Protein AF-A0A928CBT1-F1 (afdb_monomer)

Solvent-accessible surface area (backbone atoms only — not comparable to full-atom values): 33357 Å² total; per-residue (Å²): 136,84,90,78,94,87,89,87,85,86,81,84,70,89,75,78,72,80,84,78,66,97,86,66,66,93,41,79,48,73,68,87,79,42,91,35,40,26,43,36,28,26,32,49,23,49,74,84,40,72,55,84,53,58,49,40,28,40,30,36,20,47,83,90,45,72,28,17,48,33,31,53,26,39,79,40,76,96,73,73,45,31,38,30,75,42,54,37,51,36,85,67,76,49,60,33,39,54,51,42,32,33,66,85,78,72,40,74,50,84,46,47,56,78,38,74,45,76,48,43,80,72,35,77,40,51,37,95,95,56,45,33,78,42,38,29,36,75,53,50,32,36,61,38,74,42,58,62,86,43,31,82,33,23,78,79,54,52,70,78,40,59,85,30,41,33,35,34,64,20,43,38,33,35,63,48,80,47,44,26,20,24,43,36,56,42,92,97,24,32,41,35,24,31,58,67,5,31,43,36,36,80,47,59,62,48,36,81,44,39,83,28,33,34,30,36,54,63,19,26,50,48,63,80,53,77,75,32,27,22,24,41,36,40,79,38,44,39,23,96,39,82,92,62,67,29,25,13,41,36,43,29,23,32,22,24,40,72,14,47,48,67,54,67,56,59,97,81,67,49,51,48,46,31,38,66,40,34,85,45,96,65,33,66,47,43,51,90,53,53,92,82,46,68,71,42,48,54,62,30,41,18,32,39,38,32,23,69,54,68,46,74,35,52,43,45,24,31,46,45,62,68,48,77,57,96,93,43,34,28,50,79,46,84,40,49,56,48,98,89,38,76,58,19,11,39,39,44,29,19,31,31,30,41,36,68,42,43,46,69,50,32,45,51,42,94,32,37,41,76,54,40,39,32,40,57,41,28,84,44,20,26,56,39,65,36,77,67,54,74,47,44,44,34,25,21,39,34,38,45,37,78,35,56,51,35,51,35,41,45,53,92,86,61,62,66,75,61,72,93,71,69,29,31,40,40,40,36,38,30,46,100,78,42,60,21,36,23,37,44,32,41,47,100,67,91,61,87,43,35,69,51,77,83,41,73,18,78,71,53,36,47,35,31,38,72,59,99,90,44,52,23,23,20,38,60,38,60,74,83,61,42,73,42,68,35,32,46,42,40,61,43,75,47,64,37,34,42,36,54,50,76,47,69,95,73,84,37,47,33,42,35,35,70,85,81,69,47,75,45,50,53,87,83,42,49,64,51,76,48,77,47,32,62,84,54,67,36,77,36,35,32,43,36,39,49,80,86,67,83,71,69,72,71,87,58,48,50,48,70,56,91,50,26,37,39,43,74,62,66,29,41,37,32,38,22,41,86,84,71,48,76,79,44,74,49,83,40,81,79,59,71,42,84,44,73,86,61,72,72,41,60,34,39,41,33,39,41,43,101,87,52,76,48,76,41,79,43,68,47,123

Nearest PDB structures (foldseek):
  2j71-assembly1_A  TM=4.761E-01  e=4.193E-01  Thermotoga maritima
  9fyz-assembly2_B  TM=4.439E-01  e=3.830E+00  Bacteroides thetaiotaomicron
  1wos-assembly1_A  TM=4.281E-01  e=6.152E+00  Thermotoga maritima
  9fyz-assembly1_A  TM=4.437E-01  e=4.485E+00  Bacteroides thetaiotaomicron

Mean predicted aligned error: 13.33 Å

Foldseek 3Di:
DDDDDDDDPPDPDDPPPPPDDDDDFPFDDDQVVFDFKEKAKAFEAEPNHTDDDQQKWKFKDQVPHTFWTTFGFCQDPVQRHTIGITIGGDDDKGKIFMWMAGNVVRGTQPWAWPDIDIDDTHYYHADPNGGHYGYTYHAWEQQEAEELPQLVRTPVSDRAAQDHAYEYNAEYEFQEEGHYAEYEYDPPYAYEFDAHGEYEHNHYYDDQDQRRYEYEFNGFYHDADWNHWYKYKDWQAAQPDPVQNQFRKFKFAAQFPPFFPCLQDDPVRQKWKWFAALVDPPRTDTVVVVPPDDGHTDQFAIIMMGGNHTDMRIRTHIGDFFDADPNWGKDKDFAQDDPVGQSSQKGKTHNNGRFKDWCQQFFDLVFFQLQFKWGARRQGQAIETDNTDIQGHRHIIMTGGPHRITMGTGDPDDGPPPPVDFWKKWKWKDDPRDIYIAIETEDDDPGAAAFDDCGSNNQHKDKFFDDPRTTHSYGYDYNPDFKGQIFIANSAWDKMKIFIDTGDDAPFKWKAFQVVRDIDTCVVDRMDIDTDGRPDGRRGIMIGGDDDDPPVVVVDQWEDDAQKIAGNDFAWKFKAAPVRHTPDIDHDDHTIDGNNVDDFHKIWIWGDDPPDIDIDIYTDD

pLDDT: mean 86.16, std 15.92, range [29.3, 98.81]

Radius of gyration: 37.36 Å; Cα contacts (8 Å, |Δi|>4): 1586; chains: 1; bounding box: 78×80×137 Å

Sequence (621 aa):
MKRNLLILFLLMTLCHSNYGQENGNHWDVNDNQWSMTMSIIAVVNVDGVELRTSDIEIACFNGDELRSDGVRLKYEGDFNRYIAYLYPRGDEPYTLTFKLYDHSAEEELDYECMTTIQYTINGTFGEVHAPYAINFKVPVTFTGDGSWNDASNWNNSTLPTEIDAVVIDGNVLVSDEVTVNSLSINEGKSLTIQDGGVLIVTGKIVNTDYDALIIEDGGQIIQRNENVAATFKKNIVNPSSWSNPVSGWQFISSPVTNAATSDFVSSEGDYDLYKFDGSQELQWVNYKNHDDFEETFTPGIGYIASYQSQDIAAFKGILNIPEIEDDEEFFEFELNYDDENDWVNFNLLGNPFSFDIVWEENIDCNKIAEDGFITLNSATGGYVYNVEGVIKSGEGFMVYAETKRVSLEYYKTSAKSRSDNSDYINIIASNKNASDNVILRFGDRESAGLLKLDNINPNIADVYVRNEGKRYGIFSYNPDVTEIPLYFDAKEMGTYTLTFDVKGDYENLYLLDKMTGEKVNLLLENEYSFIANSNDDTERFIIKMDNGQQTTDNSHFAYVSGEELIINAEGIIQIIDMMGRVVMTEEYHNGSINIGKLNNAAFIVRCVNEKEVRTQKIVVL

Structure (mmCIF, N/CA/C/O backbone):
data_AF-A0A928CBT1-F1
#
_entry.id   AF-A0A928CBT1-F1
#
loop_
_atom_site.group_PDB
_atom_site.id
_atom_site.type_symbol
_atom_site.label_atom_id
_atom_site.label_alt_id
_atom_site.label_comp_id
_atom_site.label_asym_id
_atom_site.label_entity_id
_atom_site.label_seq_id
_atom_site.pdbx_PDB_ins_code
_atom_site.Cartn_x
_atom_site.Cartn_y
_atom_site.Cartn_z
_atom_site.occupancy
_atom_site.B_iso_or_equiv
_atom_site.auth_seq_id
_atom_site.auth_comp_id
_atom_site.auth_asym_id
_atom_site.auth_atom_id
_atom_site.pdbx_PDB_model_num
ATOM 1 N N . MET A 1 1 ? -1.932 37.316 -66.492 1.00 33.94 1 MET A N 1
ATOM 2 C CA . MET A 1 1 ? -0.671 37.963 -66.906 1.00 33.94 1 MET A CA 1
ATOM 3 C C . MET A 1 1 ? 0.147 38.220 -65.644 1.00 33.94 1 MET A C 1
ATOM 5 O O . MET A 1 1 ? -0.253 39.060 -64.865 1.00 33.94 1 MET A O 1
ATOM 9 N N . LYS A 1 2 ? 1.226 37.444 -65.465 1.00 32.88 2 LYS A N 1
ATOM 10 C CA . LYS A 1 2 ? 2.478 37.744 -64.736 1.00 32.88 2 LYS A CA 1
ATOM 11 C C . LYS A 1 2 ? 2.463 38.218 -63.257 1.00 32.88 2 LYS A C 1
ATOM 13 O O . LYS A 1 2 ? 2.113 39.359 -63.003 1.00 32.88 2 LYS A O 1
ATOM 18 N N . ARG A 1 3 ? 3.176 37.406 -62.439 1.00 31.06 3 ARG A N 1
ATOM 19 C CA . ARG A 1 3 ? 4.199 37.764 -61.406 1.00 31.06 3 ARG A CA 1
ATOM 20 C C . ARG A 1 3 ? 3.673 38.336 -60.079 1.00 31.06 3 ARG A C 1
ATOM 22 O O . ARG A 1 3 ? 2.774 39.153 -60.111 1.00 31.06 3 ARG A O 1
ATOM 29 N N . ASN A 1 4 ? 4.196 38.046 -58.882 1.00 32.81 4 ASN A N 1
ATOM 30 C CA . ASN A 1 4 ? 5.308 37.259 -58.298 1.00 32.81 4 ASN A CA 1
ATOM 31 C C . ASN A 1 4 ? 4.876 37.032 -56.819 1.00 32.81 4 ASN A C 1
ATOM 33 O O . ASN A 1 4 ? 4.284 37.942 -56.250 1.00 32.81 4 ASN A O 1
ATOM 37 N N . LEU A 1 5 ? 4.981 35.864 -56.179 1.00 34.62 5 LEU A N 1
ATOM 38 C CA . LEU A 1 5 ? 6.189 35.190 -55.672 1.00 34.62 5 LEU A CA 1
ATOM 39 C C . LEU A 1 5 ? 7.072 36.077 -54.765 1.00 34.62 5 LEU A C 1
ATOM 41 O O . LEU A 1 5 ? 8.051 36.636 -55.247 1.00 34.62 5 LEU A O 1
ATOM 45 N N . LEU A 1 6 ? 6.723 36.188 -53.476 1.00 30.47 6 LEU A N 1
ATOM 46 C CA . LEU A 1 6 ? 7.653 36.388 -52.350 1.00 30.47 6 LEU A CA 1
ATOM 47 C C . LEU A 1 6 ? 6.865 36.295 -51.026 1.00 30.47 6 LEU A C 1
ATOM 49 O O . LEU A 1 6 ? 6.083 37.190 -50.741 1.00 30.47 6 LEU A O 1
ATOM 53 N N . ILE A 1 7 ? 7.025 35.192 -50.291 1.00 35.38 7 ILE A N 1
ATOM 54 C CA . ILE A 1 7 ? 6.983 35.005 -48.819 1.00 35.38 7 ILE A CA 1
ATOM 55 C C . ILE A 1 7 ? 7.136 33.485 -48.646 1.00 35.38 7 ILE A C 1
ATOM 57 O O . ILE A 1 7 ? 6.179 32.730 -48.532 1.00 35.38 7 ILE A O 1
ATOM 61 N N . LEU A 1 8 ? 8.375 33.026 -48.802 1.00 30.36 8 LEU A N 1
ATOM 62 C CA . LEU A 1 8 ? 8.831 31.688 -48.425 1.00 30.36 8 LEU A CA 1
ATOM 63 C C . LEU A 1 8 ? 10.350 31.788 -48.241 1.00 30.36 8 LEU A C 1
ATOM 65 O O . LEU A 1 8 ? 11.118 31.372 -49.098 1.00 30.36 8 LEU A O 1
ATOM 69 N N . PHE A 1 9 ? 10.774 32.504 -47.201 1.00 34.22 9 PHE A N 1
ATOM 70 C CA . PHE A 1 9 ? 12.183 32.637 -46.820 1.00 34.22 9 PHE A CA 1
ATOM 71 C C . PHE A 1 9 ? 12.278 33.057 -45.348 1.00 34.22 9 PHE A C 1
ATOM 73 O O . PHE A 1 9 ? 12.677 34.173 -45.039 1.00 34.22 9 PHE A O 1
ATOM 80 N N . LEU A 1 10 ? 11.842 32.179 -44.441 1.00 32.19 10 LEU A N 1
ATOM 81 C CA . LEU A 1 10 ? 12.295 32.167 -43.046 1.00 32.19 10 LEU A CA 1
ATOM 82 C C . LEU A 1 10 ? 11.854 30.855 -42.377 1.00 32.19 10 LEU A C 1
ATOM 84 O O . LEU A 1 10 ? 10.795 30.806 -41.773 1.00 32.19 10 LEU A O 1
ATOM 88 N N . LEU A 1 11 ? 12.614 29.784 -42.611 1.00 29.30 11 LEU A N 1
ATOM 89 C CA . LEU A 1 11 ? 12.809 28.585 -41.771 1.00 29.30 11 LEU A CA 1
ATOM 90 C C . LEU A 1 11 ? 13.541 27.542 -42.643 1.00 29.30 11 LEU A C 1
ATOM 92 O O . LEU A 1 11 ? 13.002 26.522 -43.050 1.00 29.30 11 LEU A O 1
ATOM 96 N N . MET A 1 12 ? 14.786 27.853 -43.012 1.00 30.05 12 MET A N 1
ATOM 97 C CA . MET A 1 12 ? 15.796 26.812 -43.213 1.00 30.05 12 MET A CA 1
ATOM 98 C C . MET A 1 12 ? 16.654 26.838 -41.955 1.00 30.05 12 MET A C 1
ATOM 100 O O . MET A 1 12 ? 17.738 27.417 -41.922 1.00 30.05 12 MET A O 1
ATOM 104 N N . THR A 1 13 ? 16.097 26.292 -40.879 1.00 36.44 13 THR A N 1
ATOM 105 C CA . THR A 1 13 ? 16.895 25.756 -39.784 1.00 36.44 13 THR A CA 1
ATOM 106 C C . THR A 1 13 ? 17.766 24.652 -40.370 1.00 36.44 13 THR A C 1
ATOM 108 O O . THR A 1 13 ? 17.316 23.864 -41.200 1.00 36.44 13 THR A O 1
ATOM 111 N N . LEU A 1 14 ? 19.035 24.677 -39.983 1.00 34.28 14 LEU A N 1
ATOM 112 C CA . LEU A 1 14 ? 20.086 23.755 -40.373 1.00 34.28 14 LEU A CA 1
ATOM 113 C C . LEU A 1 14 ? 19.641 22.284 -40.289 1.00 34.28 14 LEU A C 1
ATOM 115 O O . LEU A 1 14 ? 19.809 21.634 -39.269 1.00 34.28 14 LEU A O 1
ATOM 119 N N . CYS A 1 15 ? 19.163 21.740 -41.401 1.00 30.95 15 CYS A N 1
ATOM 120 C CA . CYS A 1 15 ? 19.426 20.358 -41.763 1.00 30.95 15 CYS A CA 1
ATOM 121 C C . CYS A 1 15 ? 20.659 20.404 -42.665 1.00 30.95 15 CYS A C 1
ATOM 123 O O . CYS A 1 15 ? 20.556 20.436 -43.890 1.00 30.95 15 CYS A O 1
ATOM 125 N N . HIS A 1 16 ? 21.847 20.446 -42.057 1.00 33.16 16 HIS A N 1
ATOM 126 C CA . HIS A 1 16 ? 22.951 19.740 -42.691 1.00 33.16 16 HIS A CA 1
ATOM 127 C C . HIS A 1 16 ? 22.604 18.262 -42.548 1.00 33.16 16 HIS A C 1
ATOM 129 O O . HIS A 1 16 ? 22.973 17.612 -41.579 1.00 33.16 16 HIS A O 1
ATOM 135 N N . SER A 1 17 ? 21.850 17.741 -43.514 1.00 36.03 17 SER A N 1
ATOM 136 C CA . SER A 1 17 ? 22.009 16.347 -43.876 1.00 36.03 17 SER A CA 1
ATOM 137 C C . SER A 1 17 ? 23.477 16.202 -44.270 1.00 36.03 17 SER A C 1
ATOM 139 O O . SER A 1 17 ? 23.875 16.669 -45.343 1.00 36.03 17 SER A O 1
ATOM 141 N N . ASN A 1 18 ? 24.287 15.619 -43.387 1.00 34.53 18 ASN A N 1
ATOM 142 C CA . ASN A 1 18 ? 25.554 15.009 -43.765 1.00 34.53 18 ASN A CA 1
ATOM 143 C C . ASN A 1 18 ? 25.227 13.854 -44.717 1.00 34.53 18 ASN A C 1
ATOM 145 O O . ASN A 1 18 ? 25.198 12.688 -44.350 1.00 34.53 18 ASN A O 1
ATOM 149 N N . TYR A 1 19 ? 24.931 14.196 -45.966 1.00 44.12 19 TYR A N 1
ATOM 150 C CA . TYR A 1 19 ? 25.011 13.269 -47.076 1.00 44.12 19 TYR A CA 1
ATOM 151 C C . TYR A 1 19 ? 26.502 13.125 -47.385 1.00 44.12 19 TYR A C 1
ATOM 153 O O . TYR A 1 19 ? 27.072 13.914 -48.141 1.00 44.12 19 TYR A O 1
ATOM 161 N N . GLY A 1 20 ? 27.152 12.173 -46.713 1.00 33.72 20 GLY A N 1
ATOM 162 C CA . GLY A 1 20 ? 28.572 11.903 -46.908 1.00 33.72 20 GLY A CA 1
ATOM 163 C C . GLY A 1 20 ? 29.215 11.014 -45.847 1.00 33.72 20 GLY A C 1
ATOM 164 O O . GLY A 1 20 ? 30.038 11.515 -45.097 1.00 33.72 20 GLY A O 1
ATOM 165 N N . GLN A 1 21 ? 28.869 9.724 -45.818 1.00 34.38 21 GLN A N 1
ATOM 166 C CA . GLN A 1 21 ? 29.785 8.566 -45.824 1.00 34.38 21 GLN A CA 1
ATOM 167 C C . GLN A 1 21 ? 28.975 7.291 -45.539 1.00 34.38 21 GLN A C 1
ATOM 169 O O . GLN A 1 21 ? 28.601 7.017 -44.406 1.00 34.38 21 GLN A O 1
ATOM 174 N N . GLU A 1 22 ? 28.712 6.496 -46.576 1.00 41.69 22 GLU A N 1
ATOM 175 C CA . GLU A 1 22 ? 28.342 5.092 -46.390 1.00 41.69 22 GLU A CA 1
ATOM 176 C C . GLU A 1 22 ? 29.569 4.377 -45.779 1.00 41.69 22 GLU A C 1
ATOM 178 O O . GLU A 1 22 ? 30.617 4.323 -46.431 1.00 41.69 22 GLU A O 1
ATOM 183 N N . ASN A 1 23 ? 29.433 3.867 -44.542 1.00 54.19 23 ASN A N 1
ATOM 184 C CA . ASN A 1 23 ? 30.435 3.204 -43.670 1.00 54.19 23 ASN A CA 1
ATOM 185 C C . ASN A 1 23 ? 31.120 4.051 -42.567 1.00 54.19 23 ASN A C 1
ATOM 187 O O . ASN A 1 23 ? 32.304 3.845 -42.300 1.00 54.19 23 ASN A O 1
ATOM 191 N N . GLY A 1 24 ? 30.408 4.972 -41.909 1.00 76.81 24 GLY A N 1
ATOM 192 C CA . GLY A 1 24 ? 30.828 5.510 -40.602 1.00 76.81 24 GLY A CA 1
ATOM 193 C C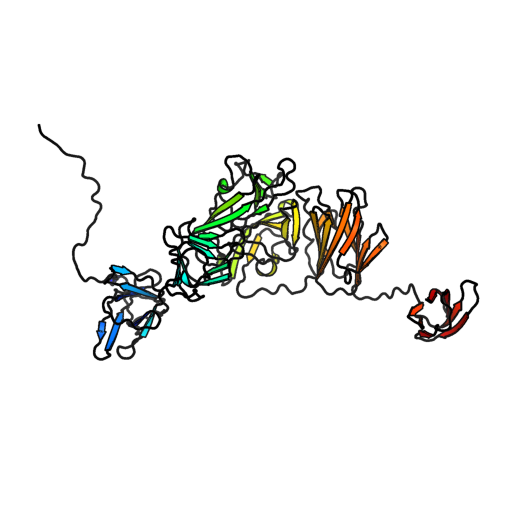 . GLY A 1 24 ? 30.408 4.601 -39.435 1.00 76.81 24 GLY A C 1
ATOM 194 O O . GLY A 1 24 ? 29.481 3.805 -39.588 1.00 76.81 24 GLY A O 1
ATOM 195 N N . ASN A 1 25 ? 31.086 4.711 -38.289 1.00 86.81 25 ASN A N 1
ATOM 196 C CA . ASN A 1 25 ? 30.608 4.121 -37.032 1.00 86.81 25 ASN A CA 1
ATOM 197 C C . ASN A 1 25 ? 29.325 4.837 -36.581 1.00 86.81 25 ASN A C 1
ATOM 199 O O . ASN A 1 25 ? 29.166 6.030 -36.853 1.00 86.81 25 ASN A O 1
ATOM 203 N N . HIS A 1 26 ? 28.433 4.122 -35.896 1.00 94.44 26 HIS A N 1
ATOM 204 C CA . HIS A 1 26 ? 27.237 4.712 -35.284 1.00 94.44 26 HIS A CA 1
ATOM 205 C C . HIS A 1 26 ? 27.613 5.616 -34.103 1.00 94.44 26 HIS A C 1
ATOM 207 O O . HIS A 1 26 ? 27.110 6.735 -33.990 1.00 94.44 26 HIS A O 1
ATOM 213 N N . TRP A 1 27 ? 28.567 5.181 -33.276 1.00 96.56 27 TRP A N 1
ATOM 214 C CA .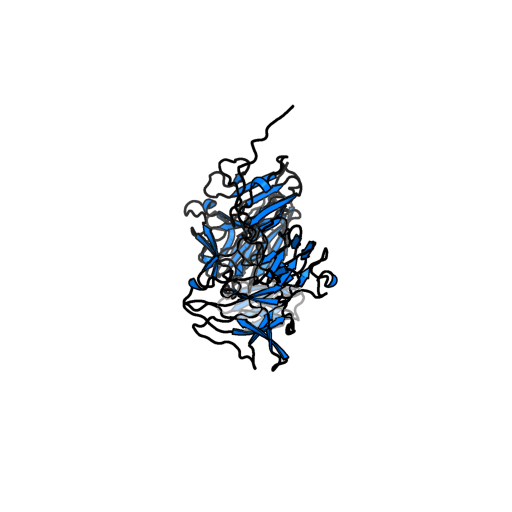 TRP A 1 27 ? 29.103 5.979 -32.172 1.00 96.56 27 TRP A CA 1
ATOM 215 C C . TRP A 1 27 ? 30.515 6.513 -32.466 1.00 96.56 27 TRP A C 1
ATOM 217 O O . TRP A 1 27 ? 31.409 5.761 -32.857 1.00 96.56 27 TRP A O 1
ATOM 227 N N . ASP A 1 28 ? 30.724 7.811 -32.227 1.00 94.75 28 ASP A N 1
ATOM 228 C CA . ASP A 1 28 ? 31.990 8.539 -32.435 1.00 94.75 28 ASP A CA 1
ATOM 229 C C . ASP A 1 28 ? 32.296 9.393 -31.194 1.00 94.75 28 ASP A C 1
ATOM 231 O O . ASP A 1 28 ? 31.498 10.262 -30.817 1.00 94.75 28 ASP A O 1
ATOM 235 N N . VAL A 1 29 ? 33.410 9.111 -30.510 1.00 93.25 29 VAL A N 1
ATOM 236 C CA . VAL A 1 29 ? 33.761 9.776 -29.248 1.00 93.25 29 VAL A CA 1
ATOM 237 C C . VAL A 1 29 ? 34.683 10.970 -29.497 1.00 93.25 29 VAL A C 1
ATOM 239 O O . VAL A 1 29 ? 35.641 10.915 -30.263 1.00 93.25 29 VAL A O 1
ATOM 242 N N . ASN A 1 30 ? 34.453 12.086 -28.799 1.00 90.56 30 ASN A N 1
ATOM 243 C CA . ASN A 1 30 ? 35.367 13.225 -28.883 1.00 90.56 30 ASN A CA 1
ATOM 244 C C . ASN A 1 30 ? 36.637 12.976 -28.055 1.00 90.56 30 ASN A C 1
ATOM 246 O O . ASN A 1 30 ? 36.723 13.349 -26.884 1.00 90.56 30 ASN A O 1
ATOM 250 N N . ASP A 1 31 ? 37.656 12.422 -28.708 1.00 85.69 31 ASP A N 1
ATOM 251 C CA . ASP A 1 31 ? 38.953 12.078 -28.112 1.00 85.69 31 ASP A CA 1
ATOM 252 C C . ASP A 1 31 ? 39.664 13.231 -27.377 1.00 85.69 31 ASP A C 1
ATOM 254 O O . ASP A 1 31 ? 40.511 12.986 -26.524 1.00 85.69 31 ASP A O 1
ATOM 258 N N . ASN A 1 32 ? 39.335 14.495 -27.659 1.00 89.94 32 ASN A N 1
ATOM 259 C CA . ASN A 1 32 ? 40.005 15.639 -27.029 1.00 89.94 32 ASN A CA 1
ATOM 260 C C . ASN A 1 32 ? 39.547 15.919 -25.589 1.00 89.94 32 ASN A C 1
ATOM 262 O O . ASN A 1 32 ? 40.096 16.818 -24.948 1.00 89.94 32 ASN A O 1
ATOM 266 N N . GLN A 1 33 ? 38.521 15.222 -25.098 1.00 92.81 33 GLN A N 1
ATOM 267 C CA . GLN A 1 33 ? 37.974 15.451 -23.760 1.00 92.81 33 GLN A CA 1
ATOM 268 C C . GLN A 1 33 ? 38.762 14.743 -22.651 1.00 92.81 33 GLN A C 1
ATOM 270 O O . GLN A 1 33 ? 38.625 15.137 -21.495 1.00 92.81 33 GLN A O 1
ATOM 275 N N . TRP A 1 34 ? 39.605 13.762 -22.989 1.00 94.56 34 TRP A N 1
ATOM 276 C CA . TRP A 1 34 ? 40.340 12.954 -22.012 1.00 94.56 34 TRP A CA 1
ATOM 277 C C . TRP A 1 34 ? 41.783 12.722 -22.438 1.00 94.56 34 TRP A C 1
ATOM 279 O O . TRP A 1 34 ? 42.115 12.734 -23.622 1.00 94.56 34 TRP A O 1
ATOM 289 N N . SER A 1 35 ? 42.657 12.500 -21.460 1.00 92.69 35 SER A N 1
ATOM 290 C CA . SER A 1 35 ? 44.092 12.311 -21.703 1.00 92.69 35 SER A CA 1
ATOM 291 C C . SER A 1 35 ? 44.543 10.853 -21.641 1.00 92.69 35 SER A C 1
ATOM 293 O O . SER A 1 35 ? 45.612 10.519 -22.159 1.00 92.69 35 SER A O 1
ATOM 295 N N . MET A 1 36 ? 43.736 9.988 -21.024 1.00 97.00 36 MET A N 1
ATOM 296 C CA . MET A 1 36 ? 44.070 8.588 -20.780 1.00 97.00 36 MET A CA 1
ATOM 297 C C . MET A 1 36 ? 43.063 7.630 -21.418 1.00 97.00 36 MET A C 1
ATOM 299 O O . MET A 1 36 ? 41.913 7.977 -21.699 1.00 97.00 36 MET A O 1
ATOM 303 N N . THR A 1 37 ? 43.522 6.399 -21.644 1.00 96.31 37 THR A N 1
ATOM 304 C CA . THR A 1 37 ? 42.735 5.333 -22.274 1.00 96.31 37 THR A CA 1
ATOM 305 C C . THR A 1 37 ? 42.930 4.009 -21.542 1.00 96.31 37 THR A C 1
ATOM 307 O O . THR A 1 37 ? 43.913 3.824 -20.825 1.00 96.31 37 THR A O 1
ATOM 310 N N . MET A 1 38 ? 42.021 3.070 -21.766 1.00 96.88 38 MET A N 1
ATOM 311 C CA . MET A 1 38 ? 42.158 1.655 -21.423 1.00 96.88 38 MET A CA 1
ATOM 312 C C . MET A 1 38 ? 41.957 0.832 -22.698 1.00 96.88 38 MET A C 1
ATOM 314 O O . MET A 1 38 ? 41.338 1.315 -23.640 1.00 96.88 38 MET A O 1
ATOM 318 N N . SER A 1 39 ? 42.469 -0.399 -22.752 1.00 98.00 39 SER A N 1
ATOM 319 C CA . SER A 1 39 ? 42.199 -1.323 -23.862 1.00 98.00 39 SER A CA 1
ATOM 320 C C . SER A 1 39 ? 41.345 -2.506 -23.414 1.00 98.00 39 SER A C 1
ATOM 322 O O . SER A 1 39 ? 41.579 -3.087 -22.354 1.00 98.00 39 SER A O 1
ATOM 324 N N . ILE A 1 40 ? 40.349 -2.867 -24.219 1.00 98.38 40 ILE A N 1
ATOM 325 C CA . ILE A 1 40 ? 39.513 -4.051 -24.018 1.00 98.38 40 ILE A CA 1
ATOM 326 C C . ILE A 1 40 ? 39.518 -4.856 -25.319 1.00 98.38 40 ILE A C 1
ATOM 328 O O . ILE A 1 40 ? 39.173 -4.342 -26.383 1.00 98.38 40 ILE A O 1
ATOM 332 N N . ILE A 1 41 ? 39.899 -6.128 -25.228 1.00 98.44 41 ILE A N 1
ATOM 333 C CA . ILE A 1 41 ? 39.844 -7.101 -26.319 1.00 98.44 41 ILE A CA 1
ATOM 334 C C . ILE A 1 41 ? 38.786 -8.131 -25.944 1.00 98.44 41 ILE A C 1
ATOM 336 O O . ILE A 1 41 ? 38.994 -8.937 -25.032 1.00 98.44 41 ILE A O 1
ATOM 340 N N . ALA A 1 42 ? 37.648 -8.097 -26.631 1.00 98.25 42 ALA A N 1
ATOM 341 C CA . ALA A 1 42 ? 36.466 -8.835 -26.210 1.00 98.25 42 ALA A CA 1
ATOM 342 C C . ALA A 1 42 ? 35.775 -9.600 -27.339 1.00 98.25 42 ALA A C 1
ATOM 344 O O . ALA A 1 42 ? 35.873 -9.243 -28.510 1.00 98.25 42 ALA A O 1
ATOM 345 N N . VAL A 1 43 ? 35.041 -10.643 -26.962 1.00 98.19 43 VAL A N 1
ATOM 346 C CA . VAL A 1 43 ? 33.947 -11.192 -27.766 1.00 98.19 43 VAL A CA 1
ATOM 347 C C . VAL A 1 43 ? 32.615 -10.719 -27.207 1.00 98.19 43 VAL A C 1
ATOM 349 O O . VAL A 1 43 ? 32.504 -10.429 -26.014 1.00 98.19 43 VAL A O 1
ATOM 352 N N . VAL A 1 44 ? 31.604 -10.683 -28.068 1.00 98.31 44 VAL A N 1
ATOM 353 C CA . VAL A 1 44 ? 30.234 -10.351 -27.683 1.00 98.31 44 VAL A CA 1
ATOM 354 C C . VAL A 1 44 ? 29.403 -11.625 -27.680 1.00 98.31 44 VAL A C 1
ATOM 356 O O . VAL A 1 44 ? 29.371 -12.343 -28.679 1.00 98.31 44 VAL A O 1
ATOM 359 N N . ASN A 1 45 ? 28.733 -11.893 -26.564 1.00 97.94 45 ASN A N 1
ATOM 360 C CA . ASN A 1 45 ? 27.787 -12.991 -26.421 1.00 97.94 45 ASN A CA 1
ATOM 361 C C . ASN A 1 45 ? 26.380 -12.428 -26.231 1.00 97.94 45 ASN A C 1
ATOM 363 O O . ASN A 1 45 ? 26.208 -11.501 -25.447 1.00 97.94 45 ASN A O 1
ATOM 367 N N . VAL A 1 46 ? 25.385 -13.030 -26.875 1.00 95.75 46 VAL A N 1
ATOM 368 C CA . VAL A 1 46 ? 23.958 -12.764 -26.642 1.00 95.75 46 VAL A CA 1
ATOM 369 C C . VAL A 1 46 ? 23.306 -14.081 -26.232 1.00 95.75 46 VAL A C 1
ATOM 371 O O . VAL A 1 46 ? 23.494 -15.086 -26.917 1.00 95.75 46 VAL A O 1
ATOM 374 N N . ASP A 1 47 ? 22.627 -14.111 -25.084 1.00 92.12 47 ASP A N 1
ATOM 375 C CA . ASP A 1 47 ? 22.009 -15.319 -24.503 1.00 92.12 47 ASP A CA 1
ATOM 376 C C . ASP A 1 47 ? 22.979 -16.517 -24.415 1.00 92.12 47 ASP A C 1
ATOM 378 O O . ASP A 1 47 ? 22.643 -17.674 -24.672 1.00 92.12 47 ASP A O 1
ATOM 382 N N . GLY A 1 48 ? 24.243 -16.231 -24.082 1.00 93.19 48 GLY A N 1
ATOM 383 C CA . GLY A 1 48 ? 25.312 -17.231 -23.982 1.00 93.19 48 GLY A CA 1
ATOM 384 C C . GLY A 1 48 ? 25.888 -17.707 -25.322 1.00 93.19 48 GLY A C 1
ATOM 385 O O . GLY A 1 48 ? 26.765 -18.574 -25.330 1.00 93.19 48 GLY A O 1
ATOM 386 N N . VAL A 1 49 ? 25.449 -17.141 -26.450 1.00 96.12 49 VAL A N 1
ATOM 387 C CA . VAL A 1 49 ? 25.948 -17.460 -27.793 1.00 96.12 49 VAL A CA 1
ATOM 388 C C . VAL A 1 49 ? 26.866 -16.349 -28.298 1.00 96.12 49 VAL A C 1
ATOM 390 O O . VAL A 1 49 ? 26.457 -15.200 -28.427 1.00 96.12 49 VAL A O 1
ATOM 393 N N . GLU A 1 50 ? 28.112 -16.698 -28.625 1.00 97.44 50 GLU A N 1
ATOM 394 C CA . GLU A 1 50 ? 29.069 -15.767 -29.240 1.00 97.44 50 GLU A CA 1
ATOM 395 C C . GLU A 1 50 ? 28.589 -15.319 -30.626 1.00 97.44 50 GLU A C 1
ATOM 397 O O . GLU A 1 50 ? 28.348 -16.151 -31.511 1.00 97.44 50 GLU A O 1
ATOM 402 N N . LEU A 1 51 ? 28.506 -14.004 -30.831 1.00 97.06 51 LEU A N 1
ATOM 403 C CA . LEU A 1 51 ? 28.144 -13.406 -32.109 1.00 97.06 51 LEU A CA 1
ATOM 404 C C . LEU A 1 51 ? 29.245 -13.634 -33.150 1.00 97.06 51 LEU A C 1
ATOM 406 O O . LEU A 1 51 ? 30.438 -13.476 -32.891 1.00 97.06 51 LEU A O 1
ATOM 410 N N . ARG A 1 52 ? 28.833 -13.999 -34.367 1.00 96.62 52 ARG A N 1
ATOM 411 C CA . ARG A 1 52 ? 29.730 -14.325 -35.490 1.00 96.62 52 ARG A CA 1
ATOM 412 C C . ARG A 1 52 ? 29.410 -13.497 -36.732 1.00 96.62 52 ARG A C 1
ATOM 414 O O . ARG A 1 52 ? 29.250 -14.045 -37.819 1.00 96.62 52 ARG A O 1
ATOM 421 N N . THR A 1 53 ? 29.284 -12.187 -36.554 1.00 96.31 53 THR A N 1
ATOM 422 C CA . THR A 1 53 ? 28.977 -11.229 -37.625 1.00 96.31 53 THR A CA 1
ATOM 423 C C . THR A 1 53 ? 29.775 -9.937 -37.447 1.00 96.31 53 THR A C 1
ATOM 425 O O . THR A 1 53 ? 30.155 -9.602 -36.330 1.00 96.31 53 THR A O 1
ATOM 428 N N . SER A 1 54 ? 30.031 -9.227 -38.548 1.00 95.50 54 SER A N 1
ATOM 429 C CA . SER A 1 54 ? 30.607 -7.874 -38.569 1.00 95.50 54 SER A CA 1
ATOM 430 C C . SER A 1 54 ? 29.556 -6.763 -38.627 1.00 95.50 54 SER A C 1
ATOM 432 O O . SER A 1 54 ? 29.925 -5.591 -38.651 1.00 95.50 54 SER A O 1
ATOM 434 N N . ASP A 1 55 ? 28.273 -7.122 -38.701 1.00 96.19 55 ASP A N 1
ATOM 435 C CA . ASP A 1 55 ? 27.167 -6.159 -38.785 1.00 96.19 55 ASP A CA 1
ATOM 436 C C . ASP A 1 55 ? 26.888 -5.497 -37.429 1.00 96.19 55 ASP A C 1
ATOM 438 O O . ASP A 1 55 ? 26.294 -4.427 -37.373 1.00 96.19 55 ASP A O 1
ATOM 442 N N . ILE A 1 56 ? 27.389 -6.095 -36.345 1.00 97.44 56 ILE A N 1
ATOM 443 C CA . ILE A 1 56 ? 27.263 -5.563 -34.993 1.00 97.44 56 ILE A CA 1
ATOM 444 C C . ILE A 1 56 ? 28.436 -4.645 -34.662 1.00 97.44 56 ILE A C 1
ATOM 446 O O . ILE A 1 56 ? 29.607 -5.024 -34.777 1.00 97.44 56 ILE A O 1
ATOM 450 N N . GLU A 1 57 ? 28.096 -3.446 -34.207 1.00 97.81 57 GLU A N 1
ATOM 451 C CA . GLU A 1 57 ? 28.981 -2.475 -33.578 1.00 97.81 57 GLU A CA 1
ATOM 452 C C . GLU A 1 57 ? 28.751 -2.467 -32.065 1.00 97.81 57 GLU A C 1
ATOM 454 O O . GLU A 1 57 ? 27.618 -2.572 -31.605 1.00 97.81 57 GLU A O 1
ATOM 459 N N . ILE A 1 58 ? 29.827 -2.359 -31.286 1.00 98.44 58 ILE A N 1
ATOM 460 C CA . ILE A 1 58 ? 29.784 -2.234 -29.825 1.00 98.44 58 ILE A CA 1
ATOM 461 C C . ILE A 1 58 ? 30.524 -0.971 -29.389 1.00 98.44 58 ILE A C 1
ATOM 463 O O . ILE A 1 58 ? 31.589 -0.672 -29.928 1.00 98.44 58 ILE A O 1
ATOM 467 N N . ALA A 1 59 ? 29.994 -0.257 -28.396 1.00 98.12 59 ALA A N 1
ATOM 468 C CA . ALA A 1 59 ? 30.655 0.891 -27.773 1.00 98.12 59 ALA A CA 1
ATOM 469 C C . ALA A 1 59 ? 30.594 0.835 -26.239 1.00 98.12 59 ALA A C 1
ATOM 471 O O . ALA A 1 59 ? 29.740 0.165 -25.656 1.00 98.12 59 ALA A O 1
ATOM 472 N N . CYS A 1 60 ? 31.522 1.544 -25.597 1.00 97.81 60 CYS A N 1
ATOM 473 C CA . CYS A 1 60 ? 31.652 1.669 -24.147 1.00 97.81 60 CYS A CA 1
ATOM 474 C C . CYS A 1 60 ? 30.920 2.911 -23.622 1.00 97.81 60 CYS A C 1
ATOM 476 O O . CYS A 1 60 ? 31.086 3.993 -24.184 1.00 97.81 60 CYS A O 1
ATOM 478 N N . PHE A 1 61 ? 30.227 2.792 -22.488 1.00 97.50 61 PHE A N 1
ATOM 479 C CA . PHE A 1 61 ? 29.495 3.889 -21.844 1.00 97.50 61 PHE A CA 1
ATOM 480 C C . PHE A 1 61 ? 29.752 3.959 -20.337 1.00 97.50 61 PHE A C 1
ATOM 482 O O . PHE A 1 61 ? 29.972 2.938 -19.686 1.00 97.50 61 PHE A O 1
ATOM 489 N N . ASN A 1 62 ? 29.685 5.166 -19.777 1.00 95.44 62 ASN A N 1
ATOM 490 C CA . ASN A 1 62 ? 29.605 5.422 -18.338 1.00 95.44 62 ASN A CA 1
ATOM 491 C C . ASN A 1 62 ? 28.271 6.118 -18.042 1.00 95.44 62 ASN A C 1
ATOM 493 O O . ASN A 1 62 ? 28.132 7.313 -18.307 1.00 95.44 62 ASN A O 1
ATOM 497 N N . GLY A 1 63 ? 27.284 5.369 -17.546 1.00 90.12 63 GLY A N 1
ATOM 498 C CA . GLY A 1 63 ? 25.889 5.813 -17.612 1.00 90.12 63 GLY A CA 1
ATOM 499 C C . GLY A 1 63 ? 25.480 6.001 -19.076 1.00 90.12 63 GLY A C 1
ATOM 500 O O . GLY A 1 63 ? 25.670 5.095 -19.883 1.00 90.12 63 GLY A O 1
ATOM 501 N N . ASP A 1 64 ? 25.004 7.193 -19.432 1.00 89.81 64 ASP A N 1
ATOM 502 C CA . ASP A 1 64 ? 24.659 7.545 -20.818 1.00 89.81 64 ASP A CA 1
ATOM 503 C C . ASP A 1 64 ? 25.806 8.217 -21.595 1.00 89.81 64 ASP A C 1
ATOM 505 O O . ASP A 1 64 ? 25.678 8.504 -22.785 1.00 89.81 64 ASP A O 1
ATOM 509 N N . GLU A 1 65 ? 26.949 8.468 -20.951 1.00 95.19 65 GLU A N 1
ATOM 510 C CA . GLU A 1 65 ? 28.084 9.136 -21.584 1.00 95.19 65 GLU A CA 1
ATOM 511 C C . GLU A 1 65 ? 28.919 8.144 -22.405 1.00 95.19 65 GLU A C 1
ATOM 513 O O . GLU A 1 65 ? 29.468 7.181 -21.863 1.00 95.19 65 GLU A O 1
ATOM 518 N N . LEU A 1 66 ? 29.048 8.397 -23.711 1.00 96.81 66 LEU A N 1
ATOM 519 C CA . LEU A 1 66 ? 29.892 7.611 -24.611 1.00 96.81 66 LEU A CA 1
ATOM 520 C C . LEU A 1 66 ? 31.372 7.739 -24.215 1.00 96.81 66 LEU A C 1
ATOM 522 O O . LEU A 1 66 ? 31.906 8.842 -24.096 1.00 96.81 66 LEU A O 1
ATOM 526 N N . ARG A 1 67 ? 32.047 6.602 -24.032 1.00 97.00 67 ARG A N 1
ATOM 527 C CA . ARG A 1 67 ? 33.453 6.522 -23.602 1.00 97.00 67 ARG A CA 1
ATOM 528 C C . ARG A 1 67 ? 34.392 5.950 -24.653 1.00 97.00 67 ARG A C 1
ATOM 530 O O . ARG A 1 67 ? 35.598 6.044 -24.458 1.00 97.00 67 ARG A O 1
ATOM 537 N N . SER A 1 68 ? 33.902 5.359 -25.736 1.00 96.69 68 SER A N 1
ATOM 538 C CA . SER A 1 68 ? 34.733 4.900 -26.856 1.00 96.69 68 SER A CA 1
ATOM 539 C C . SER A 1 68 ? 34.038 5.164 -28.179 1.00 96.69 68 SER A C 1
ATOM 541 O O . SER A 1 68 ? 32.815 5.237 -28.215 1.00 96.69 68 SER A O 1
ATOM 543 N N . ASP A 1 69 ? 34.799 5.189 -29.269 1.00 96.12 69 ASP A N 1
ATOM 544 C CA . ASP A 1 69 ? 34.211 4.955 -30.586 1.00 96.12 69 ASP A CA 1
ATOM 545 C C . ASP A 1 69 ? 33.480 3.614 -30.587 1.00 96.12 69 ASP A C 1
ATOM 547 O O . ASP A 1 69 ? 33.867 2.672 -29.875 1.00 96.12 69 ASP A O 1
ATOM 551 N N . GLY A 1 70 ? 32.438 3.519 -31.400 1.00 95.94 70 GLY A N 1
ATOM 552 C CA . GLY A 1 70 ? 31.847 2.237 -31.709 1.00 95.94 70 GLY A CA 1
ATOM 553 C C . GLY A 1 70 ? 32.761 1.425 -32.616 1.00 95.94 70 GLY A C 1
ATOM 554 O O . GLY A 1 70 ? 33.434 1.938 -33.509 1.00 95.94 70 GLY A O 1
ATOM 555 N N . VAL A 1 71 ? 32.847 0.128 -32.343 1.00 96.88 71 VAL A N 1
ATOM 556 C CA . VAL A 1 71 ? 33.741 -0.790 -33.047 1.00 96.88 71 VAL A CA 1
ATOM 557 C C . VAL A 1 71 ? 32.938 -1.964 -33.575 1.00 96.88 71 VAL A C 1
ATOM 559 O O . VAL A 1 71 ? 32.342 -2.719 -32.807 1.00 96.88 71 VAL A O 1
ATOM 562 N N . ARG A 1 72 ? 32.957 -2.153 -34.897 1.00 96.62 72 ARG A N 1
ATOM 563 C CA . ARG A 1 72 ? 32.409 -3.359 -35.525 1.00 96.62 72 ARG A CA 1
ATOM 564 C C . ARG A 1 72 ? 33.244 -4.583 -35.177 1.00 96.62 72 ARG A C 1
ATOM 566 O O . ARG A 1 72 ? 34.478 -4.524 -35.170 1.00 96.62 72 ARG A O 1
ATOM 573 N N . LEU A 1 73 ? 32.581 -5.711 -34.936 1.00 97.12 73 LEU A N 1
ATOM 574 C CA . LEU A 1 73 ? 33.285 -6.951 -34.621 1.00 97.12 73 LEU A CA 1
ATOM 575 C C . LEU A 1 73 ? 34.121 -7.414 -35.823 1.00 97.12 73 LEU A C 1
ATOM 577 O O . LEU A 1 73 ? 33.631 -7.544 -36.948 1.00 97.12 73 LEU A O 1
ATOM 581 N N . LYS A 1 74 ? 35.402 -7.701 -35.585 1.00 97.00 74 LYS A N 1
ATOM 582 C CA . LYS A 1 74 ? 36.354 -8.084 -36.630 1.00 97.00 74 LYS A CA 1
ATOM 583 C C . LYS A 1 74 ? 36.660 -9.574 -36.572 1.00 97.00 74 LYS A C 1
ATOM 585 O O . LYS A 1 74 ? 37.052 -10.089 -35.530 1.00 97.00 74 LYS A O 1
ATOM 590 N N . TYR A 1 75 ? 36.533 -10.265 -37.703 1.00 97.31 75 TYR A N 1
ATOM 591 C CA . TYR A 1 75 ? 36.909 -11.674 -37.793 1.00 97.31 75 TYR A CA 1
ATOM 592 C C . TYR A 1 75 ? 38.433 -11.855 -37.723 1.00 97.31 75 TYR A C 1
ATOM 594 O O . TYR A 1 75 ? 39.164 -11.389 -38.599 1.00 97.31 75 TYR A O 1
ATOM 602 N N . GLU A 1 76 ? 38.900 -12.581 -36.711 1.00 96.81 76 GLU A N 1
ATOM 603 C CA . GLU A 1 76 ? 40.297 -12.960 -36.515 1.00 96.81 76 GLU A CA 1
ATOM 604 C C . GLU A 1 76 ? 40.488 -14.439 -36.879 1.00 96.81 76 GLU A C 1
ATOM 606 O O . GLU A 1 76 ? 40.163 -15.356 -36.117 1.00 96.81 76 GLU A O 1
ATOM 611 N N . GLY A 1 77 ? 41.006 -14.676 -38.089 1.00 93.62 77 GLY A N 1
ATOM 612 C CA . GLY A 1 77 ? 41.069 -16.005 -38.704 1.00 93.62 77 GLY A CA 1
ATOM 613 C C . GLY A 1 77 ? 41.928 -17.021 -37.949 1.00 93.62 77 GLY A C 1
ATOM 614 O O . GLY A 1 77 ? 41.583 -18.201 -37.933 1.00 93.62 77 GLY A O 1
ATOM 615 N N . ASP A 1 78 ? 42.987 -16.570 -37.274 1.00 94.31 78 ASP A N 1
ATOM 616 C CA . ASP A 1 78 ? 43.873 -17.438 -36.485 1.00 94.31 78 ASP A CA 1
ATOM 617 C C . ASP A 1 78 ? 43.159 -18.063 -35.275 1.00 94.31 78 ASP A C 1
ATOM 619 O O . ASP A 1 78 ? 43.541 -19.137 -34.808 1.00 94.31 78 ASP A O 1
ATOM 623 N N . PHE A 1 79 ? 42.093 -17.416 -34.798 1.00 92.56 79 PHE A N 1
ATOM 624 C CA . PHE A 1 79 ? 41.305 -17.857 -33.647 1.00 92.56 79 PHE A CA 1
ATOM 625 C C . PHE A 1 79 ? 39.899 -18.320 -34.039 1.00 92.56 79 PHE A C 1
ATOM 627 O O . PHE A 1 79 ? 39.220 -18.935 -33.221 1.00 92.56 79 PHE A O 1
ATOM 634 N N . ASN A 1 80 ? 39.477 -18.074 -35.287 1.00 94.56 80 ASN A N 1
ATOM 635 C CA . ASN A 1 80 ? 38.136 -18.357 -35.802 1.00 94.56 80 ASN A CA 1
ATOM 636 C C . ASN A 1 80 ? 37.029 -17.710 -34.940 1.00 94.56 80 ASN A C 1
ATOM 638 O O . ASN A 1 80 ? 36.058 -18.364 -34.538 1.00 94.56 80 ASN A O 1
ATOM 642 N N . ARG A 1 81 ? 37.198 -16.423 -34.612 1.00 96.56 81 ARG A N 1
ATOM 643 C CA . ARG A 1 81 ? 36.292 -15.639 -33.749 1.00 96.56 81 ARG A CA 1
ATOM 644 C C . ARG A 1 81 ? 36.129 -14.216 -34.265 1.00 96.56 81 ARG A C 1
ATOM 646 O O . ARG A 1 81 ? 36.990 -13.727 -34.990 1.00 96.56 81 ARG A O 1
ATOM 653 N N . TYR A 1 82 ? 35.037 -13.567 -33.881 1.00 98.00 82 TYR A N 1
ATOM 654 C CA . TYR A 1 82 ? 34.820 -12.140 -34.106 1.00 98.00 82 TYR A CA 1
ATOM 655 C C . TYR A 1 82 ? 35.170 -11.382 -32.821 1.00 98.00 82 TYR A C 1
ATOM 657 O O . TYR A 1 82 ? 34.669 -11.724 -31.753 1.00 98.00 82 TYR A O 1
ATOM 665 N N . ILE A 1 83 ? 36.070 -10.403 -32.912 1.00 98.12 83 ILE A N 1
ATOM 666 C CA . ILE A 1 83 ? 36.662 -9.708 -31.764 1.00 98.12 83 ILE A CA 1
ATOM 667 C C . ILE A 1 83 ? 36.415 -8.201 -31.877 1.00 98.12 83 ILE A C 1
ATOM 669 O O . ILE A 1 83 ? 36.590 -7.607 -32.943 1.00 98.12 83 ILE A O 1
ATOM 673 N N . ALA A 1 84 ? 36.026 -7.589 -30.761 1.00 98.06 84 ALA A N 1
ATOM 674 C CA . ALA A 1 84 ? 35.972 -6.150 -30.558 1.00 98.06 84 ALA A CA 1
ATOM 675 C C . ALA A 1 84 ? 37.278 -5.654 -29.918 1.00 98.06 84 ALA A C 1
ATOM 677 O O . ALA A 1 84 ? 37.770 -6.244 -28.953 1.00 98.06 84 ALA A O 1
ATOM 678 N N . TYR A 1 85 ? 37.810 -4.549 -30.440 1.00 97.88 85 TYR A N 1
ATOM 679 C CA . TYR A 1 85 ? 38.987 -3.855 -29.911 1.00 97.88 85 TYR A CA 1
ATOM 680 C C . TYR A 1 85 ? 38.565 -2.468 -29.436 1.00 97.88 85 TYR A C 1
ATOM 682 O O . TYR A 1 85 ? 38.591 -1.508 -30.202 1.00 97.88 85 TYR A O 1
ATOM 690 N N . LEU A 1 86 ? 38.127 -2.382 -28.186 1.00 98.00 86 LEU A N 1
ATOM 691 C CA . LEU A 1 86 ? 37.573 -1.165 -27.606 1.00 98.00 86 LEU A CA 1
ATOM 692 C C . LEU A 1 86 ? 38.655 -0.393 -26.857 1.00 98.00 86 LEU A C 1
ATOM 694 O O . LEU A 1 86 ? 39.507 -0.979 -26.183 1.00 98.00 86 LEU A O 1
ATOM 698 N N . TYR A 1 87 ? 38.575 0.933 -26.931 1.00 97.25 87 TYR A N 1
ATOM 699 C CA . TYR A 1 87 ? 39.504 1.818 -26.239 1.00 97.25 87 TYR A CA 1
ATOM 700 C C . TYR A 1 87 ? 38.768 2.903 -25.442 1.00 97.25 87 TYR A C 1
ATOM 702 O O . TYR A 1 87 ? 38.784 4.068 -25.843 1.00 97.25 87 TYR A O 1
ATOM 710 N N . PRO A 1 88 ? 38.091 2.558 -24.334 1.00 97.19 88 PRO A N 1
ATOM 711 C CA . PRO A 1 88 ? 37.412 3.557 -23.519 1.00 97.19 88 PRO A CA 1
ATOM 712 C C . PRO A 1 88 ? 38.378 4.637 -23.004 1.00 97.19 88 PRO A C 1
ATOM 714 O O . PRO A 1 88 ? 39.562 4.372 -22.766 1.00 97.19 88 PRO A O 1
ATOM 717 N N . ARG A 1 89 ? 37.866 5.860 -22.862 1.00 95.50 89 ARG A N 1
ATOM 718 C CA . ARG A 1 89 ? 38.596 7.092 -22.533 1.00 95.50 89 ARG A CA 1
ATOM 719 C C . ARG A 1 89 ? 38.211 7.619 -21.160 1.00 95.50 89 ARG A C 1
ATOM 721 O O . ARG A 1 89 ? 37.036 7.617 -20.814 1.00 95.50 89 ARG A O 1
ATOM 728 N N . GLY A 1 90 ? 39.160 8.137 -20.393 1.00 95.31 90 GLY A N 1
ATOM 729 C CA . GLY A 1 90 ? 38.835 8.846 -19.154 1.00 95.31 90 GLY A CA 1
ATOM 730 C C . GLY A 1 90 ? 40.020 9.061 -18.229 1.00 95.31 90 GLY A C 1
ATOM 731 O O . GLY A 1 90 ? 41.009 8.343 -18.320 1.00 95.31 90 GLY A O 1
ATOM 732 N N . ASP A 1 91 ? 39.917 10.034 -17.329 1.00 95.56 91 ASP A N 1
ATOM 733 C CA . ASP A 1 91 ? 41.034 10.468 -16.474 1.00 95.56 91 ASP A CA 1
ATOM 734 C C . ASP A 1 91 ? 40.896 10.040 -15.001 1.00 95.56 91 ASP A C 1
ATOM 736 O O . ASP A 1 91 ? 41.810 10.254 -14.211 1.00 95.56 91 ASP A O 1
ATOM 740 N N . GLU A 1 92 ? 39.786 9.392 -14.643 1.00 94.25 92 GLU A N 1
ATOM 741 C CA . GLU A 1 92 ? 39.460 8.902 -13.297 1.00 94.25 92 GLU A CA 1
ATOM 742 C C . GLU A 1 92 ? 38.811 7.504 -13.407 1.00 94.25 92 GLU A C 1
ATOM 744 O O . GLU A 1 92 ? 38.311 7.160 -14.483 1.00 94.25 92 GLU A O 1
ATOM 749 N N . PRO A 1 93 ? 38.797 6.674 -12.348 1.00 93.88 93 PRO A N 1
ATOM 750 C CA . PRO A 1 93 ? 38.066 5.403 -12.337 1.00 93.88 93 PRO A CA 1
ATOM 751 C C . PRO A 1 93 ? 36.542 5.586 -12.435 1.00 93.88 93 PRO A C 1
ATOM 753 O O . PRO A 1 93 ? 35.977 6.470 -11.796 1.00 93.88 93 PRO A O 1
ATOM 756 N N . TYR A 1 94 ? 35.870 4.717 -13.191 1.00 94.94 94 TYR A N 1
ATOM 757 C CA . TYR A 1 94 ? 34.405 4.643 -13.292 1.00 94.94 94 TYR A CA 1
ATOM 758 C C . TYR A 1 94 ? 33.969 3.268 -13.822 1.00 94.94 94 TYR A C 1
ATOM 760 O O . TYR A 1 94 ? 34.794 2.475 -14.280 1.00 94.94 94 TYR A O 1
ATOM 768 N N . THR A 1 95 ? 32.667 2.983 -13.791 1.00 96.81 95 THR A N 1
ATOM 769 C CA . THR A 1 95 ? 32.119 1.709 -14.277 1.00 96.81 95 THR A CA 1
ATOM 770 C C . THR A 1 95 ? 31.723 1.816 -15.745 1.00 96.81 95 THR A C 1
ATOM 772 O O . THR A 1 95 ? 30.978 2.711 -16.133 1.00 96.81 95 THR A O 1
ATOM 775 N N . LEU A 1 96 ? 32.200 0.881 -16.561 1.00 97.50 96 LEU A N 1
ATOM 776 C CA . LEU A 1 96 ? 31.818 0.735 -17.958 1.00 97.50 96 LEU A CA 1
ATOM 777 C C . LEU A 1 96 ? 30.649 -0.226 -18.129 1.00 97.50 96 LEU A C 1
ATOM 779 O O . LEU A 1 96 ? 30.643 -1.315 -17.555 1.00 97.50 96 LEU A O 1
ATOM 783 N N . THR A 1 97 ? 29.736 0.173 -19.004 1.00 96.62 97 THR A N 1
ATOM 784 C CA . THR A 1 97 ? 28.687 -0.645 -19.621 1.00 96.62 97 THR A CA 1
ATOM 785 C C . THR A 1 97 ? 28.852 -0.605 -21.142 1.00 96.62 97 THR A C 1
ATOM 787 O O . THR A 1 97 ? 29.703 0.128 -21.660 1.00 96.62 97 THR A O 1
ATOM 790 N N . PHE A 1 98 ? 28.075 -1.407 -21.868 1.00 97.69 98 PHE A N 1
ATOM 791 C CA . PHE A 1 98 ? 28.200 -1.545 -23.315 1.00 97.69 98 PHE A CA 1
ATOM 792 C C . PHE A 1 98 ? 26.828 -1.480 -23.989 1.00 97.69 98 PHE A C 1
ATOM 794 O O . PHE A 1 98 ? 25.845 -1.944 -23.417 1.00 97.69 98 PHE A O 1
ATOM 801 N N . LYS A 1 99 ? 26.774 -0.941 -25.211 1.00 97.25 99 LYS A N 1
ATOM 802 C CA . LYS A 1 99 ? 25.588 -0.986 -26.087 1.00 97.25 99 LYS A CA 1
ATOM 803 C C . LYS A 1 99 ? 25.960 -1.587 -27.438 1.00 97.25 99 LYS A C 1
ATOM 805 O O . LYS A 1 99 ? 27.131 -1.535 -27.826 1.00 97.25 99 LYS A O 1
ATOM 810 N N . LEU A 1 100 ? 24.974 -2.159 -28.128 1.00 97.75 100 LEU A N 1
ATOM 811 C CA . LEU A 1 100 ? 25.132 -2.771 -29.448 1.00 97.75 100 LEU A CA 1
ATOM 812 C C . LEU A 1 100 ? 24.304 -2.029 -30.500 1.00 97.75 100 LEU A C 1
ATOM 814 O O . LEU A 1 100 ? 23.207 -1.565 -30.209 1.00 97.75 100 LEU A O 1
ATOM 818 N N . TYR A 1 101 ? 24.823 -1.938 -31.719 1.00 97.62 101 TYR A N 1
ATOM 819 C CA . TYR A 1 101 ? 24.123 -1.389 -32.879 1.00 97.62 101 TYR A CA 1
ATOM 820 C C . TYR A 1 101 ? 24.212 -2.379 -34.038 1.00 97.62 101 TYR A C 1
ATOM 822 O O . TYR A 1 101 ? 25.300 -2.882 -34.335 1.00 97.62 101 TYR A O 1
ATOM 830 N N . ASP A 1 102 ? 23.083 -2.669 -34.678 1.00 96.88 102 ASP A N 1
ATOM 831 C CA . ASP A 1 102 ? 23.004 -3.548 -35.840 1.00 96.88 102 ASP A CA 1
ATOM 832 C C . ASP A 1 102 ? 22.948 -2.719 -37.126 1.00 96.88 102 ASP A C 1
ATOM 834 O O . ASP A 1 102 ? 21.923 -2.145 -37.488 1.00 96.88 102 ASP A O 1
ATOM 838 N N . HIS A 1 103 ? 24.060 -2.691 -37.862 1.00 94.56 103 HIS A N 1
ATOM 839 C CA . HIS A 1 103 ? 24.163 -1.984 -39.142 1.00 94.56 103 HIS A CA 1
ATOM 840 C C . HIS A 1 103 ? 23.309 -2.595 -40.253 1.00 94.56 103 HIS A C 1
ATOM 842 O O . HIS A 1 103 ? 23.081 -1.935 -41.263 1.00 94.56 103 HIS A O 1
ATOM 848 N N . SER A 1 104 ? 22.871 -3.849 -40.119 1.00 94.38 104 SER A N 1
ATOM 849 C CA . SER A 1 104 ? 21.995 -4.481 -41.109 1.00 94.38 104 SER A CA 1
ATOM 850 C C . SER A 1 104 ? 20.537 -4.044 -40.956 1.00 94.38 104 SER A C 1
ATOM 852 O O . SER A 1 104 ? 19.821 -3.958 -41.956 1.00 94.38 104 SER A O 1
ATOM 854 N N . ALA A 1 105 ? 20.124 -3.742 -39.722 1.00 92.94 105 ALA A N 1
ATOM 855 C CA . ALA A 1 105 ? 18.799 -3.237 -39.373 1.00 92.94 105 ALA A CA 1
ATOM 856 C C . ALA A 1 105 ? 18.756 -1.703 -39.207 1.00 92.94 105 ALA A C 1
ATOM 858 O O . ALA A 1 105 ? 17.675 -1.123 -39.200 1.00 92.94 105 ALA A O 1
ATOM 859 N N . GLU A 1 106 ? 19.923 -1.055 -39.142 1.00 94.06 106 GLU A N 1
ATOM 860 C CA . GLU A 1 106 ? 20.106 0.378 -38.884 1.00 94.06 106 GLU A CA 1
ATOM 861 C C . GLU A 1 106 ? 19.545 0.839 -37.520 1.00 94.06 106 GLU A C 1
ATOM 863 O O . GLU A 1 106 ? 19.078 1.972 -37.383 1.00 94.06 106 GLU A O 1
ATOM 868 N N . GLU A 1 107 ? 19.633 -0.009 -36.488 1.00 94.38 107 GLU A N 1
ATOM 869 C CA . GLU A 1 107 ? 19.062 0.257 -35.159 1.00 94.38 107 GLU A CA 1
ATOM 870 C C . GLU A 1 107 ? 20.009 -0.078 -33.992 1.00 94.38 107 GLU A C 1
ATOM 872 O O . GLU A 1 107 ? 20.851 -0.977 -34.075 1.00 94.38 107 GLU A O 1
ATOM 877 N N . GLU A 1 108 ? 19.866 0.653 -32.880 1.00 94.69 108 GLU A N 1
ATOM 878 C CA . GLU A 1 108 ? 20.456 0.249 -31.598 1.00 94.69 108 GLU A CA 1
ATOM 879 C C . GLU A 1 108 ? 19.689 -0.963 -31.063 1.00 94.69 108 GLU A C 1
ATOM 881 O O . GLU A 1 108 ? 18.460 -0.954 -31.006 1.00 94.69 108 GLU A O 1
ATOM 886 N N . LEU A 1 109 ? 20.413 -2.005 -30.657 1.00 93.00 109 LEU A N 1
ATOM 887 C CA . LEU A 1 109 ? 19.811 -3.177 -30.039 1.00 93.00 109 LEU A CA 1
ATOM 888 C C . LEU A 1 109 ? 19.598 -2.890 -28.555 1.00 93.00 109 LEU A C 1
ATOM 890 O O . LEU A 1 109 ? 20.564 -2.674 -27.819 1.00 93.00 109 LEU A O 1
ATOM 894 N N . ASP A 1 110 ? 18.348 -2.964 -28.107 1.00 87.19 110 ASP A N 1
ATOM 895 C CA . ASP A 1 110 ? 17.968 -2.782 -26.701 1.00 87.19 110 ASP A CA 1
ATOM 896 C C . ASP A 1 110 ? 18.267 -4.039 -25.861 1.00 87.19 110 ASP A C 1
ATOM 898 O O . ASP A 1 110 ? 17.427 -4.554 -25.133 1.00 87.19 110 ASP A O 1
ATOM 902 N N . TYR A 1 111 ? 19.454 -4.623 -26.034 1.00 91.69 111 TYR A N 1
ATOM 903 C CA . TYR A 1 111 ? 19.870 -5.808 -25.288 1.00 91.69 111 TYR A CA 1
ATOM 904 C C . TYR A 1 111 ? 20.449 -5.411 -23.934 1.00 91.69 111 TYR A C 1
ATOM 906 O O . TYR A 1 111 ? 21.288 -4.512 -23.835 1.00 91.69 111 TYR A O 1
ATOM 914 N N . GLU A 1 112 ? 20.064 -6.138 -22.887 1.00 89.06 112 GLU A N 1
ATOM 915 C CA . GLU A 1 112 ? 20.544 -5.881 -21.535 1.00 89.06 112 GLU A CA 1
ATOM 916 C C . GLU A 1 112 ? 22.013 -6.296 -21.415 1.00 89.06 112 GLU A C 1
ATOM 918 O O . GLU A 1 112 ? 22.372 -7.459 -21.611 1.00 89.06 112 GLU A O 1
ATOM 923 N N . CYS A 1 113 ? 22.884 -5.342 -21.087 1.00 92.56 113 CYS A N 1
ATOM 924 C CA . CYS A 1 113 ? 24.296 -5.612 -20.864 1.00 92.56 113 CYS A CA 1
ATOM 925 C C . CYS A 1 113 ? 24.521 -6.206 -19.466 1.00 92.56 113 CYS A C 1
ATOM 927 O O . CYS A 1 113 ? 24.523 -5.495 -18.465 1.00 92.56 113 CYS A O 1
ATOM 929 N N . MET A 1 114 ? 24.832 -7.501 -19.400 1.00 91.50 114 MET A N 1
ATOM 930 C CA . MET A 1 114 ? 25.091 -8.229 -18.147 1.00 91.50 114 MET A CA 1
ATOM 931 C C . MET A 1 114 ? 26.527 -8.062 -17.634 1.00 91.50 114 MET A C 1
ATOM 933 O O . MET A 1 114 ? 26.924 -8.672 -16.642 1.00 91.50 114 MET A O 1
ATOM 937 N N . THR A 1 115 ? 27.359 -7.317 -18.362 1.00 94.62 115 THR A N 1
ATOM 938 C CA . THR A 1 115 ? 28.795 -7.199 -18.099 1.00 94.62 115 THR A CA 1
ATOM 939 C C . THR A 1 115 ? 29.163 -5.766 -17.760 1.00 94.62 115 THR A C 1
ATOM 941 O O . THR A 1 115 ? 28.917 -4.857 -18.546 1.00 94.62 115 THR A O 1
ATOM 944 N N . THR A 1 116 ? 29.826 -5.579 -16.621 1.00 95.75 116 THR A N 1
ATOM 945 C CA . THR A 1 116 ? 30.435 -4.303 -16.243 1.00 95.75 116 THR A CA 1
ATOM 946 C C . THR A 1 116 ? 31.942 -4.457 -16.082 1.00 95.75 116 THR A C 1
ATOM 948 O O . THR A 1 116 ? 32.441 -5.513 -15.687 1.00 95.75 116 THR A O 1
ATOM 951 N N . ILE A 1 117 ? 32.692 -3.407 -16.419 1.00 96.69 117 ILE A N 1
ATOM 952 C CA . ILE A 1 117 ? 34.153 -3.372 -16.261 1.00 96.69 117 ILE A CA 1
ATOM 953 C C . ILE A 1 117 ? 34.541 -2.092 -15.524 1.00 96.69 117 ILE A C 1
ATOM 955 O O . ILE A 1 117 ? 34.116 -1.008 -15.903 1.00 96.69 117 ILE A O 1
ATOM 959 N N . GLN A 1 118 ? 35.381 -2.187 -14.493 1.00 97.00 118 GLN A N 1
ATOM 960 C CA . GLN A 1 118 ? 35.962 -0.994 -13.872 1.00 97.00 118 GLN A CA 1
ATOM 961 C C . GLN A 1 118 ? 37.043 -0.407 -14.784 1.00 97.00 118 GLN A C 1
ATOM 963 O O . GLN A 1 118 ? 38.043 -1.069 -15.080 1.00 97.00 118 GLN A O 1
ATOM 968 N N . TYR A 1 119 ? 36.848 0.834 -15.227 1.00 97.12 119 TYR A N 1
ATOM 969 C CA . TYR A 1 119 ? 37.846 1.568 -15.988 1.00 97.12 119 TYR A CA 1
ATOM 970 C C . TYR A 1 119 ? 39.089 1.801 -15.130 1.00 97.12 119 TYR A C 1
ATOM 972 O O . TYR A 1 119 ? 39.019 2.312 -14.011 1.00 97.12 119 TYR A O 1
ATOM 980 N N . THR A 1 120 ? 40.249 1.447 -15.679 1.00 96.31 120 THR A N 1
ATOM 981 C CA . THR A 1 120 ? 41.548 1.707 -15.059 1.00 96.31 120 THR A CA 1
ATOM 982 C C . THR A 1 120 ? 42.455 2.397 -16.063 1.00 96.31 120 THR A C 1
ATOM 984 O O . THR A 1 120 ? 42.576 1.968 -17.210 1.00 96.31 120 THR A O 1
ATOM 987 N N . ILE A 1 121 ? 43.098 3.482 -15.630 1.00 96.19 121 ILE A N 1
ATOM 988 C CA . ILE A 1 121 ? 44.006 4.268 -16.469 1.00 96.19 121 ILE A CA 1
ATOM 989 C C . ILE A 1 121 ? 45.107 3.360 -17.026 1.00 96.19 121 ILE A C 1
ATOM 991 O O . ILE A 1 121 ? 45.844 2.730 -16.266 1.00 96.19 121 ILE A O 1
ATOM 995 N N . ASN A 1 122 ? 45.232 3.319 -18.355 1.00 94.88 122 ASN A N 1
ATOM 996 C CA . ASN A 1 122 ? 46.160 2.456 -19.093 1.00 94.88 122 ASN A CA 1
ATOM 997 C C . ASN A 1 122 ? 45.973 0.951 -18.822 1.00 94.88 122 ASN A C 1
ATOM 999 O O . ASN A 1 122 ? 46.894 0.159 -19.031 1.00 94.88 122 ASN A O 1
ATOM 1003 N N . GLY A 1 123 ? 44.790 0.549 -18.353 1.00 95.62 123 GLY A N 1
ATOM 1004 C CA . GLY A 1 123 ? 44.434 -0.842 -18.112 1.00 95.62 123 GLY A CA 1
ATOM 1005 C C . GLY A 1 123 ? 44.322 -1.664 -19.397 1.00 95.62 123 GLY A C 1
ATOM 1006 O O . GLY A 1 123 ? 44.236 -1.141 -20.513 1.00 95.62 123 GLY A O 1
ATOM 1007 N N . THR A 1 124 ? 44.308 -2.985 -19.244 1.00 96.56 124 THR A N 1
ATOM 1008 C CA . THR A 1 124 ? 44.064 -3.935 -20.338 1.00 96.56 124 THR A CA 1
ATOM 1009 C C . THR A 1 124 ? 43.135 -5.043 -19.850 1.00 96.56 124 THR A C 1
ATOM 1011 O O . THR A 1 124 ? 43.421 -5.670 -18.832 1.00 96.56 124 THR A O 1
ATOM 1014 N N . PHE A 1 125 ? 42.043 -5.289 -20.577 1.00 94.62 125 PHE A N 1
ATOM 1015 C CA . PHE A 1 125 ? 41.093 -6.373 -20.321 1.00 94.62 125 PHE A CA 1
ATOM 1016 C C . PHE A 1 125 ? 41.006 -7.317 -21.519 1.00 94.62 125 PHE A C 1
ATOM 1018 O O . PHE A 1 125 ? 40.670 -6.900 -22.625 1.00 94.62 125 PHE A O 1
ATOM 1025 N N . GLY A 1 126 ? 41.255 -8.605 -21.275 1.00 96.50 126 GLY A N 1
ATOM 1026 C CA . GLY A 1 126 ? 41.252 -9.638 -22.309 1.00 96.50 126 GLY A CA 1
ATOM 1027 C C . GLY A 1 126 ? 42.489 -9.610 -23.210 1.00 96.50 126 GLY A C 1
ATOM 1028 O O . GLY A 1 126 ? 43.253 -8.649 -23.252 1.00 96.50 126 GLY A O 1
ATOM 1029 N N . GLU A 1 127 ? 42.687 -10.700 -23.942 1.00 96.06 127 GLU A N 1
ATOM 1030 C CA . GLU A 1 127 ? 43.766 -10.854 -24.920 1.00 96.06 127 GLU A CA 1
ATOM 1031 C C . GLU A 1 127 ? 43.225 -11.529 -26.181 1.00 96.06 127 GLU A C 1
ATOM 1033 O O . GLU A 1 127 ? 42.235 -12.242 -26.120 1.00 96.06 127 GLU A O 1
ATOM 1038 N N . VAL A 1 128 ? 43.872 -11.391 -27.340 1.00 93.56 128 VAL A N 1
ATOM 1039 C CA . VAL A 1 128 ? 43.326 -11.956 -28.597 1.00 93.56 128 VAL A CA 1
ATOM 1040 C C . VAL A 1 128 ? 43.095 -13.480 -28.517 1.00 93.56 128 VAL A C 1
ATOM 1042 O O . VAL A 1 128 ? 42.127 -13.993 -29.072 1.00 93.56 128 VAL A O 1
ATOM 1045 N N . HIS A 1 129 ? 43.940 -14.210 -27.780 1.00 92.62 129 HIS A N 1
ATOM 1046 C CA . HIS A 1 129 ? 43.812 -15.661 -27.594 1.00 92.62 129 HIS A CA 1
ATOM 1047 C C . HIS A 1 129 ? 42.944 -16.067 -26.388 1.00 92.62 129 HIS A C 1
ATOM 1049 O O . HIS A 1 129 ? 42.611 -17.242 -26.235 1.00 92.62 129 HIS A O 1
ATOM 1055 N N . ALA A 1 130 ? 42.581 -15.103 -25.542 1.00 95.56 130 ALA A N 1
ATOM 1056 C CA . ALA A 1 130 ? 41.710 -15.257 -24.383 1.00 95.56 130 ALA A CA 1
ATOM 1057 C C . ALA A 1 130 ? 40.874 -13.972 -24.206 1.00 95.56 130 ALA A C 1
ATOM 1059 O O . ALA A 1 130 ? 41.070 -13.229 -23.239 1.00 95.56 130 ALA A O 1
ATOM 1060 N N . PRO A 1 131 ? 40.005 -13.644 -25.183 1.00 97.00 131 PRO A N 1
ATOM 1061 C CA . PRO A 1 131 ? 39.280 -12.382 -25.173 1.00 97.00 131 PRO A CA 1
ATOM 1062 C C . PRO A 1 131 ? 38.274 -12.381 -24.030 1.00 97.00 131 PRO A C 1
ATOM 1064 O O . PRO A 1 131 ? 37.723 -13.425 -23.667 1.00 97.00 131 PRO A O 1
ATOM 1067 N N . TYR A 1 132 ? 38.036 -11.200 -23.471 1.00 97.62 132 TYR A N 1
ATOM 1068 C CA . TYR A 1 132 ? 37.041 -11.023 -22.425 1.00 97.62 132 TYR A CA 1
ATOM 1069 C C . TYR A 1 132 ? 35.630 -11.218 -23.001 1.00 97.62 132 TYR A C 1
ATOM 1071 O O . TYR A 1 132 ? 35.373 -10.854 -24.145 1.00 97.62 132 TYR A O 1
ATOM 1079 N N . ALA A 1 133 ? 34.714 -11.816 -22.245 1.00 97.38 133 ALA A N 1
ATOM 1080 C CA . ALA A 1 133 ? 33.344 -12.024 -22.707 1.00 97.38 133 ALA A CA 1
ATOM 1081 C C . ALA A 1 133 ? 32.457 -10.868 -22.239 1.00 97.38 133 ALA A C 1
ATOM 1083 O O . ALA A 1 133 ? 32.239 -10.720 -21.039 1.00 97.38 133 ALA A O 1
ATOM 1084 N N . ILE A 1 134 ? 31.938 -10.083 -23.182 1.00 98.19 134 ILE A N 1
ATOM 1085 C CA . ILE A 1 134 ? 30.879 -9.108 -22.918 1.00 98.19 134 ILE A CA 1
ATOM 1086 C C . ILE A 1 134 ? 29.555 -9.792 -23.238 1.00 98.19 134 ILE A C 1
ATOM 1088 O O . ILE A 1 134 ? 29.285 -10.147 -24.384 1.00 98.19 134 ILE A O 1
ATOM 1092 N N . ASN A 1 135 ? 28.768 -10.039 -22.200 1.00 96.69 135 ASN A N 1
ATOM 1093 C CA . ASN A 1 135 ? 27.520 -10.781 -22.277 1.00 96.69 135 ASN A CA 1
ATOM 1094 C C . ASN A 1 135 ? 26.336 -9.823 -22.279 1.00 96.69 135 ASN A C 1
ATOM 1096 O O . ASN A 1 135 ? 26.242 -8.946 -21.421 1.00 96.69 135 ASN A O 1
ATOM 1100 N N . PHE A 1 136 ? 25.433 -10.069 -23.213 1.00 94.69 136 PHE A N 1
ATOM 1101 C CA . PHE A 1 136 ? 24.147 -9.423 -23.356 1.00 94.69 136 PHE A CA 1
ATOM 1102 C C . PHE A 1 136 ? 23.030 -10.456 -23.246 1.00 94.69 136 PHE A C 1
ATOM 1104 O O . PHE A 1 136 ? 23.236 -11.644 -23.528 1.00 94.69 136 PHE A O 1
ATOM 1111 N N . LYS A 1 137 ? 21.846 -9.987 -22.870 1.00 91.75 137 LYS A N 1
ATOM 1112 C CA . LYS A 1 137 ? 20.617 -10.770 -22.845 1.00 91.75 137 LYS A CA 1
ATOM 1113 C C . LYS A 1 137 ? 19.558 -10.085 -23.699 1.00 91.75 137 LYS A C 1
ATOM 1115 O O . LYS A 1 137 ? 19.432 -8.861 -23.650 1.00 91.75 137 LYS A O 1
ATOM 1120 N N . VAL A 1 138 ? 18.824 -10.854 -24.498 1.00 92.38 138 VAL A N 1
ATOM 1121 C CA . VAL A 1 138 ? 17.674 -10.303 -25.230 1.00 92.38 138 VAL A CA 1
ATOM 1122 C C . VAL A 1 138 ? 16.538 -10.049 -24.231 1.00 92.38 138 VAL A C 1
ATOM 1124 O O . VAL A 1 138 ? 16.271 -10.933 -23.412 1.00 92.38 138 VAL A O 1
ATOM 1127 N N . PRO A 1 139 ? 15.850 -8.892 -24.279 1.00 92.94 139 PRO A N 1
ATOM 1128 C CA . PRO A 1 139 ? 14.716 -8.649 -23.403 1.00 92.94 139 PRO A CA 1
ATOM 1129 C C . PRO A 1 139 ? 13.586 -9.656 -23.613 1.00 92.94 139 PRO A C 1
ATOM 1131 O O . PRO A 1 139 ? 13.316 -10.132 -24.725 1.00 92.94 139 PRO A O 1
ATOM 1134 N N . VAL A 1 140 ? 12.876 -9.939 -22.529 1.00 95.56 140 VAL A N 1
ATOM 1135 C CA . VAL A 1 140 ? 11.673 -10.765 -22.549 1.00 95.56 140 VAL A CA 1
ATOM 1136 C C . VAL A 1 140 ? 10.491 -9.845 -22.849 1.00 95.56 140 VAL A C 1
ATOM 1138 O O . VAL A 1 140 ? 10.085 -9.027 -22.025 1.00 95.56 140 VAL A O 1
ATOM 1141 N N . THR A 1 141 ? 9.964 -9.928 -24.070 1.00 97.06 141 THR A N 1
ATOM 1142 C CA . THR A 1 141 ? 8.940 -8.994 -24.562 1.00 97.06 141 THR A CA 1
ATOM 1143 C C . THR A 1 141 ? 7.549 -9.600 -24.452 1.00 97.06 141 THR A C 1
ATOM 1145 O O . THR A 1 141 ? 7.291 -10.669 -25.017 1.00 97.06 141 THR A O 1
ATOM 1148 N N . PHE A 1 142 ? 6.637 -8.900 -23.779 1.00 97.94 142 PHE A N 1
ATOM 1149 C CA . PHE A 1 142 ? 5.214 -9.219 -23.782 1.00 97.94 142 PHE A CA 1
ATOM 1150 C C . PHE A 1 142 ? 4.577 -8.672 -25.060 1.00 97.94 142 PHE A C 1
ATOM 1152 O O . PHE A 1 142 ? 4.575 -7.466 -25.280 1.00 97.94 142 PHE A O 1
ATOM 1159 N N . THR A 1 143 ? 4.033 -9.543 -25.905 1.00 95.69 143 THR A N 1
ATOM 1160 C CA . THR A 1 143 ? 3.461 -9.169 -27.219 1.00 95.69 143 THR A CA 1
ATOM 1161 C C . THR A 1 143 ? 1.964 -9.464 -27.337 1.00 95.69 143 THR A C 1
ATOM 1163 O O . THR A 1 143 ? 1.336 -9.090 -28.327 1.00 95.69 143 THR A O 1
ATOM 1166 N N . GLY A 1 144 ? 1.400 -10.167 -26.351 1.00 93.06 144 GLY A N 1
ATOM 1167 C CA . GLY A 1 144 ? -0.007 -10.557 -26.319 1.00 93.06 144 GLY A CA 1
ATOM 1168 C C . GLY A 1 144 ? -0.923 -9.531 -25.652 1.00 93.06 144 GLY A C 1
ATOM 1169 O O . GLY A 1 144 ? -0.572 -8.369 -25.466 1.00 93.06 144 GLY A O 1
ATOM 1170 N N . ASP A 1 145 ? -2.101 -10.004 -25.252 1.00 95.12 145 ASP A N 1
ATOM 1171 C CA . ASP A 1 145 ? -3.061 -9.275 -24.423 1.00 95.12 145 ASP A CA 1
ATOM 1172 C C . ASP A 1 145 ? -3.517 -10.188 -23.271 1.00 95.12 145 ASP A C 1
ATOM 1174 O O . ASP A 1 145 ? -3.749 -11.385 -23.467 1.00 95.12 145 ASP A O 1
ATOM 1178 N N . GLY A 1 146 ? -3.695 -9.631 -22.073 1.00 96.75 146 GLY A N 1
ATOM 1179 C CA . GLY A 1 146 ? -4.200 -10.352 -20.905 1.00 96.75 146 GLY A CA 1
ATOM 1180 C C . GLY A 1 146 ? -3.110 -10.728 -19.904 1.00 96.75 146 GLY A C 1
ATOM 1181 O O . GLY A 1 146 ? -2.244 -9.921 -19.594 1.00 96.75 146 GLY A O 1
ATOM 1182 N N . SER A 1 147 ? -3.192 -11.927 -19.327 1.00 97.44 147 SER A N 1
ATOM 1183 C CA . SER A 1 147 ? -2.395 -12.291 -18.148 1.00 97.44 147 SER A CA 1
ATOM 1184 C C . SER A 1 147 ? -0.888 -12.322 -18.423 1.00 97.44 147 SER A C 1
ATOM 1186 O O . SER A 1 147 ? -0.435 -12.961 -19.377 1.00 97.44 147 SER A O 1
ATOM 1188 N N . TRP A 1 148 ? -0.122 -11.712 -17.513 1.00 97.88 148 TRP A N 1
ATOM 1189 C CA . TRP A 1 148 ? 1.334 -11.838 -17.406 1.00 97.88 148 TRP A CA 1
ATOM 1190 C C . TRP A 1 148 ? 1.783 -13.304 -17.327 1.00 97.88 148 TRP A C 1
ATOM 1192 O O . TRP A 1 148 ? 2.789 -13.687 -17.918 1.00 97.88 148 TRP A O 1
ATOM 1202 N N . ASN A 1 149 ? 1.010 -14.148 -16.638 1.00 96.88 149 ASN A N 1
ATOM 1203 C CA . ASN A 1 149 ? 1.362 -15.539 -16.346 1.00 96.88 149 ASN A CA 1
ATOM 1204 C C . ASN A 1 149 ? 1.056 -16.522 -17.488 1.00 96.88 149 ASN A C 1
ATOM 1206 O O . ASN A 1 149 ? 1.332 -17.719 -17.367 1.00 96.88 149 ASN A O 1
ATOM 1210 N N . ASP A 1 150 ? 0.533 -16.045 -18.620 1.00 97.38 150 ASP A N 1
ATOM 1211 C CA . ASP A 1 150 ? 0.437 -16.853 -19.832 1.00 97.38 150 ASP A CA 1
ATOM 1212 C C . ASP A 1 150 ? 1.754 -16.785 -20.615 1.00 97.38 150 ASP A C 1
ATOM 1214 O O . ASP A 1 150 ? 2.031 -15.829 -21.340 1.00 97.38 150 ASP A O 1
ATOM 1218 N N . ALA A 1 151 ? 2.559 -17.845 -20.494 1.00 96.94 151 ALA A N 1
ATOM 1219 C CA . ALA A 1 151 ? 3.839 -17.974 -21.185 1.00 96.94 151 ALA A CA 1
ATOM 1220 C C . ALA A 1 151 ? 3.729 -17.752 -22.707 1.00 96.94 151 ALA A C 1
ATOM 1222 O O . ALA A 1 151 ? 4.688 -17.296 -23.318 1.00 96.94 151 ALA A O 1
ATOM 1223 N N . SER A 1 152 ? 2.577 -18.034 -23.330 1.00 96.62 152 SER A N 1
ATOM 1224 C CA . SER A 1 152 ? 2.392 -17.871 -24.778 1.00 96.62 152 SER A CA 1
ATOM 1225 C C . SER A 1 152 ? 2.322 -16.412 -25.247 1.00 96.62 152 SER A C 1
ATOM 1227 O O . SER A 1 152 ? 2.506 -16.158 -26.437 1.00 96.62 152 SER A O 1
ATOM 1229 N N . ASN A 1 153 ? 2.123 -15.461 -24.329 1.00 97.19 153 ASN A N 1
ATOM 1230 C CA . ASN A 1 153 ? 2.134 -14.027 -24.628 1.00 97.19 153 ASN A CA 1
ATOM 1231 C C . ASN A 1 153 ? 3.552 -13.433 -24.730 1.00 97.19 153 ASN A C 1
ATOM 1233 O O . ASN A 1 153 ? 3.710 -12.285 -25.158 1.00 97.19 153 ASN A O 1
ATOM 1237 N N . TRP A 1 154 ? 4.581 -14.198 -24.361 1.00 97.12 154 TRP A N 1
ATOM 1238 C CA . TRP A 1 154 ? 5.976 -13.762 -24.351 1.00 97.12 154 TRP A CA 1
ATOM 1239 C C . TRP A 1 154 ? 6.722 -14.217 -25.608 1.00 97.12 154 TRP A C 1
ATOM 1241 O O . TRP A 1 154 ? 6.542 -15.342 -26.083 1.00 97.12 154 TRP A O 1
ATOM 1251 N N . ASN A 1 155 ? 7.607 -13.362 -26.129 1.00 94.31 155 ASN A N 1
ATOM 1252 C CA . ASN A 1 155 ? 8.371 -13.590 -27.365 1.00 94.31 155 ASN A CA 1
ATOM 1253 C C . ASN A 1 155 ? 9.160 -14.915 -27.391 1.00 94.31 155 ASN A C 1
ATOM 1255 O O . ASN A 1 155 ? 9.346 -15.508 -28.454 1.00 94.31 155 ASN A O 1
ATOM 1259 N N . ASN A 1 156 ? 9.599 -15.398 -26.231 1.00 91.00 156 ASN A N 1
ATOM 1260 C CA . ASN A 1 156 ? 10.369 -16.629 -26.069 1.00 91.00 156 ASN A CA 1
ATOM 1261 C C . ASN A 1 156 ? 9.552 -17.795 -25.475 1.00 91.00 156 ASN A C 1
ATOM 1263 O O . ASN A 1 156 ? 10.110 -18.857 -25.202 1.00 91.00 156 ASN A O 1
ATOM 1267 N N . SER A 1 157 ? 8.237 -17.621 -25.295 1.00 94.31 157 SER A N 1
ATOM 1268 C CA . SER A 1 157 ? 7.344 -18.600 -24.660 1.00 94.31 157 SER A CA 1
ATOM 1269 C C . SER A 1 157 ? 7.748 -19.001 -23.230 1.00 94.31 157 SER A C 1
ATOM 1271 O O . SER A 1 157 ? 7.469 -20.122 -22.795 1.00 94.31 157 SER A O 1
ATOM 1273 N N . THR A 1 158 ? 8.419 -18.108 -22.498 1.00 93.38 158 THR A N 1
ATOM 1274 C CA . THR A 1 158 ? 8.804 -18.295 -21.093 1.00 93.38 158 THR A CA 1
ATOM 1275 C C . THR A 1 158 ? 8.425 -17.074 -20.265 1.00 93.38 158 THR A C 1
ATOM 1277 O O . THR A 1 158 ? 8.406 -15.960 -20.779 1.00 93.38 158 THR A O 1
ATOM 1280 N N . LEU A 1 159 ? 8.108 -17.288 -18.987 1.00 96.62 159 LEU A N 1
ATOM 1281 C CA . LEU A 1 159 ? 7.827 -16.192 -18.064 1.00 96.62 159 LEU A CA 1
ATOM 1282 C C . LEU A 1 159 ? 9.137 -15.494 -17.666 1.00 96.62 159 LEU A C 1
ATOM 1284 O O . LEU A 1 159 ? 10.125 -16.197 -17.424 1.00 96.62 159 LEU A O 1
ATOM 1288 N N . PRO A 1 160 ? 9.152 -14.155 -17.572 1.00 96.44 160 PRO A N 1
ATOM 1289 C CA . PRO A 1 160 ? 10.308 -13.424 -17.072 1.00 96.44 160 PRO A CA 1
ATOM 1290 C C . PRO A 1 160 ? 10.554 -13.715 -15.585 1.00 96.44 160 PRO A C 1
ATOM 1292 O O . PRO A 1 160 ? 9.660 -14.116 -14.838 1.00 96.44 160 PRO A O 1
ATOM 1295 N N . THR A 1 161 ? 11.791 -13.493 -15.166 1.00 94.44 161 THR A N 1
ATOM 1296 C CA . THR A 1 161 ? 12.324 -13.698 -13.818 1.00 94.44 161 THR A CA 1
ATOM 1297 C C . THR A 1 161 ? 13.008 -12.427 -13.313 1.00 94.44 161 THR A C 1
ATOM 1299 O O . THR A 1 161 ? 13.173 -11.456 -14.050 1.00 94.44 161 THR A O 1
ATOM 1302 N N . GLU A 1 162 ? 13.488 -12.445 -12.068 1.00 93.81 162 GLU A N 1
ATOM 1303 C CA . GLU A 1 162 ? 14.145 -11.300 -11.418 1.00 93.81 162 GLU A CA 1
ATOM 1304 C C . GLU A 1 162 ? 15.406 -10.782 -12.134 1.00 93.81 162 GLU A C 1
ATOM 1306 O O . GLU A 1 162 ? 15.859 -9.677 -11.858 1.00 93.81 162 GLU A O 1
ATOM 1311 N N . ILE A 1 163 ? 15.978 -11.562 -13.057 1.00 89.88 163 ILE A N 1
ATOM 1312 C CA . ILE A 1 163 ? 17.154 -11.176 -13.850 1.00 89.88 163 ILE A CA 1
ATOM 1313 C C . ILE A 1 163 ? 16.807 -10.720 -15.273 1.00 89.88 163 ILE A C 1
ATOM 1315 O O . ILE A 1 163 ? 17.719 -10.527 -16.070 1.00 89.88 163 ILE A O 1
ATOM 1319 N N . ASP A 1 164 ? 15.526 -10.666 -15.637 1.00 93.62 164 ASP A N 1
ATOM 1320 C CA . ASP A 1 164 ? 15.088 -10.312 -16.986 1.00 93.62 164 ASP A CA 1
ATOM 1321 C C . ASP A 1 164 ? 14.762 -8.823 -17.100 1.00 93.62 164 ASP A C 1
ATOM 1323 O O . ASP A 1 164 ? 13.987 -8.281 -16.307 1.00 93.62 164 ASP A O 1
ATOM 1327 N N . ALA A 1 165 ? 15.301 -8.180 -18.134 1.00 93.38 165 ALA A N 1
ATOM 1328 C CA . ALA A 1 165 ? 14.713 -6.981 -18.706 1.00 93.38 165 ALA A CA 1
ATOM 1329 C C . ALA A 1 165 ? 13.409 -7.315 -19.439 1.00 93.38 165 ALA A C 1
ATOM 1331 O O . ALA A 1 165 ? 13.386 -8.164 -20.336 1.00 93.38 165 ALA A O 1
ATOM 1332 N N . VAL A 1 166 ? 12.328 -6.631 -19.068 1.00 96.94 166 VAL A N 1
ATOM 1333 C CA . VAL A 1 166 ? 11.001 -6.804 -19.657 1.00 96.94 166 VAL A CA 1
ATOM 1334 C C . VAL A 1 166 ? 10.608 -5.595 -20.494 1.00 96.94 166 VAL A C 1
ATOM 1336 O O . VAL A 1 166 ? 10.701 -4.454 -20.048 1.00 96.94 166 VAL A O 1
ATOM 1339 N N . VAL A 1 167 ? 10.092 -5.874 -21.691 1.00 97.19 167 VAL A N 1
ATOM 1340 C CA . VAL A 1 167 ? 9.492 -4.878 -22.589 1.00 97.19 167 VAL A CA 1
ATOM 1341 C C . VAL A 1 167 ? 8.013 -5.204 -22.765 1.00 97.19 167 VAL A C 1
ATOM 1343 O O . VAL A 1 167 ? 7.661 -6.319 -23.155 1.00 97.19 167 VAL A O 1
ATOM 1346 N N . ILE A 1 168 ? 7.134 -4.240 -22.511 1.00 98.31 168 ILE A N 1
ATOM 1347 C CA . ILE A 1 168 ? 5.695 -4.375 -22.737 1.00 98.31 168 ILE A CA 1
ATOM 1348 C C . ILE A 1 168 ? 5.348 -3.804 -24.109 1.00 98.31 168 ILE A C 1
ATOM 1350 O O . ILE A 1 168 ? 5.322 -2.589 -24.304 1.00 98.31 168 ILE A O 1
ATOM 1354 N N . ASP A 1 169 ? 5.047 -4.701 -25.048 1.00 97.06 169 ASP A N 1
ATOM 1355 C CA . ASP A 1 169 ? 4.588 -4.398 -26.407 1.00 97.06 169 ASP A CA 1
ATOM 1356 C C . ASP A 1 169 ? 3.139 -4.879 -26.662 1.00 97.06 169 ASP A C 1
ATOM 1358 O O . ASP A 1 169 ? 2.708 -5.108 -27.795 1.00 97.06 169 ASP A O 1
ATOM 1362 N N . GLY A 1 170 ? 2.349 -5.004 -25.594 1.00 96.75 170 GLY A N 1
ATOM 1363 C CA . GLY A 1 170 ? 0.954 -5.459 -25.594 1.00 96.75 170 GLY A CA 1
ATOM 1364 C C . GLY A 1 170 ? 0.141 -4.834 -24.455 1.00 96.75 170 GLY A C 1
ATOM 1365 O O . GLY A 1 170 ? 0.569 -3.836 -23.878 1.00 96.75 170 GLY A O 1
ATOM 1366 N N . ASN A 1 171 ? -1.022 -5.399 -24.122 1.00 97.31 171 ASN A N 1
ATOM 1367 C CA . ASN A 1 171 ? -1.792 -4.983 -22.939 1.00 97.31 171 ASN A CA 1
ATOM 1368 C C . ASN A 1 171 ? -1.729 -6.069 -21.870 1.00 97.31 171 ASN A C 1
ATOM 1370 O O . ASN A 1 171 ? -2.441 -7.073 -21.958 1.00 97.31 171 ASN A O 1
ATOM 1374 N N . VAL A 1 172 ? -0.868 -5.885 -20.872 1.00 98.31 172 VAL A N 1
ATOM 1375 C CA . VAL A 1 172 ? -0.622 -6.903 -19.849 1.00 98.31 172 VAL A CA 1
ATOM 1376 C C . VAL A 1 172 ? -1.422 -6.642 -18.575 1.00 98.31 172 VAL A C 1
ATOM 1378 O O . VAL A 1 172 ? -1.608 -5.501 -18.151 1.00 98.31 172 VAL A O 1
ATOM 1381 N N . LEU A 1 173 ? -1.872 -7.727 -17.951 1.00 98.56 173 LEU A N 1
ATOM 1382 C CA . LEU A 1 173 ? -2.543 -7.760 -16.658 1.00 98.56 173 LEU A CA 1
ATOM 1383 C C . LEU A 1 173 ? -1.684 -8.553 -15.668 1.00 98.56 173 LEU A C 1
ATOM 1385 O O . LEU A 1 173 ? -1.411 -9.736 -15.892 1.00 98.56 173 LEU A O 1
ATOM 1389 N N . VAL A 1 174 ? -1.283 -7.914 -14.572 1.00 98.56 174 VAL A N 1
ATOM 1390 C CA . VAL A 1 174 ? -0.550 -8.534 -13.461 1.00 98.56 174 VAL A CA 1
ATOM 1391 C C . VAL A 1 174 ? -1.532 -8.798 -12.321 1.00 98.56 174 VAL A C 1
ATOM 1393 O O . VAL A 1 174 ? -2.082 -7.857 -11.758 1.00 98.56 174 VAL A O 1
ATOM 1396 N N . SER A 1 175 ? -1.766 -10.072 -12.001 1.00 97.44 175 SER A N 1
ATOM 1397 C CA . SER A 1 175 ? -2.714 -10.528 -10.965 1.00 97.44 175 SER A CA 1
ATOM 1398 C C . SER A 1 175 ? -2.056 -11.275 -9.803 1.00 97.44 175 SER A C 1
ATOM 1400 O O . SER A 1 175 ? -2.740 -11.676 -8.870 1.00 97.44 175 SER A O 1
ATOM 1402 N N . ASP A 1 176 ? -0.748 -11.502 -9.887 1.00 96.25 176 ASP A N 1
ATOM 1403 C CA . ASP A 1 176 ? 0.046 -12.270 -8.931 1.00 96.25 176 ASP A CA 1
ATOM 1404 C C . ASP A 1 176 ? 1.332 -11.493 -8.616 1.00 96.25 176 ASP A C 1
ATOM 1406 O O . ASP A 1 176 ? 1.636 -10.493 -9.274 1.00 96.25 176 ASP A O 1
ATOM 1410 N N . GLU A 1 177 ? 2.099 -11.957 -7.630 1.00 97.31 177 GLU A N 1
ATOM 1411 C CA . GLU A 1 177 ? 3.427 -11.412 -7.348 1.00 97.31 177 GLU A CA 1
ATOM 1412 C C . GLU A 1 177 ? 4.432 -11.825 -8.432 1.00 97.31 177 GLU A C 1
ATOM 1414 O O . GLU A 1 177 ? 4.627 -13.014 -8.702 1.00 97.31 177 GLU A O 1
ATOM 1419 N N . VAL A 1 178 ? 5.081 -10.838 -9.052 1.00 96.88 178 VAL A N 1
ATOM 1420 C CA . VAL A 1 178 ? 6.114 -11.029 -10.074 1.00 96.88 178 VAL A CA 1
ATOM 1421 C C . VAL A 1 178 ? 7.286 -10.076 -9.842 1.00 96.88 178 VAL A C 1
ATOM 1423 O O . VAL A 1 178 ? 7.102 -8.911 -9.490 1.00 96.88 178 VAL A O 1
ATOM 1426 N N . THR A 1 179 ? 8.502 -10.564 -10.089 1.00 97.38 179 THR A N 1
ATOM 1427 C CA . THR A 1 179 ? 9.743 -9.795 -9.924 1.00 97.38 179 THR A CA 1
ATOM 1428 C C . THR A 1 179 ? 10.529 -9.792 -11.225 1.00 97.38 179 THR A C 1
ATOM 1430 O O . THR A 1 179 ? 10.746 -10.854 -11.810 1.00 97.38 179 THR A O 1
ATOM 1433 N N . VAL A 1 180 ? 10.981 -8.613 -11.654 1.00 96.69 180 VAL A N 1
ATOM 1434 C CA . VAL A 1 180 ? 11.793 -8.410 -12.864 1.00 96.69 180 VAL A CA 1
ATOM 1435 C C . VAL A 1 180 ? 12.955 -7.461 -12.596 1.00 96.69 180 VAL A C 1
ATOM 1437 O O . VAL A 1 180 ? 12.913 -6.658 -11.659 1.00 96.69 180 VAL A O 1
ATOM 1440 N N . ASN A 1 181 ? 13.986 -7.524 -13.440 1.00 93.94 181 ASN A N 1
ATOM 1441 C CA . ASN A 1 181 ? 15.109 -6.601 -13.335 1.00 93.94 181 ASN A CA 1
ATOM 1442 C C . ASN A 1 181 ? 14.686 -5.211 -13.807 1.00 93.94 181 ASN A C 1
ATOM 1444 O O . ASN A 1 181 ? 14.763 -4.253 -13.050 1.00 93.94 181 ASN A O 1
ATOM 1448 N N . SER A 1 182 ? 14.203 -5.088 -15.040 1.00 94.94 182 SER A N 1
ATOM 1449 C CA . SER A 1 182 ? 13.801 -3.798 -15.601 1.00 94.94 182 SER A CA 1
ATOM 1450 C C . SER A 1 182 ? 12.492 -3.900 -16.366 1.00 94.94 182 SER A C 1
ATOM 1452 O O . SER A 1 182 ? 12.065 -4.989 -16.748 1.00 94.94 182 SER A O 1
ATOM 1454 N N . LEU A 1 183 ? 11.843 -2.754 -16.550 1.00 97.56 183 LEU A N 1
ATOM 1455 C CA . LEU A 1 183 ? 10.555 -2.636 -17.219 1.00 97.56 183 LEU A CA 1
ATOM 1456 C C . LEU A 1 183 ? 10.558 -1.426 -18.153 1.00 97.56 183 LEU A C 1
ATOM 1458 O O . LEU A 1 183 ? 10.764 -0.297 -17.707 1.00 97.56 183 LEU A O 1
ATOM 1462 N N . SER A 1 184 ? 10.244 -1.636 -19.424 1.00 96.88 184 SER A N 1
ATOM 1463 C CA . SER A 1 184 ? 9.872 -0.571 -20.355 1.00 96.88 184 SER A CA 1
ATOM 1464 C C . SER A 1 184 ? 8.481 -0.826 -20.925 1.00 96.88 184 SER A C 1
ATOM 1466 O O . SER A 1 184 ? 8.090 -1.972 -21.154 1.00 96.88 184 SER A O 1
ATOM 1468 N N . ILE A 1 185 ? 7.710 0.241 -21.131 1.00 97.94 185 ILE A N 1
ATOM 1469 C CA . ILE A 1 185 ? 6.383 0.163 -21.752 1.00 97.94 185 ILE A CA 1
ATOM 1470 C C . ILE A 1 185 ? 6.419 0.968 -23.047 1.00 97.94 185 ILE A C 1
ATOM 1472 O O . ILE A 1 185 ? 6.704 2.165 -23.030 1.00 97.94 185 ILE A O 1
ATOM 1476 N N . ASN A 1 186 ? 6.167 0.301 -24.174 1.00 95.75 186 ASN A N 1
ATOM 1477 C CA . ASN A 1 186 ? 6.177 0.949 -25.481 1.00 95.75 186 ASN A CA 1
ATOM 1478 C C . ASN A 1 186 ? 4.980 1.896 -25.650 1.00 95.75 186 ASN A C 1
ATOM 1480 O O . ASN A 1 186 ? 3.926 1.726 -25.037 1.00 95.75 186 ASN A O 1
ATOM 1484 N N . GLU A 1 187 ? 5.124 2.881 -26.538 1.00 95.12 187 GLU A N 1
ATOM 1485 C CA . GLU A 1 187 ? 4.072 3.860 -26.823 1.00 95.12 187 GLU A CA 1
ATOM 1486 C C . GLU A 1 187 ? 2.751 3.182 -27.238 1.00 95.12 187 GLU A C 1
ATOM 1488 O O . GLU A 1 187 ? 2.715 2.306 -28.108 1.00 95.12 187 GLU A O 1
ATOM 1493 N N . GLY A 1 188 ? 1.646 3.603 -26.614 1.00 95.38 188 GLY A N 1
ATOM 1494 C CA . GLY A 1 188 ? 0.306 3.072 -26.881 1.00 95.38 188 GLY A CA 1
ATOM 1495 C C . GLY A 1 188 ? 0.040 1.674 -26.308 1.00 95.38 188 GLY A C 1
ATOM 1496 O O . GLY A 1 188 ? -0.963 1.057 -26.677 1.00 95.38 188 GLY A O 1
ATOM 1497 N N . LYS A 1 189 ? 0.926 1.164 -25.446 1.00 97.81 189 LYS A N 1
ATOM 1498 C CA . LYS A 1 189 ? 0.797 -0.118 -24.740 1.00 97.81 189 LYS A CA 1
ATOM 1499 C C . LYS A 1 189 ? 0.495 0.107 -23.269 1.00 97.81 189 LYS A C 1
ATOM 1501 O O . LYS A 1 189 ? 0.612 1.225 -22.776 1.00 97.81 189 LYS A O 1
ATOM 1506 N N . SER A 1 190 ? 0.083 -0.954 -22.580 1.00 97.94 190 SER A N 1
ATOM 1507 C CA . SER A 1 190 ? -0.310 -0.834 -21.180 1.00 97.94 190 SER A CA 1
ATOM 1508 C C . SER A 1 190 ? 0.103 -2.020 -20.317 1.00 97.94 190 SER A C 1
ATOM 1510 O O . SER A 1 190 ? 0.098 -3.175 -20.748 1.00 97.94 190 SER A O 1
ATOM 1512 N N . LEU A 1 191 ? 0.426 -1.715 -19.064 1.00 98.75 191 LEU A N 1
ATOM 1513 C CA . LEU A 1 191 ? 0.564 -2.652 -17.964 1.00 98.75 191 LEU A CA 1
ATOM 1514 C C . LEU A 1 191 ? -0.412 -2.244 -16.870 1.00 98.75 191 LEU A C 1
ATOM 1516 O O . LEU A 1 191 ? -0.329 -1.141 -16.337 1.00 98.75 191 LEU A O 1
ATOM 1520 N N . THR A 1 192 ? -1.341 -3.140 -16.542 1.00 98.81 192 THR A N 1
ATOM 1521 C CA . THR A 1 192 ? -2.283 -2.956 -15.435 1.00 98.81 192 THR A CA 1
ATOM 1522 C C . THR A 1 192 ? -1.978 -3.945 -14.321 1.00 98.81 192 THR A C 1
ATOM 1524 O O . THR A 1 192 ? -2.020 -5.157 -14.539 1.00 98.81 192 THR A O 1
ATOM 1527 N N . ILE A 1 193 ? -1.712 -3.438 -13.122 1.00 98.75 193 ILE A N 1
ATOM 1528 C CA . ILE A 1 193 ? -1.583 -4.236 -11.902 1.00 98.75 193 ILE A CA 1
ATOM 1529 C C . ILE A 1 193 ? -2.955 -4.286 -11.241 1.00 98.75 193 ILE A C 1
ATOM 1531 O O . ILE A 1 193 ? -3.509 -3.252 -10.876 1.00 98.75 193 ILE A O 1
ATOM 1535 N N . GLN A 1 194 ? -3.530 -5.481 -11.165 1.00 98.31 194 GLN A N 1
ATOM 1536 C CA . GLN A 1 194 ? -4.876 -5.713 -10.650 1.00 98.31 194 GLN A CA 1
ATOM 1537 C C . GLN A 1 194 ? -4.871 -5.822 -9.120 1.00 98.31 194 GLN A C 1
ATOM 1539 O O . GLN A 1 194 ? -3.813 -5.974 -8.515 1.00 98.31 194 GLN A O 1
ATOM 1544 N N . ASP A 1 195 ? -6.056 -5.795 -8.504 1.00 96.25 195 ASP A N 1
ATOM 1545 C CA . ASP A 1 195 ? -6.232 -6.100 -7.077 1.00 96.25 195 ASP A CA 1
ATOM 1546 C C . ASP A 1 195 ? -5.541 -7.427 -6.707 1.00 96.25 195 ASP A C 1
ATOM 1548 O O . ASP A 1 195 ? -5.761 -8.453 -7.360 1.00 96.25 195 ASP A O 1
ATOM 1552 N N . GLY A 1 196 ? -4.669 -7.387 -5.696 1.00 94.06 196 GLY A N 1
ATOM 1553 C CA . GLY A 1 196 ? -3.847 -8.514 -5.249 1.00 94.06 196 GLY A CA 1
ATOM 1554 C C . GLY A 1 196 ? -2.586 -8.787 -6.082 1.00 94.06 196 GLY A C 1
ATOM 1555 O O . GLY A 1 196 ? -1.759 -9.597 -5.666 1.00 94.06 196 GLY A O 1
ATOM 1556 N N . GLY A 1 197 ? -2.407 -8.120 -7.226 1.00 97.56 197 GLY A N 1
ATOM 1557 C CA . GLY A 1 197 ? -1.188 -8.199 -8.030 1.00 97.56 197 GLY A CA 1
ATOM 1558 C C . GLY A 1 197 ? -0.055 -7.360 -7.438 1.00 97.56 197 GLY A C 1
ATOM 1559 O O . GLY A 1 197 ? -0.281 -6.242 -6.973 1.00 97.56 197 GLY A O 1
ATOM 1560 N N . VAL A 1 198 ? 1.176 -7.875 -7.495 1.00 98.12 198 VAL A N 1
ATOM 1561 C CA . VAL A 1 198 ? 2.372 -7.183 -6.988 1.00 98.12 198 VAL A CA 1
ATOM 1562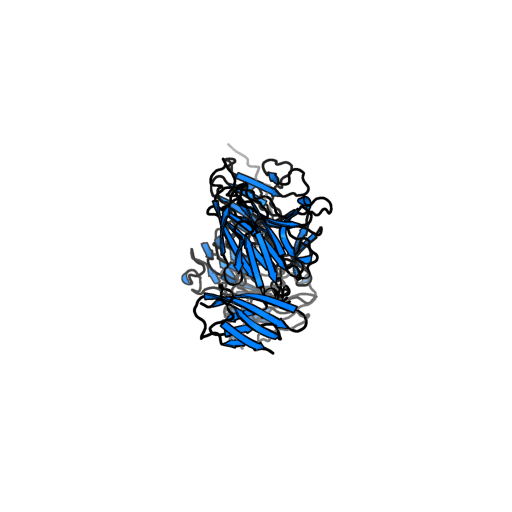 C C . VAL A 1 198 ? 3.474 -7.237 -8.042 1.00 98.12 198 VAL A C 1
ATOM 1564 O O . VAL A 1 198 ? 3.912 -8.315 -8.432 1.00 98.12 198 VAL A O 1
ATOM 1567 N N . LEU A 1 199 ? 3.947 -6.080 -8.504 1.00 98.19 199 LEU A N 1
ATOM 1568 C CA . LEU A 1 199 ? 5.079 -5.974 -9.426 1.00 98.19 199 LEU A CA 1
ATOM 1569 C C . LEU A 1 199 ? 6.305 -5.421 -8.700 1.00 98.19 199 LEU A C 1
ATOM 1571 O O . LEU A 1 199 ? 6.313 -4.279 -8.248 1.00 98.19 199 LEU A O 1
ATOM 1575 N N . ILE A 1 200 ? 7.373 -6.204 -8.634 1.00 97.69 200 ILE A N 1
ATOM 1576 C CA . ILE A 1 200 ? 8.647 -5.783 -8.054 1.00 97.69 200 ILE A CA 1
ATOM 1577 C C . ILE A 1 200 ? 9.634 -5.539 -9.194 1.00 97.69 200 ILE A C 1
ATOM 1579 O O . ILE A 1 200 ? 9.968 -6.460 -9.939 1.00 97.69 200 ILE A O 1
ATOM 1583 N N . VAL A 1 201 ? 10.130 -4.306 -9.320 1.00 96.62 201 VAL A N 1
ATOM 1584 C CA . VAL A 1 201 ? 11.179 -3.962 -10.293 1.00 96.62 201 VAL A CA 1
ATOM 1585 C C . VAL A 1 201 ? 12.435 -3.548 -9.539 1.00 96.62 201 VAL A C 1
ATOM 1587 O O . VAL A 1 201 ? 12.441 -2.548 -8.818 1.00 96.62 201 VAL A O 1
ATOM 1590 N N . THR A 1 202 ? 13.504 -4.334 -9.670 1.00 94.00 202 THR A N 1
ATOM 1591 C CA . THR A 1 202 ? 14.744 -4.118 -8.902 1.00 94.00 202 THR A CA 1
ATOM 1592 C C . THR A 1 202 ? 15.712 -3.138 -9.561 1.00 94.00 202 THR A C 1
ATOM 1594 O O . THR A 1 202 ? 16.584 -2.592 -8.893 1.00 94.00 202 THR A O 1
ATOM 1597 N N . GLY A 1 203 ? 15.578 -2.944 -10.867 1.00 91.50 203 GLY A N 1
ATOM 1598 C CA . GLY A 1 203 ? 16.388 -2.083 -11.716 1.00 91.50 203 GLY A CA 1
ATOM 1599 C C . GLY A 1 203 ? 15.540 -1.003 -12.386 1.00 91.50 203 GLY A C 1
ATOM 1600 O O . GLY A 1 203 ? 14.655 -0.413 -11.762 1.00 91.50 203 GLY A O 1
ATOM 1601 N N . LYS A 1 204 ? 15.844 -0.703 -13.653 1.00 91.75 204 LYS A N 1
ATOM 1602 C CA . LYS A 1 204 ? 15.329 0.488 -14.342 1.00 91.75 204 LYS A CA 1
ATOM 1603 C C . LYS A 1 204 ? 13.857 0.353 -14.750 1.00 91.75 204 LYS A C 1
ATOM 1605 O O . LYS A 1 204 ? 13.482 -0.647 -15.355 1.00 91.75 204 LYS A O 1
ATOM 1610 N N . ILE A 1 205 ? 13.057 1.396 -14.526 1.00 96.94 205 ILE A N 1
ATOM 1611 C CA . ILE A 1 205 ? 11.741 1.564 -15.164 1.00 96.94 205 ILE A CA 1
ATOM 1612 C C . ILE A 1 205 ? 11.809 2.703 -16.183 1.00 96.94 205 ILE A C 1
ATOM 1614 O O . ILE A 1 205 ? 12.302 3.789 -15.883 1.00 96.94 205 ILE A O 1
ATOM 1618 N N . VAL A 1 206 ? 11.287 2.467 -17.385 1.00 94.69 206 VAL A N 1
ATOM 1619 C CA . VAL A 1 206 ? 11.088 3.486 -18.421 1.00 94.69 206 VAL A CA 1
ATOM 1620 C C . VAL A 1 206 ? 9.602 3.568 -18.744 1.00 94.69 206 VAL A C 1
ATOM 1622 O O . VAL A 1 206 ? 9.082 2.785 -19.538 1.00 94.69 206 VAL A O 1
ATOM 1625 N N . ASN A 1 207 ? 8.923 4.529 -18.119 1.00 97.38 207 ASN A N 1
ATOM 1626 C CA . ASN A 1 207 ? 7.567 4.917 -18.483 1.00 97.38 207 ASN A CA 1
ATOM 1627 C C . ASN A 1 207 ? 7.336 6.409 -18.216 1.00 97.38 207 ASN A C 1
ATOM 1629 O O . ASN A 1 207 ? 7.495 6.876 -17.088 1.00 97.38 207 ASN A O 1
ATOM 1633 N N . THR A 1 208 ? 6.922 7.140 -19.248 1.00 94.62 208 THR A N 1
ATOM 1634 C CA . THR A 1 208 ? 6.589 8.572 -19.166 1.00 94.62 208 THR A CA 1
ATOM 1635 C C . THR A 1 208 ? 5.114 8.857 -19.443 1.00 94.62 208 THR A C 1
ATOM 1637 O O . THR A 1 208 ? 4.707 10.014 -19.398 1.00 94.62 208 THR A O 1
ATOM 1640 N N . ASP A 1 209 ? 4.318 7.830 -19.749 1.00 96.88 209 ASP A N 1
ATOM 1641 C CA . ASP A 1 209 ? 2.890 7.952 -20.035 1.00 96.88 209 ASP A CA 1
ATOM 1642 C C . ASP A 1 209 ? 2.061 7.497 -18.822 1.00 96.88 209 ASP A C 1
ATOM 1644 O O . ASP A 1 209 ? 2.161 6.353 -18.370 1.00 96.88 209 ASP A O 1
ATOM 1648 N N . TYR A 1 210 ? 1.231 8.397 -18.288 1.00 95.75 210 TYR A N 1
ATOM 1649 C CA . TYR A 1 210 ? 0.367 8.119 -17.138 1.00 95.75 210 TYR A CA 1
ATOM 1650 C C . TYR A 1 210 ? -0.664 7.022 -17.416 1.00 95.75 210 TYR A C 1
ATOM 1652 O O . TYR A 1 210 ? -1.091 6.353 -16.479 1.00 95.75 210 TYR A O 1
ATOM 1660 N N . ASP A 1 211 ? -1.071 6.834 -18.673 1.00 95.62 211 ASP A N 1
ATOM 1661 C CA . ASP A 1 211 ? -2.096 5.857 -19.049 1.00 95.62 211 ASP A CA 1
ATOM 1662 C C . ASP A 1 211 ? -1.487 4.496 -19.460 1.00 95.62 211 ASP A C 1
ATOM 1664 O O . ASP A 1 211 ? -2.222 3.533 -19.684 1.00 95.62 211 ASP A O 1
ATOM 1668 N N . ALA A 1 212 ? -0.152 4.389 -19.513 1.00 98.06 212 ALA A N 1
ATOM 1669 C CA . ALA A 1 212 ? 0.561 3.158 -19.855 1.00 98.06 212 ALA A CA 1
ATOM 1670 C C . ALA A 1 212 ? 0.845 2.260 -18.636 1.00 98.06 212 ALA A C 1
ATOM 1672 O O . ALA A 1 212 ? 0.835 1.038 -18.764 1.00 98.06 212 ALA A O 1
ATOM 1673 N N . LEU A 1 213 ? 1.058 2.835 -17.448 1.00 98.69 213 LEU A N 1
ATOM 1674 C CA . LEU A 1 213 ? 1.201 2.092 -16.190 1.00 98.69 213 LEU A CA 1
ATOM 1675 C C . LEU A 1 213 ? 0.009 2.387 -15.279 1.00 98.69 213 LEU A C 1
ATOM 1677 O O . LEU A 1 213 ? -0.120 3.492 -14.751 1.00 98.69 213 LEU A O 1
ATOM 1681 N N . ILE A 1 214 ? -0.853 1.391 -15.091 1.00 98.69 214 ILE A N 1
ATOM 1682 C CA . ILE A 1 214 ? -2.089 1.503 -14.315 1.00 98.69 214 ILE A CA 1
ATOM 1683 C C . ILE A 1 214 ? -2.000 0.584 -13.098 1.00 98.69 214 ILE A C 1
ATOM 1685 O O . ILE A 1 214 ? -1.720 -0.606 -13.226 1.00 98.69 214 ILE A O 1
ATOM 1689 N N . ILE A 1 215 ? -2.276 1.125 -11.919 1.00 98.69 215 ILE A N 1
ATOM 1690 C CA . ILE A 1 215 ? -2.347 0.375 -10.665 1.00 98.69 215 ILE A CA 1
ATOM 1691 C C . ILE A 1 215 ? -3.794 0.466 -10.185 1.00 98.69 215 ILE A C 1
ATOM 1693 O O . ILE A 1 215 ? -4.278 1.558 -9.889 1.00 98.69 215 ILE A O 1
ATOM 1697 N N . GLU A 1 216 ? -4.515 -0.652 -10.197 1.00 98.06 216 GLU A N 1
ATOM 1698 C CA . GLU A 1 216 ? -5.883 -0.725 -9.675 1.00 98.06 216 GLU A CA 1
ATOM 1699 C C . GLU A 1 216 ? -5.882 -0.685 -8.136 1.00 98.06 216 GLU A C 1
ATOM 1701 O O . GLU A 1 216 ? -4.866 -0.965 -7.502 1.00 98.06 216 GLU A O 1
ATOM 1706 N N . ASP A 1 217 ? -7.021 -0.358 -7.520 1.00 96.06 217 ASP A N 1
ATOM 1707 C CA . ASP A 1 217 ? -7.155 -0.352 -6.055 1.00 96.06 217 ASP A CA 1
ATOM 1708 C C . ASP A 1 217 ? -6.881 -1.761 -5.498 1.00 96.06 217 ASP A C 1
ATOM 1710 O O . ASP A 1 217 ? -7.590 -2.709 -5.841 1.00 96.06 217 ASP A O 1
ATOM 1714 N N . GLY A 1 218 ? -5.839 -1.893 -4.671 1.00 95.00 218 GLY A N 1
ATOM 1715 C CA . GLY A 1 218 ? -5.327 -3.172 -4.160 1.00 95.00 218 GLY A CA 1
ATOM 1716 C C . GLY A 1 218 ? -4.166 -3.782 -4.962 1.00 95.00 218 GLY A C 1
ATOM 1717 O O . GLY A 1 218 ? -3.576 -4.763 -4.511 1.00 95.00 218 GLY A O 1
ATOM 1718 N N . GLY A 1 219 ? -3.819 -3.218 -6.122 1.00 97.88 219 GLY A N 1
ATOM 1719 C CA . GLY A 1 219 ? -2.601 -3.549 -6.863 1.00 97.88 219 GLY A CA 1
ATOM 1720 C C . GLY A 1 219 ? -1.381 -2.803 -6.318 1.00 97.88 219 GLY A C 1
ATOM 1721 O O . GLY A 1 219 ? -1.512 -1.714 -5.757 1.00 97.88 219 GLY A O 1
ATOM 1722 N N . GLN A 1 220 ? -0.189 -3.385 -6.479 1.00 98.00 220 GLN A N 1
ATOM 1723 C CA . GLN A 1 220 ? 1.041 -2.843 -5.893 1.00 98.00 220 GLN A CA 1
ATOM 1724 C C . GLN A 1 220 ? 2.225 -2.849 -6.864 1.00 98.00 220 GLN A C 1
ATOM 1726 O O . GLN A 1 220 ? 2.438 -3.821 -7.590 1.00 98.00 220 GLN A O 1
ATOM 1731 N N . ILE A 1 221 ? 3.046 -1.797 -6.832 1.00 97.38 221 ILE A N 1
ATOM 1732 C CA . ILE A 1 221 ? 4.364 -1.774 -7.480 1.00 97.38 221 ILE A CA 1
ATOM 1733 C C . ILE A 1 221 ? 5.447 -1.335 -6.493 1.00 97.38 221 ILE A C 1
ATOM 1735 O O . ILE A 1 221 ? 5.326 -0.312 -5.830 1.00 97.38 221 ILE A O 1
ATOM 1739 N N . ILE A 1 222 ? 6.535 -2.102 -6.415 1.00 94.75 222 ILE A N 1
ATOM 1740 C CA . ILE A 1 222 ? 7.678 -1.833 -5.536 1.00 94.75 222 ILE A CA 1
ATOM 1741 C C . ILE A 1 222 ? 8.898 -1.523 -6.406 1.00 94.75 222 ILE A C 1
ATOM 1743 O O . ILE A 1 222 ? 9.375 -2.386 -7.146 1.00 94.75 222 ILE A O 1
ATOM 1747 N N . GLN A 1 223 ? 9.407 -0.289 -6.320 1.00 93.62 223 GLN A N 1
ATOM 1748 C CA . GLN A 1 223 ? 10.424 0.244 -7.237 1.00 93.62 223 GLN A CA 1
ATOM 1749 C C . GLN A 1 223 ? 11.209 1.430 -6.625 1.00 93.62 223 GLN A C 1
ATOM 1751 O O . GLN A 1 223 ? 10.801 1.961 -5.596 1.00 93.62 223 GLN A O 1
ATOM 1756 N N . ARG A 1 224 ? 12.343 1.830 -7.231 1.00 90.81 224 ARG A N 1
ATOM 1757 C CA . ARG A 1 224 ? 13.254 2.913 -6.753 1.00 90.81 224 ARG A CA 1
ATOM 1758 C C . ARG A 1 224 ? 13.650 3.936 -7.830 1.00 90.81 224 ARG A C 1
ATOM 1760 O O . ARG A 1 224 ? 14.620 4.668 -7.686 1.00 90.81 224 ARG A O 1
ATOM 1767 N N . ASN A 1 225 ? 12.938 3.952 -8.943 1.00 93.00 225 ASN A N 1
ATOM 1768 C CA . ASN A 1 225 ? 13.169 4.845 -10.067 1.00 93.00 225 ASN A CA 1
ATOM 1769 C C . ASN A 1 225 ? 12.399 6.150 -9.870 1.00 93.00 225 ASN A C 1
ATOM 1771 O O . ASN A 1 225 ? 11.193 6.157 -9.611 1.00 93.00 225 ASN A O 1
ATOM 1775 N N . GLU A 1 226 ? 13.101 7.258 -10.061 1.00 93.69 226 GLU A N 1
ATOM 1776 C CA . GLU A 1 226 ? 12.490 8.574 -10.188 1.00 93.69 226 GLU A CA 1
ATOM 1777 C C . GLU A 1 226 ? 11.724 8.699 -11.514 1.00 93.69 226 GLU A C 1
ATOM 1779 O O . GLU A 1 226 ? 12.025 8.017 -12.495 1.00 93.69 226 GLU A O 1
ATOM 1784 N N . ASN A 1 227 ? 10.784 9.646 -11.578 1.00 95.25 227 ASN A N 1
ATOM 1785 C CA . ASN A 1 227 ? 10.104 10.054 -12.817 1.00 95.25 227 ASN A CA 1
ATOM 1786 C C . ASN A 1 227 ? 9.290 8.950 -13.521 1.00 95.25 227 ASN A C 1
ATOM 1788 O O . ASN A 1 227 ? 8.998 9.071 -14.710 1.00 95.25 227 ASN A O 1
ATOM 1792 N N . VAL A 1 228 ? 8.875 7.905 -12.799 1.00 97.88 228 VAL A N 1
ATOM 1793 C CA . VAL A 1 228 ? 7.954 6.888 -13.324 1.00 97.88 228 VAL A CA 1
ATOM 1794 C C . VAL A 1 228 ? 6.529 7.432 -13.320 1.00 97.88 228 VAL A C 1
ATOM 1796 O O . VAL A 1 228 ? 5.907 7.552 -12.265 1.00 97.88 228 VAL A O 1
ATOM 1799 N N . ALA A 1 229 ? 6.011 7.756 -14.503 1.00 98.12 229 ALA A N 1
ATOM 1800 C CA . ALA A 1 229 ? 4.617 8.149 -14.676 1.00 98.12 229 ALA A CA 1
ATOM 1801 C C . ALA A 1 229 ? 3.682 6.953 -14.447 1.00 98.12 229 ALA A C 1
ATOM 1803 O O . ALA A 1 229 ? 3.973 5.846 -14.899 1.00 98.12 229 ALA A O 1
ATOM 1804 N N . ALA A 1 230 ? 2.565 7.165 -13.756 1.00 98.44 230 ALA A N 1
ATOM 1805 C CA . ALA A 1 230 ? 1.539 6.147 -13.555 1.00 98.44 230 ALA A CA 1
ATOM 1806 C C . ALA A 1 230 ? 0.165 6.763 -13.252 1.00 98.44 230 ALA A C 1
ATOM 1808 O O . ALA A 1 230 ? 0.052 7.925 -12.847 1.00 98.44 230 ALA A O 1
ATOM 1809 N N . THR A 1 231 ? -0.872 5.939 -13.391 1.00 98.38 231 THR A N 1
ATOM 1810 C CA . THR A 1 231 ? -2.208 6.188 -12.848 1.00 98.38 231 THR A CA 1
ATOM 1811 C C . THR A 1 231 ? -2.499 5.172 -11.750 1.00 98.38 231 THR A C 1
ATOM 1813 O O . THR A 1 231 ? -2.612 3.979 -12.027 1.00 98.38 231 THR A O 1
ATOM 1816 N N . PHE A 1 232 ? -2.676 5.639 -10.515 1.00 98.44 232 PHE A N 1
ATOM 1817 C CA . PHE A 1 232 ? -3.201 4.822 -9.422 1.00 98.44 232 PHE A CA 1
ATOM 1818 C C . PHE A 1 232 ? -4.702 5.061 -9.272 1.00 98.44 232 PHE A C 1
ATOM 1820 O O . PHE A 1 232 ? -5.144 6.205 -9.160 1.00 98.44 232 PHE A O 1
ATOM 1827 N N . LYS A 1 233 ? -5.498 3.998 -9.258 1.00 97.12 233 LYS A N 1
ATOM 1828 C CA . LYS A 1 233 ? -6.955 4.068 -9.140 1.00 97.12 233 LYS A CA 1
ATOM 1829 C C . LYS A 1 233 ? -7.403 3.727 -7.728 1.00 97.12 233 LYS A C 1
ATOM 1831 O O . LYS A 1 233 ? -6.897 2.797 -7.113 1.00 97.12 233 LYS A O 1
ATOM 1836 N N . LYS A 1 234 ? -8.407 4.452 -7.241 1.00 94.69 234 LYS A N 1
ATOM 1837 C CA . LYS A 1 234 ? -9.042 4.218 -5.944 1.00 94.69 234 LYS A CA 1
ATOM 1838 C C . LYS A 1 234 ? -10.544 4.059 -6.120 1.00 94.69 234 LYS A C 1
ATOM 1840 O O . LYS A 1 234 ? -11.192 4.937 -6.687 1.00 94.69 234 LYS A O 1
ATOM 1845 N N . ASN A 1 235 ? -11.107 2.964 -5.612 1.00 91.88 235 ASN A N 1
ATOM 1846 C CA . ASN A 1 235 ? -12.554 2.787 -5.596 1.00 91.88 235 ASN A CA 1
ATOM 1847 C C . ASN A 1 235 ? -13.149 3.618 -4.456 1.00 91.88 235 ASN A C 1
ATOM 1849 O O . ASN A 1 235 ? -12.961 3.297 -3.277 1.00 91.88 235 ASN A O 1
ATOM 1853 N N . ILE A 1 236 ? -13.901 4.662 -4.812 1.00 88.12 236 ILE A N 1
ATOM 1854 C CA . ILE A 1 236 ? -14.626 5.485 -3.849 1.00 88.12 236 ILE A CA 1
ATOM 1855 C C . ILE A 1 236 ? -16.056 4.963 -3.729 1.00 88.12 236 ILE A C 1
ATOM 1857 O O . ILE A 1 236 ? -16.811 4.889 -4.701 1.00 88.12 236 ILE A O 1
ATOM 1861 N N . VAL A 1 237 ? -16.417 4.530 -2.525 1.00 78.44 237 VAL A N 1
ATOM 1862 C CA . VAL A 1 237 ? -17.671 3.827 -2.246 1.00 78.44 237 VAL A CA 1
ATOM 1863 C C . VAL A 1 237 ? -18.789 4.816 -1.925 1.00 78.44 237 VAL A C 1
ATOM 1865 O O . VAL A 1 237 ? -18.591 5.853 -1.298 1.00 78.44 237 VAL A O 1
ATOM 1868 N N . ASN A 1 238 ? -20.000 4.450 -2.336 1.00 73.12 238 ASN A N 1
ATOM 1869 C CA . ASN A 1 238 ? -21.208 5.232 -2.123 1.00 73.12 238 ASN A CA 1
ATOM 1870 C C . ASN A 1 238 ? -21.713 5.184 -0.664 1.00 73.12 238 ASN A C 1
ATOM 1872 O O . ASN A 1 238 ? -21.931 4.078 -0.151 1.00 73.12 238 ASN A O 1
ATOM 1876 N N . PRO A 1 239 ? -22.013 6.327 -0.010 1.00 64.44 239 PRO A N 1
ATOM 1877 C CA . PRO A 1 239 ? -22.848 6.345 1.175 1.00 64.44 239 PRO A CA 1
ATOM 1878 C C . PRO A 1 239 ? -24.268 5.967 0.752 1.00 64.44 239 PRO A C 1
ATOM 1880 O O . PRO A 1 239 ? -24.934 6.711 0.042 1.00 64.44 239 PRO A O 1
ATOM 1883 N N . SER A 1 240 ? -24.775 4.830 1.230 1.00 59.69 240 SER A N 1
ATOM 1884 C CA . SER A 1 240 ? -26.108 4.290 0.887 1.00 59.69 240 SER A CA 1
ATOM 1885 C C . SER A 1 240 ? -27.273 5.310 0.822 1.00 59.69 240 SER A C 1
ATOM 1887 O O . SER A 1 240 ? -28.258 5.058 0.124 1.00 59.69 240 SER A O 1
ATOM 1889 N N . SER A 1 241 ? -27.176 6.467 1.498 1.00 60.38 241 SER A N 1
ATOM 1890 C CA . SER A 1 241 ? -27.910 7.690 1.149 1.00 60.38 241 SER A CA 1
ATOM 1891 C C . SER A 1 241 ? -27.206 8.971 1.637 1.00 60.38 241 SER A C 1
ATOM 1893 O O . SER A 1 241 ? -26.926 9.106 2.827 1.00 60.38 241 SER A O 1
ATOM 1895 N N . TRP A 1 242 ? -27.070 9.991 0.777 1.00 68.44 242 TRP A N 1
ATOM 1896 C CA . TRP A 1 242 ? -26.632 11.351 1.165 1.00 68.44 242 TRP A CA 1
ATOM 1897 C C . TRP A 1 242 ? -27.594 12.062 2.124 1.00 68.44 242 TRP A C 1
ATOM 1899 O O . TRP A 1 242 ? -27.234 13.047 2.762 1.00 68.44 242 TRP A O 1
ATOM 1909 N N . SER A 1 243 ? -28.831 11.570 2.263 1.00 60.75 243 SER A N 1
ATOM 1910 C CA . SER A 1 243 ? -29.781 12.110 3.242 1.00 60.75 243 SER A CA 1
ATOM 1911 C C . SER A 1 243 ? -29.422 11.754 4.690 1.00 60.75 243 SER A C 1
ATOM 1913 O O . SER A 1 243 ? -30.011 12.317 5.608 1.00 60.75 243 SER A O 1
ATOM 1915 N N . ASN A 1 244 ? -28.524 10.785 4.894 1.00 60.25 244 ASN A N 1
ATOM 1916 C CA . ASN A 1 244 ? -27.965 10.414 6.190 1.00 60.25 244 ASN A CA 1
ATOM 1917 C C . ASN A 1 244 ? -26.539 9.867 5.966 1.00 60.25 244 ASN A C 1
ATOM 1919 O O . ASN A 1 244 ? -26.372 8.646 5.904 1.00 60.25 244 ASN A O 1
ATOM 1923 N N . PRO A 1 245 ? -25.536 10.743 5.760 1.00 65.75 245 PRO A N 1
ATOM 1924 C CA . PRO A 1 245 ? -24.207 10.372 5.269 1.00 65.75 245 PRO A CA 1
ATOM 1925 C C . PRO A 1 245 ? -23.341 9.771 6.387 1.00 65.75 245 PRO A C 1
ATOM 1927 O O . PRO A 1 245 ? -22.317 10.321 6.777 1.00 65.75 245 PRO A O 1
ATOM 1930 N N . VAL A 1 246 ? -23.787 8.641 6.934 1.00 75.50 246 VAL A N 1
ATOM 1931 C CA . VAL A 1 246 ? -23.137 7.930 8.045 1.00 75.50 246 VAL A CA 1
ATOM 1932 C C . VAL A 1 246 ? -22.269 6.756 7.582 1.00 75.50 246 VAL A C 1
ATOM 1934 O O . VAL A 1 246 ? -21.688 6.069 8.398 1.00 75.50 246 VAL A O 1
ATOM 1937 N N . SER A 1 247 ? -22.194 6.491 6.280 1.00 80.00 247 SER A N 1
ATOM 1938 C CA . SER A 1 247 ? -21.368 5.437 5.659 1.00 80.00 247 SER A CA 1
ATOM 1939 C C . SER A 1 247 ? -20.708 6.018 4.409 1.00 80.00 247 SER A C 1
ATOM 1941 O O . SER A 1 247 ? -20.922 7.190 4.139 1.00 80.00 247 SER A O 1
ATOM 1943 N N . GLY A 1 248 ? -19.917 5.254 3.660 1.00 84.94 248 GLY A N 1
ATOM 1944 C CA . GLY A 1 248 ? -19.340 5.661 2.372 1.00 84.94 248 GLY A CA 1
ATOM 1945 C C . GLY A 1 248 ? -18.183 6.656 2.445 1.00 84.94 248 GLY A C 1
ATOM 1946 O O . GLY A 1 248 ? -17.706 7.093 1.404 1.00 84.94 248 GLY A O 1
ATOM 1947 N N . TRP A 1 249 ? -17.735 7.032 3.640 1.00 90.31 249 TRP A N 1
ATOM 1948 C CA . TRP A 1 249 ? -16.539 7.849 3.819 1.00 90.31 249 TRP A CA 1
ATOM 1949 C C . TRP A 1 249 ? -15.305 6.958 3.853 1.00 90.31 249 TRP A C 1
ATOM 1951 O O . TRP A 1 249 ? -15.300 5.933 4.534 1.00 90.31 249 TRP A O 1
ATOM 1961 N N . GLN A 1 250 ? -14.252 7.350 3.149 1.00 92.38 250 GLN A N 1
ATOM 1962 C CA . GLN A 1 250 ? -12.992 6.615 3.112 1.00 92.38 250 GLN A CA 1
ATOM 1963 C C . GLN A 1 250 ? -11.831 7.555 3.367 1.00 92.38 250 GLN A C 1
ATOM 1965 O O . GLN A 1 250 ? -11.795 8.655 2.816 1.00 92.38 250 GLN A O 1
ATOM 1970 N N . PHE A 1 251 ? -10.871 7.095 4.163 1.00 96.00 251 PHE A N 1
ATOM 1971 C CA . PHE A 1 251 ? -9.559 7.713 4.187 1.00 96.00 251 PHE A CA 1
ATOM 1972 C C . PHE A 1 251 ? -8.783 7.320 2.932 1.00 96.00 251 PHE A C 1
ATOM 1974 O O . PHE A 1 251 ? -8.695 6.142 2.585 1.00 96.00 251 PHE A O 1
ATOM 1981 N N . ILE A 1 252 ? -8.231 8.317 2.253 1.00 96.19 252 ILE A N 1
ATOM 1982 C CA . ILE A 1 252 ? -7.476 8.158 1.012 1.00 96.19 252 ILE A CA 1
ATOM 1983 C C . ILE A 1 252 ? -6.155 8.921 1.102 1.00 96.19 252 ILE A C 1
ATOM 1985 O O . ILE A 1 252 ? -6.030 9.879 1.865 1.00 96.19 252 ILE A O 1
ATOM 1989 N N . SER A 1 253 ? -5.187 8.528 0.288 1.00 96.00 253 SER A N 1
ATOM 1990 C CA . SER A 1 253 ? -3.911 9.224 0.130 1.00 96.00 253 SER A CA 1
ATOM 1991 C C . SER A 1 253 ? -3.415 9.115 -1.305 1.00 96.00 253 SER A C 1
ATOM 1993 O O . SER A 1 253 ? -3.835 8.225 -2.043 1.00 96.00 253 SER A O 1
ATOM 1995 N N . SER A 1 254 ? -2.515 10.016 -1.706 1.00 96.44 254 SER A N 1
ATOM 1996 C CA . SER A 1 254 ? -1.900 9.956 -3.032 1.00 96.44 254 SER A CA 1
ATOM 1997 C C . SER A 1 254 ? -0.589 9.162 -2.999 1.00 96.44 254 SER A C 1
ATOM 1999 O O . SER A 1 254 ? 0.364 9.616 -2.356 1.00 96.44 254 SER A O 1
ATOM 2001 N N . PRO A 1 255 ? -0.489 8.040 -3.740 1.00 96.44 255 PRO A N 1
ATOM 2002 C CA . PRO A 1 255 ? 0.755 7.288 -3.902 1.00 96.44 255 PRO A CA 1
ATOM 2003 C C . PRO A 1 255 ? 1.688 7.874 -4.982 1.00 96.44 255 PRO A C 1
ATOM 2005 O O . PRO A 1 255 ? 2.736 7.307 -5.306 1.00 96.44 255 PRO A O 1
ATOM 2008 N N . VAL A 1 256 ? 1.289 9.003 -5.574 1.00 96.94 256 VAL A N 1
ATOM 2009 C CA . VAL A 1 256 ? 2.027 9.728 -6.612 1.00 96.94 256 VAL A CA 1
ATOM 2010 C C . VAL A 1 256 ? 2.161 11.208 -6.252 1.00 96.94 256 VAL A C 1
ATOM 2012 O O . VAL A 1 256 ? 1.325 11.770 -5.538 1.00 96.94 256 VAL A O 1
ATOM 2015 N N . THR A 1 257 ? 3.183 11.869 -6.782 1.00 95.19 257 THR A N 1
ATOM 2016 C CA . THR A 1 257 ? 3.294 13.334 -6.776 1.00 95.19 257 THR A CA 1
ATOM 2017 C C . THR A 1 257 ? 2.455 13.953 -7.895 1.00 95.19 257 THR A C 1
ATOM 2019 O O . THR A 1 257 ? 2.230 13.332 -8.935 1.00 95.19 257 THR A O 1
ATOM 2022 N N . ASN A 1 258 ? 2.053 15.216 -7.714 1.00 92.94 258 ASN A N 1
ATOM 2023 C CA . ASN A 1 258 ? 1.361 16.049 -8.711 1.00 92.94 258 ASN A CA 1
ATOM 2024 C C . ASN A 1 258 ? -0.040 15.574 -9.143 1.00 92.94 258 ASN A C 1
ATOM 2026 O O . ASN A 1 258 ? -0.586 16.129 -10.096 1.00 92.94 258 ASN A O 1
ATOM 2030 N N . ALA A 1 259 ? -0.648 14.607 -8.447 1.00 96.19 259 ALA A N 1
ATOM 2031 C CA . ALA A 1 259 ? -2.048 14.259 -8.679 1.00 96.19 259 ALA A CA 1
ATOM 2032 C C . ALA A 1 259 ? -2.951 15.453 -8.361 1.00 96.19 259 ALA A C 1
ATOM 2034 O O . ALA A 1 259 ? -2.895 15.997 -7.255 1.00 96.19 259 ALA A O 1
ATOM 2035 N N . ALA A 1 260 ? -3.783 15.861 -9.317 1.00 94.94 260 ALA A N 1
ATOM 2036 C CA . ALA A 1 260 ? -4.651 17.015 -9.153 1.00 94.94 260 ALA A CA 1
ATOM 2037 C C . ALA A 1 260 ? -5.831 16.680 -8.231 1.00 94.94 260 ALA A C 1
ATOM 2039 O O . ALA A 1 260 ? -6.515 15.673 -8.412 1.00 94.94 260 ALA A O 1
ATOM 2040 N N . THR A 1 261 ? -6.138 17.556 -7.274 1.00 93.44 261 THR A N 1
ATOM 2041 C CA . THR A 1 261 ? -7.334 17.399 -6.422 1.00 93.44 261 THR A CA 1
ATOM 2042 C C . THR A 1 261 ? -8.623 17.542 -7.229 1.00 93.44 261 THR A C 1
ATOM 2044 O O . THR A 1 261 ? -9.646 16.957 -6.883 1.00 93.44 261 THR A O 1
ATOM 2047 N N . SER A 1 262 ? -8.561 18.239 -8.368 1.00 90.62 262 SER A N 1
ATOM 2048 C CA . SER A 1 262 ? -9.650 18.321 -9.341 1.00 90.62 262 SER A CA 1
ATOM 2049 C C . SER A 1 262 ? -9.959 17.005 -10.058 1.00 90.62 262 SER A C 1
ATOM 2051 O O . SER A 1 262 ? -11.035 16.892 -10.626 1.00 90.62 262 SER A O 1
ATOM 2053 N N . ASP A 1 263 ? -9.074 16.005 -10.048 1.00 89.06 263 ASP A N 1
ATOM 2054 C CA . ASP A 1 263 ? -9.401 14.690 -10.631 1.00 89.06 263 ASP A CA 1
ATOM 2055 C C . ASP A 1 263 ? -10.379 13.900 -9.747 1.00 89.06 263 ASP A C 1
ATOM 2057 O O . ASP A 1 263 ? -10.982 12.923 -10.185 1.00 89.06 263 ASP A O 1
ATOM 2061 N N . PHE A 1 264 ? -10.575 14.353 -8.505 1.00 88.06 264 PHE A N 1
ATOM 2062 C CA . PHE A 1 264 ? -11.487 13.759 -7.530 1.00 88.06 264 PHE A CA 1
ATOM 2063 C C . PHE A 1 264 ? -12.847 14.458 -7.493 1.00 88.06 264 PHE A C 1
ATOM 2065 O O . PHE A 1 264 ? -13.662 14.170 -6.611 1.00 88.06 264 PHE A O 1
ATOM 2072 N N . VAL A 1 265 ? -13.097 15.375 -8.431 1.00 80.88 265 VAL A N 1
ATOM 2073 C CA . VAL A 1 265 ? -14.323 16.166 -8.489 1.00 80.88 265 VAL A CA 1
ATOM 2074 C C . VAL A 1 265 ? -15.136 15.814 -9.723 1.00 80.88 265 VAL A C 1
ATOM 2076 O O . VAL A 1 265 ? -14.631 15.780 -10.843 1.00 80.88 265 VAL A O 1
ATOM 2079 N N . SER A 1 266 ? -16.430 15.578 -9.534 1.00 69.69 266 SER A N 1
ATOM 2080 C CA . SER A 1 266 ? -17.351 15.361 -10.645 1.00 69.69 266 SER A CA 1
ATOM 2081 C C . SER A 1 266 ? -18.028 16.667 -11.064 1.00 69.69 266 SER A C 1
ATOM 2083 O O . SER A 1 266 ? -18.207 17.602 -10.276 1.00 69.69 266 SER A O 1
ATOM 2085 N N . SER A 1 267 ? -18.497 16.721 -12.311 1.00 64.06 267 SER A N 1
ATOM 2086 C CA . SER A 1 267 ? -19.293 17.848 -12.806 1.00 64.06 267 SER A CA 1
ATOM 2087 C C . SER A 1 267 ? -20.698 17.939 -12.195 1.00 64.06 267 SER A C 1
ATOM 2089 O O . SER A 1 267 ? -21.353 18.969 -12.353 1.00 64.06 267 SER A O 1
ATOM 2091 N N . GLU A 1 268 ? -21.182 16.885 -11.529 1.00 67.25 268 GLU A N 1
ATOM 2092 C CA . GLU A 1 268 ? -22.542 16.826 -10.968 1.00 67.25 268 GLU A CA 1
ATOM 2093 C C . GLU A 1 268 ? -22.599 17.194 -9.474 1.00 67.25 268 GLU A C 1
ATOM 2095 O O . GLU A 1 268 ? -23.686 17.273 -8.904 1.00 67.25 268 GLU A O 1
ATOM 2100 N N . GLY A 1 269 ? -21.452 17.511 -8.853 1.00 67.00 269 GLY A N 1
ATOM 2101 C CA . GLY A 1 269 ? -21.383 17.908 -7.441 1.00 67.00 269 GLY A CA 1
ATOM 2102 C C . GLY A 1 269 ? -21.713 16.769 -6.476 1.00 67.00 269 GLY A C 1
ATOM 2103 O O . GLY A 1 269 ? -22.076 17.018 -5.327 1.00 67.00 269 GLY A O 1
ATOM 2104 N N . ASP A 1 270 ? -21.587 15.535 -6.951 1.00 79.81 270 ASP A N 1
ATOM 2105 C CA . ASP A 1 270 ? -21.978 14.299 -6.283 1.00 79.81 270 ASP A CA 1
ATOM 2106 C C . ASP A 1 270 ? -20.827 13.702 -5.450 1.00 79.81 270 ASP A C 1
ATOM 2108 O O . ASP A 1 270 ? -20.762 12.503 -5.209 1.00 79.81 270 ASP A O 1
ATOM 2112 N N . TYR A 1 271 ? -19.917 14.561 -4.991 1.00 87.12 271 TYR A N 1
ATOM 2113 C CA . TYR A 1 271 ? -18.723 14.205 -4.238 1.00 87.12 271 TYR A CA 1
ATOM 2114 C C . TYR A 1 271 ? -18.539 15.122 -3.033 1.00 87.12 271 TYR A C 1
ATOM 2116 O O .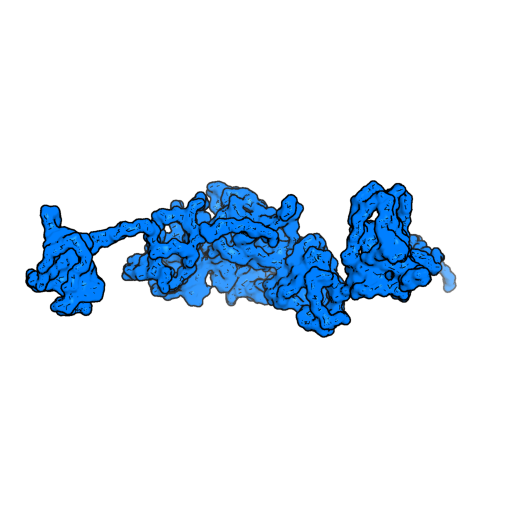 TYR A 1 271 ? -18.993 16.271 -3.023 1.00 87.12 271 TYR A O 1
ATOM 2124 N N . ASP A 1 272 ? -17.816 14.629 -2.040 1.00 89.00 272 ASP A N 1
ATOM 2125 C CA . ASP A 1 272 ? -17.218 15.419 -0.979 1.00 89.00 272 ASP A CA 1
ATOM 2126 C C . ASP A 1 272 ? -15.770 14.972 -0.781 1.00 89.00 272 ASP A C 1
ATOM 2128 O O . ASP A 1 272 ? -15.473 13.778 -0.754 1.00 89.00 272 ASP A O 1
ATOM 2132 N N . LEU A 1 273 ? -14.878 15.953 -0.656 1.00 92.50 273 LEU A N 1
ATOM 2133 C CA . LEU A 1 273 ? -13.452 15.773 -0.419 1.00 92.50 273 LEU A CA 1
ATOM 2134 C C . LEU A 1 273 ? -13.035 16.761 0.666 1.00 92.50 273 LEU A C 1
ATOM 2136 O O . LEU A 1 273 ? -13.295 17.963 0.550 1.00 92.50 273 LEU A O 1
ATOM 2140 N N . TYR A 1 274 ? -12.396 16.253 1.711 1.00 93.31 274 TYR A N 1
ATOM 2141 C CA . TYR A 1 274 ? -11.897 17.058 2.812 1.00 93.31 274 TYR A CA 1
ATOM 2142 C C . TYR A 1 274 ? -10.458 16.693 3.147 1.00 93.31 274 TYR A C 1
ATOM 2144 O O . TYR A 1 274 ? -10.043 15.540 3.015 1.00 93.31 274 TYR A O 1
ATOM 2152 N N . LYS A 1 275 ? -9.736 17.680 3.667 1.00 93.25 275 LYS A N 1
ATOM 2153 C CA . LYS A 1 275 ? -8.491 17.472 4.402 1.00 93.25 275 LYS A CA 1
ATOM 2154 C C . LYS A 1 275 ? -8.713 17.750 5.882 1.00 93.25 275 LYS A C 1
ATOM 2156 O O . LYS A 1 275 ? -9.591 18.542 6.241 1.00 93.25 275 LYS A O 1
ATOM 2161 N N . PHE A 1 276 ? -7.921 17.095 6.719 1.00 91.62 276 PHE A N 1
ATOM 2162 C CA . PHE A 1 276 ? -7.905 17.342 8.153 1.00 91.62 276 PHE A CA 1
ATOM 2163 C C . PHE A 1 276 ? -6.811 18.358 8.498 1.00 91.62 276 PHE A C 1
ATOM 2165 O O . PHE A 1 276 ? -5.657 18.176 8.124 1.00 91.62 276 PHE A O 1
ATOM 2172 N N . ASP A 1 277 ? -7.168 19.401 9.237 1.00 88.00 277 ASP A N 1
ATOM 2173 C CA . ASP A 1 277 ? -6.256 20.379 9.818 1.00 88.00 277 ASP A CA 1
ATOM 2174 C C . ASP A 1 277 ? -6.671 20.650 11.271 1.00 88.00 277 ASP A C 1
ATOM 2176 O O . ASP A 1 277 ? -7.540 21.475 11.561 1.00 88.00 277 ASP A O 1
ATOM 2180 N N . GLY A 1 278 ? -6.034 19.936 12.202 1.00 83.44 278 GLY A N 1
ATOM 2181 C CA . GLY A 1 278 ? -6.293 20.053 13.639 1.00 83.44 278 GLY A CA 1
ATOM 2182 C C . GLY A 1 278 ? -6.003 21.442 14.220 1.00 83.44 278 GLY A C 1
ATOM 2183 O O . GLY A 1 278 ? -6.467 21.745 15.319 1.00 83.44 278 GLY A O 1
ATOM 2184 N N . SER A 1 279 ? -5.274 22.301 13.495 1.00 81.12 279 SER A N 1
ATOM 2185 C CA . SER A 1 279 ? -4.967 23.672 13.918 1.00 81.12 279 SER A CA 1
ATOM 2186 C C . SER A 1 279 ? -6.126 24.658 13.713 1.00 81.12 279 SER A C 1
ATOM 2188 O O . SER A 1 279 ? -6.120 25.746 14.296 1.00 81.12 279 SER A O 1
ATOM 2190 N N . GLN A 1 280 ? -7.139 24.283 12.925 1.00 80.75 280 GLN A N 1
ATOM 2191 C CA . GLN A 1 280 ? -8.292 25.131 12.613 1.00 80.75 280 GLN A CA 1
ATOM 2192 C C . GLN A 1 280 ? -9.434 24.959 13.622 1.00 80.75 280 GLN A C 1
ATOM 2194 O O . GLN A 1 280 ? -9.604 23.914 14.253 1.00 80.75 280 GLN A O 1
ATOM 2199 N N . GLU A 1 281 ? -10.296 25.979 13.721 1.00 77.25 281 GLU A N 1
ATOM 2200 C CA . GLU A 1 281 ? -11.553 25.890 14.484 1.00 77.25 281 GLU A CA 1
ATOM 2201 C C . GLU A 1 281 ? -12.502 24.837 13.883 1.00 77.25 281 GLU A C 1
ATOM 2203 O O . GLU A 1 281 ? -13.142 24.085 14.618 1.00 77.25 281 GLU A O 1
ATOM 2208 N N . LEU A 1 282 ? -12.552 24.762 12.547 1.00 80.50 282 LEU A N 1
ATOM 2209 C CA . LEU A 1 282 ? -13.207 23.700 11.787 1.00 80.50 282 LEU A CA 1
ATOM 2210 C C . LEU A 1 282 ? -12.132 22.794 11.195 1.00 80.50 282 LEU A C 1
ATOM 2212 O O . LEU A 1 282 ? -11.532 23.129 10.177 1.00 80.50 282 LEU A O 1
ATOM 2216 N N . GLN A 1 283 ? -11.909 21.646 11.828 1.00 87.38 283 GLN A N 1
ATOM 2217 C CA . GLN A 1 283 ? -10.774 20.777 11.513 1.00 87.38 283 GLN A CA 1
ATOM 2218 C C . GLN A 1 283 ? -10.885 20.133 10.127 1.00 87.38 283 GLN A C 1
ATOM 2220 O O . GLN A 1 283 ? -9.891 19.713 9.554 1.00 87.38 283 GLN A O 1
ATOM 2225 N N . TRP A 1 284 ? -12.092 20.045 9.570 1.00 90.00 284 TRP A N 1
ATOM 2226 C CA . TRP A 1 284 ? -12.320 19.494 8.239 1.00 90.00 284 TRP A CA 1
ATOM 2227 C C . TRP A 1 284 ? -12.490 20.617 7.220 1.00 90.00 284 TRP A C 1
ATOM 2229 O O . TRP A 1 284 ? -13.538 21.266 7.154 1.00 90.00 284 TRP A O 1
ATOM 2239 N N . VAL A 1 285 ? -11.473 20.812 6.384 1.00 90.81 285 VAL A N 1
ATOM 2240 C CA . VAL A 1 285 ? -11.494 21.798 5.299 1.00 90.81 285 VAL A CA 1
ATOM 2241 C C . VAL A 1 285 ? -12.059 21.126 4.050 1.00 90.81 285 VAL A C 1
ATOM 2243 O O . VAL A 1 285 ? -11.462 20.191 3.522 1.00 90.81 285 VAL A O 1
ATOM 2246 N N . ASN A 1 286 ? -13.235 21.568 3.593 1.00 90.69 286 ASN A N 1
ATOM 2247 C CA . ASN A 1 286 ? -13.884 21.033 2.390 1.00 90.69 286 ASN A CA 1
ATOM 2248 C C . ASN A 1 286 ? -13.236 21.625 1.131 1.00 90.69 286 ASN A C 1
ATOM 2250 O O . ASN A 1 286 ? -13.092 22.843 1.043 1.00 90.69 286 ASN A O 1
ATOM 2254 N N . TYR A 1 287 ? -12.963 20.797 0.124 1.00 90.38 287 TYR A N 1
ATOM 2255 C CA . TYR A 1 287 ? -12.501 21.220 -1.203 1.00 90.38 287 TYR A CA 1
ATOM 2256 C C . TYR A 1 287 ? -13.362 22.327 -1.837 1.00 90.38 287 TYR A C 1
ATOM 2258 O O . TYR A 1 287 ? -12.857 23.247 -2.476 1.00 90.38 287 TYR A O 1
ATOM 2266 N N . LYS A 1 288 ? -14.683 22.284 -1.628 1.00 87.31 288 LYS A N 1
ATOM 2267 C CA . LYS A 1 288 ? -15.643 23.288 -2.119 1.00 87.31 288 LYS A CA 1
ATOM 2268 C C . LYS A 1 288 ? -15.398 24.681 -1.517 1.00 87.31 288 LYS A C 1
ATOM 2270 O O . LYS A 1 288 ? -15.828 25.672 -2.106 1.00 87.31 288 LYS A O 1
ATOM 2275 N N . ASN A 1 289 ? -14.690 24.772 -0.388 1.00 81.12 289 ASN A N 1
ATOM 2276 C CA . ASN A 1 289 ? -14.204 26.020 0.203 1.00 81.12 289 ASN A CA 1
ATOM 2277 C C . ASN A 1 289 ? -12.779 26.303 -0.310 1.00 81.12 289 ASN A C 1
ATOM 2279 O O . ASN A 1 289 ? -11.803 26.229 0.429 1.00 81.12 289 ASN A O 1
ATOM 2283 N N . HIS A 1 290 ? -12.696 26.598 -1.608 1.00 68.12 290 HIS A N 1
ATOM 2284 C CA . HIS A 1 290 ? -11.482 26.549 -2.433 1.00 68.12 290 HIS A CA 1
ATOM 2285 C C . HIS A 1 290 ? -10.298 27.416 -1.952 1.00 68.12 290 HIS A C 1
ATOM 2287 O O . HIS A 1 290 ? -9.167 27.156 -2.350 1.00 68.12 290 HIS A O 1
ATOM 2293 N N . ASP A 1 291 ? -10.517 28.442 -1.126 1.00 77.25 291 ASP A N 1
ATOM 2294 C CA . ASP A 1 291 ? -9.444 29.363 -0.715 1.00 77.25 291 ASP A CA 1
ATOM 2295 C C . ASP A 1 291 ? -8.372 28.684 0.162 1.00 77.25 291 ASP A C 1
ATOM 2297 O O . ASP A 1 291 ? -7.216 29.101 0.135 1.00 77.25 291 ASP A O 1
ATOM 2301 N N . ASP A 1 292 ? -8.734 27.611 0.876 1.00 77.19 292 ASP A N 1
ATOM 2302 C CA . ASP A 1 292 ? -7.851 26.915 1.820 1.00 77.19 292 ASP A CA 1
ATOM 2303 C C . ASP A 1 292 ? -7.476 25.492 1.368 1.00 77.19 292 ASP A C 1
ATOM 2305 O O . ASP A 1 292 ? -6.853 24.761 2.137 1.00 77.19 292 ASP A O 1
ATOM 2309 N N . PHE A 1 293 ? -7.842 25.067 0.151 1.00 88.94 293 PHE A N 1
ATOM 2310 C CA . PHE A 1 293 ? -7.581 23.713 -0.361 1.00 88.94 293 PHE A CA 1
ATOM 2311 C C . PHE A 1 293 ? -6.525 23.718 -1.476 1.00 88.94 293 PHE A C 1
ATOM 2313 O O . PHE A 1 293 ? -6.544 24.559 -2.370 1.00 88.94 293 PHE A O 1
ATOM 2320 N N . GLU A 1 294 ? -5.597 22.769 -1.431 1.00 90.00 294 GLU A N 1
ATOM 2321 C CA . GLU A 1 294 ? -4.493 22.640 -2.380 1.00 90.00 294 GLU A CA 1
ATOM 2322 C C . GLU A 1 294 ? -4.921 22.126 -3.768 1.00 90.00 294 GLU A C 1
ATOM 2324 O O . GLU A 1 294 ? -5.852 21.332 -3.915 1.00 90.00 294 GLU A O 1
ATOM 2329 N N . GLU A 1 295 ? -4.213 22.566 -4.814 1.00 92.75 295 GLU A N 1
ATOM 2330 C CA . GLU A 1 295 ? -4.481 22.170 -6.210 1.00 92.75 295 GLU A CA 1
ATOM 2331 C C . GLU A 1 295 ? -4.043 20.728 -6.518 1.00 92.75 295 GLU A C 1
ATOM 2333 O O . GLU A 1 295 ? -4.583 20.084 -7.420 1.00 92.75 295 GLU A O 1
ATOM 2338 N N . THR A 1 296 ? -3.076 20.206 -5.763 1.00 95.19 296 THR A N 1
ATOM 2339 C CA . THR A 1 296 ? -2.571 18.836 -5.891 1.00 95.19 296 THR A CA 1
ATOM 2340 C C . THR A 1 296 ? -2.555 18.150 -4.541 1.00 95.19 296 THR A C 1
ATOM 2342 O O . THR A 1 296 ? -2.260 18.784 -3.531 1.00 95.19 296 THR A O 1
ATOM 2345 N N . PHE A 1 297 ? -2.815 16.845 -4.524 1.00 95.31 297 PHE A N 1
ATOM 2346 C CA . PHE A 1 297 ? -2.639 16.045 -3.320 1.00 95.31 297 PHE A CA 1
ATOM 2347 C C . PHE A 1 297 ? -1.186 16.121 -2.854 1.00 95.31 297 PHE A C 1
ATOM 2349 O O . PHE A 1 297 ? -0.259 16.034 -3.664 1.00 95.31 297 PHE A O 1
ATOM 2356 N N . THR A 1 298 ? -0.995 16.267 -1.546 1.00 93.31 298 THR A N 1
ATOM 2357 C CA . THR A 1 298 ? 0.338 16.259 -0.943 1.00 93.31 298 THR A CA 1
ATOM 2358 C C . THR A 1 298 ? 0.695 14.821 -0.560 1.00 93.31 298 THR A C 1
ATOM 2360 O O . THR A 1 298 ? -0.035 14.218 0.229 1.00 93.31 298 THR A O 1
ATOM 2363 N N . PRO A 1 299 ? 1.780 14.241 -1.111 1.00 91.25 299 PRO A N 1
ATOM 2364 C CA . PRO A 1 299 ? 2.244 12.909 -0.745 1.00 91.25 299 PRO A CA 1
ATOM 2365 C C . PRO A 1 299 ? 2.302 12.684 0.766 1.00 91.25 299 PRO A C 1
ATOM 2367 O O . PRO A 1 299 ? 2.862 13.481 1.514 1.00 91.25 299 PRO A O 1
ATOM 2370 N N . GLY A 1 300 ? 1.668 11.589 1.181 1.00 89.81 300 GLY A N 1
ATOM 2371 C CA . GLY A 1 300 ? 1.570 11.116 2.557 1.00 89.81 300 GLY A CA 1
ATOM 2372 C C . GLY A 1 300 ? 0.782 12.003 3.537 1.00 89.81 300 GLY A C 1
ATOM 2373 O O . GLY A 1 300 ? 0.693 11.683 4.720 1.00 89.81 300 GLY A O 1
ATOM 2374 N N . ILE A 1 301 ? 0.124 13.057 3.054 1.00 91.88 301 ILE A N 1
ATOM 2375 C CA . ILE A 1 301 ? -1.042 13.613 3.742 1.00 91.88 301 ILE A CA 1
ATOM 2376 C C . ILE A 1 301 ? -2.255 12.750 3.391 1.00 91.88 301 ILE A C 1
ATOM 2378 O O . ILE A 1 301 ? -2.424 12.315 2.246 1.00 91.88 301 ILE A O 1
ATOM 2382 N N . GLY A 1 302 ? -3.087 12.468 4.390 1.00 94.94 302 GLY A N 1
ATOM 2383 C CA . GLY A 1 302 ? -4.340 11.759 4.195 1.00 94.94 302 GLY A CA 1
ATOM 2384 C C . GLY A 1 302 ? -5.518 12.719 4.037 1.00 94.94 302 GLY A C 1
ATOM 2385 O O . GLY A 1 302 ? -5.539 13.838 4.550 1.00 94.94 302 GLY A O 1
ATOM 2386 N N . TYR A 1 303 ? -6.532 12.243 3.332 1.00 95.88 303 TYR A N 1
ATOM 2387 C CA . TYR A 1 303 ? -7.758 12.961 3.011 1.00 95.88 303 TYR A CA 1
ATOM 2388 C C . TYR A 1 303 ? -8.948 12.061 3.303 1.00 95.88 303 TYR A C 1
ATOM 2390 O O . TYR A 1 303 ? -8.800 10.848 3.453 1.00 95.88 303 TYR A O 1
ATOM 2398 N N . ILE A 1 304 ? -10.144 12.635 3.354 1.00 93.81 304 ILE A N 1
ATOM 2399 C CA . ILE A 1 304 ? -11.382 11.864 3.424 1.00 93.81 304 ILE A CA 1
ATOM 2400 C C . ILE A 1 304 ? -12.266 12.207 2.229 1.00 93.81 304 ILE A C 1
ATOM 2402 O O . ILE A 1 304 ? -12.463 13.382 1.907 1.00 93.81 304 ILE A O 1
ATOM 2406 N N . ALA A 1 305 ? -12.783 11.180 1.560 1.00 92.50 305 ALA A N 1
ATOM 2407 C CA . ALA A 1 305 ? -13.625 11.329 0.380 1.00 92.50 305 ALA A CA 1
ATOM 2408 C C . ALA A 1 305 ? -14.880 10.452 0.454 1.00 92.50 305 ALA A C 1
ATOM 2410 O O . ALA A 1 305 ? -14.884 9.410 1.115 1.00 92.50 305 ALA A O 1
ATOM 2411 N N . SER A 1 306 ? -15.942 10.881 -0.229 1.00 89.62 306 SER A N 1
ATOM 2412 C CA . SER A 1 306 ? -17.167 10.104 -0.442 1.00 89.62 306 SER A CA 1
ATOM 2413 C C . SER A 1 306 ? -17.903 10.573 -1.695 1.00 89.62 306 SER A C 1
ATOM 2415 O O . SER A 1 306 ? -17.976 11.779 -1.936 1.00 89.62 306 SER A O 1
ATOM 2417 N N . TYR A 1 307 ? -18.475 9.646 -2.472 1.00 86.81 307 TYR A N 1
ATOM 2418 C CA . TYR A 1 307 ? -19.194 9.917 -3.730 1.00 86.81 307 TYR A CA 1
ATOM 2419 C C . TYR A 1 307 ? -20.630 9.393 -3.696 1.00 86.81 307 TYR A C 1
ATOM 2421 O O . TYR A 1 307 ? -20.885 8.343 -3.139 1.00 86.81 307 TYR A O 1
ATOM 2429 N N . GLN A 1 308 ? -21.591 10.061 -4.331 1.00 81.00 308 GLN A N 1
ATOM 2430 C CA . GLN A 1 308 ? -23.010 9.671 -4.390 1.00 81.00 308 GLN A CA 1
ATOM 2431 C C . GLN A 1 308 ? -23.309 8.436 -5.205 1.00 81.00 308 GLN A C 1
ATOM 2433 O O . GLN A 1 308 ? -24.345 7.800 -4.998 1.00 81.00 308 GLN A O 1
ATOM 2438 N N . SER A 1 309 ? -22.424 8.099 -6.121 1.00 79.50 309 SER A N 1
ATOM 2439 C CA . SER A 1 309 ? -22.408 6.820 -6.798 1.00 79.50 309 SER A CA 1
ATOM 2440 C C . SER A 1 309 ? -21.014 6.250 -6.634 1.00 79.50 309 SER A C 1
ATOM 2442 O O . SER A 1 309 ? -20.051 7.001 -6.535 1.00 79.50 309 SER A O 1
ATOM 2444 N N . GLN A 1 310 ? -20.906 4.924 -6.573 1.00 79.81 310 GLN A N 1
ATOM 2445 C CA . GLN A 1 310 ? -19.588 4.308 -6.571 1.00 79.81 310 GLN A CA 1
ATOM 2446 C C . GLN A 1 310 ? -18.885 4.703 -7.870 1.00 79.81 310 GLN A C 1
ATOM 2448 O O . GLN A 1 310 ? -19.452 4.498 -8.946 1.00 79.81 310 GLN A O 1
ATOM 2453 N N . ASP A 1 311 ? -17.677 5.239 -7.748 1.00 86.44 311 ASP A N 1
ATOM 2454 C CA . ASP A 1 311 ? -16.851 5.635 -8.884 1.00 86.44 311 ASP A CA 1
ATOM 2455 C C . ASP A 1 311 ? -15.376 5.339 -8.601 1.00 86.44 311 ASP A C 1
ATOM 2457 O O . ASP A 1 311 ? -14.980 5.036 -7.470 1.00 86.44 311 ASP A O 1
ATOM 2461 N N . ILE A 1 312 ? -14.569 5.404 -9.652 1.00 89.56 312 ILE A N 1
ATOM 2462 C CA . ILE A 1 312 ? -13.130 5.195 -9.596 1.00 89.56 312 ILE A CA 1
ATOM 2463 C C . ILE A 1 312 ? -12.457 6.554 -9.707 1.00 89.56 312 ILE A C 1
ATOM 2465 O O . ILE A 1 312 ? -12.440 7.164 -10.775 1.00 89.56 312 ILE A O 1
ATOM 2469 N N . ALA A 1 313 ? -11.861 7.002 -8.610 1.00 91.50 313 ALA A N 1
ATOM 2470 C CA . ALA A 1 313 ? -10.988 8.161 -8.638 1.00 91.50 313 ALA A CA 1
ATOM 2471 C C . ALA A 1 313 ? -9.586 7.751 -9.110 1.00 91.50 313 ALA A C 1
ATOM 2473 O O . ALA A 1 313 ? -9.156 6.613 -8.903 1.00 91.50 313 ALA A O 1
ATOM 2474 N N . ALA A 1 314 ? -8.867 8.669 -9.752 1.00 94.19 314 ALA A N 1
ATOM 2475 C CA . ALA A 1 314 ? -7.553 8.398 -10.321 1.00 94.19 314 ALA A CA 1
ATOM 2476 C C . ALA A 1 314 ? -6.532 9.432 -9.844 1.00 94.19 314 ALA A C 1
ATOM 2478 O O . ALA A 1 314 ? -6.666 10.621 -10.118 1.00 94.19 314 ALA A O 1
ATOM 2479 N N . PHE A 1 315 ? -5.479 8.968 -9.180 1.00 97.00 315 PHE A N 1
ATOM 2480 C CA . PHE A 1 315 ? -4.281 9.755 -8.934 1.00 97.00 315 PHE A CA 1
ATOM 2481 C C . PHE A 1 315 ? -3.339 9.584 -10.129 1.00 97.00 315 PHE A C 1
ATOM 2483 O O . PHE A 1 315 ? -2.706 8.537 -10.289 1.00 97.00 315 PHE A O 1
ATOM 2490 N N . LYS A 1 316 ? -3.260 10.601 -10.991 1.00 97.12 316 LYS A N 1
ATOM 2491 C CA . LYS A 1 316 ? -2.331 10.628 -12.129 1.00 97.12 316 LYS A CA 1
ATOM 2492 C C . LYS A 1 316 ? -1.092 11.428 -11.766 1.00 97.12 316 LYS A C 1
ATOM 2494 O O . LYS A 1 316 ? -1.201 12.597 -11.410 1.00 97.12 316 LYS A O 1
ATOM 2499 N N . GLY A 1 317 ? 0.083 10.817 -11.851 1.00 97.50 317 GLY A N 1
ATOM 2500 C CA . GLY A 1 317 ? 1.296 11.483 -11.395 1.00 97.50 317 GLY A CA 1
ATOM 2501 C C . GLY A 1 317 ? 2.557 10.648 -11.526 1.00 97.50 317 GLY A C 1
ATOM 2502 O O . GLY A 1 317 ? 2.593 9.648 -12.241 1.00 97.50 317 GLY A O 1
ATOM 2503 N N . ILE A 1 318 ? 3.614 11.093 -10.852 1.00 97.81 318 ILE A N 1
ATOM 2504 C CA . ILE A 1 318 ? 4.876 10.352 -10.763 1.00 97.81 318 ILE A CA 1
ATOM 2505 C C . ILE A 1 318 ? 4.873 9.541 -9.471 1.00 97.81 318 ILE A C 1
ATOM 2507 O O . ILE A 1 318 ? 4.635 10.121 -8.413 1.00 97.81 318 ILE A O 1
ATOM 2511 N N . LEU A 1 319 ? 5.142 8.235 -9.543 1.00 97.44 319 LEU A N 1
ATOM 2512 C CA . LEU A 1 319 ? 5.209 7.360 -8.367 1.00 97.44 319 LEU A CA 1
ATOM 2513 C C . LEU A 1 319 ? 6.169 7.924 -7.313 1.00 97.44 319 LEU A C 1
ATOM 2515 O O . LEU A 1 319 ? 7.306 8.278 -7.631 1.00 97.44 319 LEU A O 1
ATOM 2519 N N . ASN A 1 320 ? 5.721 7.971 -6.059 1.00 94.62 320 ASN A N 1
ATOM 2520 C CA . ASN A 1 320 ? 6.591 8.333 -4.946 1.00 94.62 320 ASN A CA 1
ATOM 2521 C C . ASN A 1 320 ? 7.591 7.199 -4.666 1.00 94.62 320 ASN A C 1
ATOM 2523 O O . ASN A 1 320 ? 7.261 6.016 -4.795 1.00 94.62 320 ASN A O 1
ATOM 2527 N N . ILE A 1 321 ? 8.797 7.572 -4.246 1.00 90.62 321 ILE A N 1
ATOM 2528 C CA . ILE A 1 321 ? 9.847 6.665 -3.768 1.00 90.62 321 ILE A CA 1
ATOM 2529 C C . ILE A 1 321 ? 10.345 7.156 -2.406 1.00 90.62 321 ILE A C 1
ATOM 2531 O O . ILE A 1 321 ? 10.211 8.350 -2.126 1.00 90.62 321 ILE A O 1
ATOM 2535 N N . PRO A 1 322 ? 10.882 6.272 -1.551 1.00 86.81 322 PRO A N 1
ATOM 2536 C CA . PRO A 1 322 ? 11.541 6.716 -0.332 1.00 86.81 322 PRO A CA 1
ATOM 2537 C C . PRO A 1 322 ? 12.795 7.536 -0.665 1.00 86.81 322 PRO A C 1
ATOM 2539 O O . PRO A 1 322 ? 13.476 7.283 -1.663 1.00 86.81 322 PRO A O 1
ATOM 2542 N N . GLU A 1 323 ? 13.103 8.503 0.192 1.00 85.75 323 GLU A N 1
ATOM 2543 C CA . GLU A 1 323 ? 14.410 9.151 0.238 1.00 85.75 323 GLU A CA 1
ATOM 2544 C C . GLU A 1 323 ? 15.453 8.152 0.754 1.00 85.75 323 GLU A C 1
ATOM 2546 O O . GLU A 1 323 ? 15.117 7.251 1.521 1.00 85.75 323 GLU A O 1
ATOM 2551 N N . ILE A 1 324 ? 16.706 8.286 0.309 1.00 83.62 324 ILE A N 1
ATOM 2552 C CA . ILE A 1 324 ? 17.803 7.388 0.694 1.00 83.62 324 ILE A CA 1
ATOM 2553 C C . ILE A 1 324 ? 18.932 8.217 1.309 1.00 83.62 324 ILE A C 1
ATOM 2555 O O . ILE A 1 324 ? 19.574 9.002 0.608 1.00 83.62 324 ILE A O 1
ATOM 2559 N N . GLU A 1 325 ? 19.209 8.008 2.596 1.00 83.12 325 GLU A N 1
ATOM 2560 C CA . GLU A 1 325 ? 20.341 8.602 3.322 1.00 83.12 325 GLU A CA 1
ATOM 2561 C C . GLU A 1 325 ? 21.014 7.516 4.170 1.00 83.12 325 GLU A C 1
ATOM 2563 O O . GLU A 1 325 ? 20.332 6.745 4.831 1.00 83.12 325 GLU A O 1
ATOM 2568 N N . ASP A 1 326 ? 22.348 7.419 4.127 1.00 82.06 326 ASP A N 1
ATOM 2569 C CA . ASP A 1 326 ? 23.134 6.465 4.933 1.00 82.06 326 ASP A CA 1
ATOM 2570 C C . ASP A 1 326 ? 22.642 4.993 4.896 1.00 82.06 326 ASP A C 1
ATOM 2572 O O . ASP A 1 326 ? 22.687 4.284 5.899 1.00 82.06 326 ASP A O 1
ATOM 2576 N N . ASP A 1 327 ? 22.220 4.515 3.717 1.00 75.19 327 ASP A N 1
ATOM 2577 C CA . ASP A 1 327 ? 21.631 3.180 3.479 1.00 75.19 327 ASP A CA 1
ATOM 2578 C C . ASP A 1 327 ? 20.261 2.937 4.160 1.00 75.19 327 ASP A C 1
ATOM 2580 O O . ASP A 1 327 ? 19.753 1.811 4.149 1.00 75.19 327 ASP A O 1
ATOM 2584 N N . GLU A 1 328 ? 19.632 3.982 4.700 1.00 75.62 328 GLU A N 1
ATOM 2585 C CA . GLU A 1 328 ? 18.264 3.970 5.219 1.00 75.62 328 GLU A CA 1
ATOM 2586 C C . GLU A 1 328 ? 17.303 4.588 4.194 1.00 75.62 328 GLU A C 1
ATOM 2588 O O . GLU A 1 328 ? 17.589 5.609 3.567 1.00 75.62 328 GLU A O 1
ATOM 2593 N N . GLU A 1 329 ? 16.155 3.939 4.000 1.00 79.88 329 GLU A N 1
ATOM 2594 C CA . GLU A 1 329 ? 15.074 4.431 3.149 1.00 79.88 329 GLU A CA 1
ATOM 2595 C C . GLU A 1 329 ? 14.010 5.068 4.058 1.00 79.88 329 GLU A C 1
ATOM 2597 O O . GLU A 1 329 ? 13.569 4.446 5.020 1.00 79.88 329 GLU A O 1
ATOM 2602 N N . PHE A 1 330 ? 13.583 6.303 3.804 1.00 79.56 330 PHE A N 1
ATOM 2603 C CA . PHE A 1 330 ? 12.600 6.978 4.661 1.00 79.56 330 PHE A CA 1
ATOM 2604 C C . PHE A 1 330 ? 11.715 7.963 3.894 1.00 79.56 330 PHE A C 1
ATOM 2606 O O . PHE A 1 330 ? 11.946 8.288 2.732 1.00 79.56 330 PHE A O 1
ATOM 2613 N N . PHE A 1 331 ? 10.659 8.423 4.554 1.00 83.12 331 PHE A N 1
ATOM 2614 C CA . PHE A 1 331 ? 9.771 9.480 4.096 1.00 83.12 331 PHE A CA 1
ATOM 2615 C C . PHE A 1 331 ? 9.355 10.326 5.302 1.00 83.12 331 PHE A C 1
ATOM 2617 O O . PHE A 1 331 ? 8.767 9.808 6.250 1.00 83.12 331 PHE A O 1
ATOM 2624 N N . GLU A 1 332 ? 9.652 11.625 5.304 1.00 78.88 332 GLU A N 1
ATOM 2625 C CA . GLU A 1 332 ? 9.372 12.483 6.462 1.00 78.88 332 GLU A CA 1
ATOM 2626 C C . GLU A 1 332 ? 8.024 13.206 6.401 1.00 78.88 332 GLU A C 1
ATOM 2628 O O . GLU A 1 332 ? 7.585 13.672 5.351 1.00 78.88 332 GLU A O 1
ATOM 2633 N N . PHE A 1 333 ? 7.415 13.373 7.579 1.00 77.31 333 PHE A N 1
ATOM 2634 C CA . PHE A 1 333 ? 6.205 14.155 7.811 1.00 77.31 333 PHE A CA 1
ATOM 2635 C C . PHE A 1 333 ? 6.443 15.238 8.859 1.00 77.31 333 PHE A C 1
ATOM 2637 O O . PHE A 1 333 ? 7.058 15.025 9.910 1.00 77.31 333 PHE A O 1
ATOM 2644 N N . GLU A 1 334 ? 5.869 16.409 8.612 1.00 79.06 334 GLU A N 1
ATOM 2645 C CA . GLU A 1 334 ? 5.682 17.407 9.656 1.00 79.06 334 GLU A CA 1
ATOM 2646 C C . GLU A 1 334 ? 4.314 17.183 10.303 1.00 79.06 334 GLU A C 1
ATOM 2648 O O . GLU A 1 334 ? 3.302 17.131 9.605 1.00 79.06 334 GLU A O 1
ATOM 2653 N N . LEU A 1 335 ? 4.291 17.007 11.628 1.00 81.88 335 LEU A N 1
ATOM 2654 C CA . LEU A 1 335 ? 3.052 16.804 12.373 1.00 81.88 335 LEU A CA 1
ATOM 2655 C C . LEU A 1 335 ? 2.649 18.077 13.100 1.00 81.88 335 LEU A C 1
ATOM 2657 O O . LEU A 1 335 ? 3.470 18.773 13.705 1.00 81.88 335 LEU A O 1
ATOM 2661 N N . ASN A 1 336 ? 1.347 18.327 13.115 1.00 84.69 336 ASN A N 1
ATOM 2662 C CA . ASN A 1 336 ? 0.757 19.305 14.005 1.00 84.69 336 ASN A CA 1
ATOM 2663 C C . ASN A 1 336 ? 0.843 18.791 15.447 1.00 84.69 336 ASN A C 1
ATOM 2665 O O . ASN A 1 336 ? 0.495 17.644 15.732 1.00 84.69 336 ASN A O 1
ATOM 2669 N N . TYR A 1 337 ? 1.336 19.650 16.341 1.00 85.75 337 TYR A N 1
ATOM 2670 C CA . TYR A 1 337 ? 1.466 19.358 17.765 1.00 85.75 337 TYR A CA 1
ATOM 2671 C C . TYR A 1 337 ? 1.321 20.623 18.619 1.00 85.75 337 TYR A C 1
ATOM 2673 O O . TYR A 1 337 ? 1.985 21.637 18.361 1.00 85.75 337 TYR A O 1
ATOM 2681 N N . ASP A 1 338 ? 0.508 20.522 19.668 1.00 84.25 338 ASP A N 1
ATOM 2682 C CA . ASP A 1 338 ? 0.238 21.527 20.690 1.00 84.25 338 ASP A CA 1
ATOM 2683 C C . ASP A 1 338 ? 0.008 20.861 22.067 1.00 84.25 338 ASP A C 1
ATOM 2685 O O . ASP A 1 338 ? -0.855 19.995 22.229 1.00 84.25 338 ASP A O 1
ATOM 2689 N N . ASP A 1 339 ? 0.764 21.300 23.079 1.00 81.31 339 ASP A N 1
ATOM 2690 C CA . ASP A 1 339 ? 0.649 20.829 24.469 1.00 81.31 339 ASP A CA 1
ATOM 2691 C C . ASP A 1 339 ? -0.685 21.232 25.137 1.00 81.31 339 ASP A C 1
ATOM 2693 O O . ASP A 1 339 ? -1.068 20.666 26.163 1.00 81.31 339 ASP A O 1
ATOM 2697 N N . GLU A 1 340 ? -1.382 22.241 24.604 1.00 81.69 340 GLU A N 1
ATOM 2698 C CA . GLU A 1 340 ? -2.585 22.828 25.202 1.00 81.69 340 GLU A CA 1
ATOM 2699 C C . GLU A 1 340 ? -3.885 22.416 24.488 1.00 81.69 340 GLU A C 1
ATOM 2701 O O . GLU A 1 340 ? -4.971 22.591 25.052 1.00 81.69 340 GLU A O 1
ATOM 2706 N N . ASN A 1 341 ? -3.802 21.865 23.270 1.00 82.44 341 ASN A N 1
ATOM 2707 C CA . ASN A 1 341 ? -4.969 21.521 22.457 1.00 82.44 341 ASN A CA 1
ATOM 2708 C C . ASN A 1 341 ? -4.856 20.132 21.811 1.00 82.44 341 ASN A C 1
ATOM 2710 O O . ASN A 1 341 ? -4.272 19.968 20.741 1.00 82.44 341 ASN A O 1
ATOM 2714 N N . ASP A 1 342 ? -5.543 19.161 22.417 1.00 81.06 342 ASP A N 1
ATOM 2715 C CA . ASP A 1 342 ? -5.592 17.768 21.957 1.00 81.06 342 ASP A CA 1
ATOM 2716 C C . ASP A 1 342 ? -6.010 17.619 20.478 1.00 81.06 342 ASP A C 1
ATOM 2718 O O . ASP A 1 342 ? -5.587 16.678 19.812 1.00 81.06 342 ASP A O 1
ATOM 2722 N N . TRP A 1 343 ? -6.832 18.527 19.934 1.00 80.12 343 TRP A N 1
ATOM 2723 C CA . TRP A 1 343 ? -7.279 18.438 18.536 1.00 80.12 343 TRP A CA 1
ATOM 2724 C C . TRP A 1 343 ? -6.173 18.729 17.526 1.00 80.12 343 TRP A C 1
ATOM 2726 O O . TRP A 1 343 ? -6.185 18.149 16.442 1.00 80.12 343 TRP A O 1
ATOM 2736 N N . VAL A 1 344 ? -5.209 19.580 17.888 1.00 85.75 344 VAL A N 1
ATOM 2737 C CA . VAL A 1 344 ? -4.053 19.901 17.036 1.00 85.75 344 VAL A CA 1
ATOM 2738 C C . VAL A 1 344 ? -3.149 18.684 16.877 1.00 85.75 344 VAL A C 1
ATOM 2740 O O . VAL A 1 344 ? -2.495 18.537 15.853 1.00 85.75 344 VAL A O 1
ATOM 2743 N N . ASN A 1 345 ? -3.148 17.795 17.869 1.00 87.06 345 ASN A N 1
ATOM 2744 C CA . ASN A 1 345 ? -2.284 16.622 17.898 1.00 87.06 345 ASN A CA 1
ATOM 2745 C C . ASN A 1 345 ? -2.791 15.496 16.994 1.00 87.06 345 ASN A C 1
ATOM 2747 O O . ASN A 1 345 ? -2.022 14.604 16.641 1.00 87.06 345 ASN A O 1
ATOM 2751 N N . PHE A 1 346 ? -4.058 15.514 16.579 1.00 89.56 346 PHE A N 1
ATOM 2752 C CA . PHE A 1 346 ? -4.512 14.591 15.546 1.00 89.56 346 PHE A CA 1
ATOM 2753 C C . PHE A 1 346 ? -3.926 14.981 14.189 1.00 89.56 346 PHE A C 1
ATOM 2755 O O . PHE A 1 346 ? -3.894 16.149 13.812 1.00 89.56 346 PHE A O 1
ATOM 2762 N N . ASN A 1 347 ? -3.456 13.987 13.444 1.00 89.94 347 ASN A N 1
ATOM 2763 C CA . ASN A 1 347 ? -2.896 14.171 12.113 1.00 89.94 347 ASN A CA 1
ATOM 2764 C C . ASN A 1 347 ? -3.417 13.061 11.202 1.00 89.94 347 ASN A C 1
ATOM 2766 O O . ASN A 1 347 ? -3.252 11.882 11.516 1.00 89.94 347 ASN A O 1
ATOM 2770 N N . LEU A 1 348 ? -4.040 13.432 10.082 1.00 93.75 348 LEU A N 1
ATOM 2771 C CA . LEU A 1 348 ? -4.453 12.480 9.055 1.00 93.75 348 LEU A CA 1
ATOM 2772 C C . LEU A 1 348 ? -3.309 12.318 8.054 1.00 93.75 348 LEU A C 1
ATOM 2774 O O . LEU A 1 348 ? -3.060 13.189 7.221 1.00 93.75 348 LEU A O 1
ATOM 2778 N N . LEU A 1 349 ? -2.608 11.201 8.169 1.00 92.31 349 LEU A N 1
ATOM 2779 C CA . LEU A 1 349 ? -1.513 10.814 7.296 1.00 92.31 349 LEU A CA 1
ATOM 2780 C C . LEU A 1 349 ? -2.014 9.878 6.200 1.00 92.31 349 LEU A C 1
ATOM 2782 O O . LEU A 1 349 ? -3.139 9.378 6.227 1.00 92.31 349 LEU A O 1
ATOM 2786 N N . GLY A 1 350 ? -1.173 9.669 5.203 1.00 93.00 350 GLY A N 1
ATOM 2787 C CA . GLY A 1 350 ? -1.446 8.834 4.052 1.00 93.00 350 GLY A CA 1
ATOM 2788 C C . GLY A 1 350 ? -0.301 7.884 3.789 1.00 93.00 350 GLY A C 1
ATOM 2789 O O . GLY A 1 350 ? 0.849 8.250 4.003 1.00 93.00 350 GLY A O 1
ATOM 2790 N N . ASN A 1 351 ? -0.591 6.691 3.277 1.00 93.38 351 ASN A N 1
ATOM 2791 C CA . ASN A 1 351 ? 0.445 5.883 2.651 1.00 93.38 351 ASN A CA 1
ATOM 2792 C C . ASN A 1 351 ? 0.900 6.609 1.368 1.00 93.38 351 ASN A C 1
ATOM 2794 O O . ASN A 1 351 ? 0.084 6.752 0.446 1.00 93.38 351 ASN A O 1
ATOM 2798 N N . PRO A 1 352 ? 2.146 7.122 1.298 1.00 93.38 352 PRO A N 1
ATOM 2799 C CA . PRO A 1 352 ? 2.623 7.835 0.125 1.00 93.38 352 PRO A CA 1
ATOM 2800 C C . PRO A 1 352 ? 3.043 6.880 -0.992 1.00 93.38 352 PRO A C 1
ATOM 2802 O O . PRO A 1 352 ? 3.381 7.357 -2.064 1.00 93.38 352 PRO A O 1
ATOM 2805 N N . PHE A 1 353 ? 3.067 5.566 -0.788 1.00 94.12 353 PHE A N 1
ATOM 2806 C CA . PHE A 1 353 ? 3.631 4.619 -1.738 1.00 94.12 353 PHE A CA 1
ATOM 2807 C C . PHE A 1 353 ? 2.567 3.840 -2.503 1.00 94.12 353 PHE A C 1
ATOM 2809 O O . PHE A 1 353 ? 1.434 3.650 -2.060 1.00 94.12 353 PHE A O 1
ATOM 2816 N N . SER A 1 354 ? 2.971 3.333 -3.666 1.00 95.19 354 SER A N 1
ATOM 2817 C CA . SER A 1 354 ? 2.173 2.454 -4.530 1.00 95.19 354 SER A CA 1
ATOM 2818 C C . SER A 1 354 ? 2.190 0.984 -4.076 1.00 95.19 354 SER A C 1
ATOM 2820 O O . SER A 1 354 ? 1.954 0.082 -4.873 1.00 95.19 354 SER A O 1
ATOM 2822 N N . PHE A 1 355 ? 2.492 0.741 -2.800 1.00 93.56 355 PHE A N 1
ATOM 2823 C CA . PHE A 1 355 ? 2.520 -0.566 -2.152 1.00 93.56 355 PHE A CA 1
ATOM 2824 C C . PHE A 1 355 ? 2.101 -0.427 -0.684 1.00 93.56 355 PHE A C 1
ATOM 2826 O O . PHE A 1 355 ? 2.034 0.681 -0.145 1.00 93.56 355 PHE A O 1
ATOM 2833 N N . ASP A 1 356 ? 1.788 -1.547 -0.050 1.00 92.56 356 ASP A N 1
ATOM 2834 C CA . ASP A 1 356 ? 1.289 -1.585 1.320 1.00 92.56 356 ASP A CA 1
ATOM 2835 C C . ASP A 1 356 ? 2.398 -1.334 2.355 1.00 92.56 356 ASP A C 1
ATOM 2837 O O . ASP A 1 356 ? 3.526 -1.801 2.210 1.00 92.56 356 ASP A O 1
ATOM 2841 N N . ILE A 1 357 ? 2.066 -0.615 3.429 1.00 87.19 357 ILE A N 1
ATOM 2842 C CA . ILE A 1 357 ? 2.967 -0.345 4.555 1.00 87.19 357 ILE A CA 1
ATOM 2843 C C . ILE A 1 357 ? 2.546 -1.208 5.742 1.00 87.19 357 ILE A C 1
ATOM 2845 O O . ILE A 1 357 ? 1.384 -1.187 6.146 1.00 87.19 357 ILE A O 1
ATOM 2849 N N . VAL A 1 358 ? 3.490 -1.927 6.341 1.00 86.50 358 VAL A N 1
ATOM 2850 C CA . VAL A 1 358 ? 3.280 -2.701 7.569 1.00 86.50 358 VAL A CA 1
ATOM 2851 C C . VAL A 1 358 ? 3.659 -1.834 8.769 1.00 86.50 358 VAL A C 1
ATOM 2853 O O . VAL A 1 358 ? 4.803 -1.396 8.898 1.00 86.50 358 VAL A O 1
ATOM 2856 N N . TRP A 1 359 ? 2.700 -1.567 9.655 1.00 84.25 359 TRP A N 1
ATOM 2857 C CA . TRP A 1 359 ? 2.851 -0.601 10.745 1.00 84.25 359 TRP A CA 1
ATOM 2858 C C . TRP A 1 359 ? 4.015 -0.932 11.689 1.00 84.25 359 TRP A C 1
ATOM 2860 O O . TRP A 1 359 ? 4.754 -0.044 12.104 1.00 84.25 359 TRP A O 1
ATOM 2870 N N . GLU A 1 360 ? 4.230 -2.208 12.004 1.00 78.19 360 GLU A N 1
ATOM 2871 C CA . GLU A 1 360 ? 5.272 -2.636 12.949 1.00 78.19 360 GLU A CA 1
ATOM 2872 C C . GLU A 1 360 ? 6.673 -2.612 12.339 1.00 78.19 360 GLU A C 1
ATOM 2874 O O . GLU A 1 360 ? 7.653 -2.581 13.084 1.00 78.19 360 GLU A O 1
ATOM 2879 N N . GLU A 1 361 ? 6.766 -2.660 11.010 1.00 76.25 361 GLU A N 1
ATOM 2880 C CA . GLU A 1 361 ? 8.025 -2.818 10.278 1.00 76.25 361 GLU A CA 1
ATOM 2881 C C . GLU A 1 361 ? 8.499 -1.515 9.626 1.00 76.25 361 GLU A C 1
ATOM 2883 O O . GLU A 1 361 ? 9.699 -1.335 9.415 1.00 76.25 361 GLU A O 1
ATOM 2888 N N . ASN A 1 362 ? 7.574 -0.614 9.283 1.00 76.88 362 ASN A N 1
ATOM 2889 C CA . ASN A 1 362 ? 7.843 0.543 8.425 1.00 76.88 362 ASN A CA 1
ATOM 2890 C C . ASN A 1 362 ? 7.550 1.904 9.084 1.00 76.88 362 ASN A C 1
ATOM 2892 O O . ASN A 1 362 ? 7.658 2.939 8.428 1.00 76.88 362 ASN A O 1
ATOM 2896 N N . ILE A 1 363 ? 7.123 1.931 10.349 1.00 75.81 363 ILE A N 1
ATOM 2897 C CA . ILE A 1 363 ? 6.758 3.169 11.049 1.00 75.81 363 ILE A CA 1
ATOM 2898 C C . ILE A 1 363 ? 7.588 3.293 12.329 1.00 75.81 363 ILE A C 1
ATOM 2900 O O . ILE A 1 363 ? 7.451 2.483 13.252 1.00 75.81 363 ILE A O 1
ATOM 2904 N N . ASP A 1 364 ? 8.411 4.344 12.434 1.00 71.12 364 ASP A N 1
ATOM 2905 C CA . ASP A 1 364 ? 9.087 4.668 13.694 1.00 71.12 364 ASP A CA 1
ATOM 2906 C C . ASP A 1 364 ? 8.102 5.322 14.668 1.00 71.12 364 ASP A C 1
ATOM 2908 O O . ASP A 1 364 ? 7.821 6.524 14.639 1.00 71.12 364 ASP A O 1
ATOM 2912 N N . CYS A 1 365 ? 7.576 4.491 15.562 1.00 63.28 365 CYS A N 1
ATOM 2913 C CA . CYS A 1 365 ? 6.593 4.913 16.542 1.00 63.28 365 CYS A CA 1
ATOM 2914 C C . CYS A 1 365 ? 7.159 5.819 17.643 1.00 63.28 365 CYS A C 1
ATOM 2916 O O . CYS A 1 365 ? 6.361 6.427 18.336 1.00 63.28 365 CYS A O 1
ATOM 2918 N N . ASN A 1 366 ? 8.483 5.948 17.811 1.00 58.00 366 ASN A N 1
ATOM 2919 C CA . ASN A 1 366 ? 9.064 6.763 18.893 1.00 58.00 366 ASN A CA 1
ATOM 2920 C C . ASN A 1 366 ? 8.811 8.275 18.717 1.00 58.00 366 ASN A C 1
ATOM 2922 O O . ASN A 1 366 ? 9.139 9.070 19.598 1.00 58.00 366 ASN A O 1
ATOM 2926 N N . LYS A 1 367 ? 8.298 8.691 17.551 1.00 57.72 367 LYS A N 1
ATOM 2927 C CA . LYS A 1 367 ? 8.027 10.094 17.214 1.00 57.72 367 LYS A CA 1
ATOM 2928 C C . LYS A 1 367 ? 6.520 10.420 17.113 1.00 57.72 367 LYS A C 1
A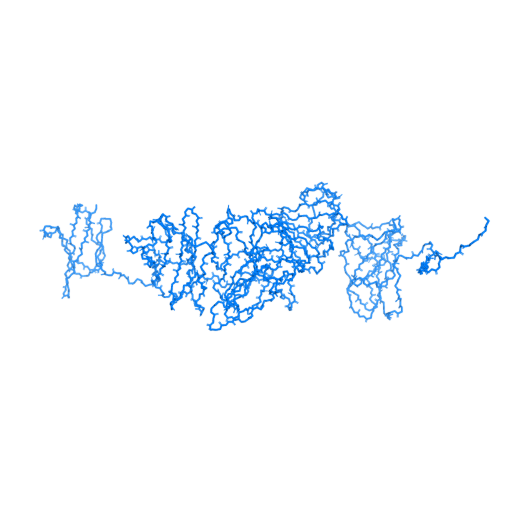TOM 2930 O O . LYS A 1 367 ? 6.151 11.590 17.247 1.00 57.72 367 LYS A O 1
ATOM 2935 N N . ILE A 1 368 ? 5.662 9.415 16.900 1.00 63.03 368 ILE A N 1
ATOM 2936 C CA . ILE A 1 368 ? 4.187 9.481 17.040 1.00 63.03 368 ILE A CA 1
ATOM 2937 C C . ILE A 1 368 ? 3.787 9.020 18.444 1.00 63.03 368 ILE A C 1
ATOM 2939 O O . ILE A 1 368 ? 4.606 8.453 19.153 1.00 63.03 368 ILE A O 1
ATOM 2943 N N . ALA A 1 369 ? 2.531 9.210 18.855 1.00 57.91 369 ALA A N 1
ATOM 2944 C CA . ALA A 1 369 ? 2.014 8.464 19.997 1.00 57.91 369 ALA A CA 1
ATOM 2945 C C . ALA A 1 369 ? 2.243 6.970 19.730 1.00 57.91 369 ALA A C 1
ATOM 2947 O O . ALA A 1 369 ? 1.663 6.398 18.803 1.00 57.91 369 ALA A O 1
ATOM 2948 N N . GLU A 1 370 ? 3.096 6.335 20.535 1.00 64.31 370 GLU A N 1
ATOM 2949 C CA . GLU A 1 370 ? 3.514 4.931 20.398 1.00 64.31 370 GLU A CA 1
ATOM 2950 C C . GLU A 1 370 ? 2.349 3.922 20.455 1.00 64.31 370 GLU A C 1
ATOM 2952 O O . GLU A 1 370 ? 2.538 2.701 20.331 1.00 64.31 370 GLU A O 1
ATOM 2957 N N . ASP A 1 371 ? 1.144 4.431 20.694 1.00 74.81 371 ASP A N 1
ATOM 2958 C CA . ASP A 1 371 ? -0.072 3.704 20.973 1.00 74.81 371 ASP A CA 1
ATOM 2959 C C . ASP A 1 371 ? -0.833 3.221 19.752 1.00 74.81 371 ASP A C 1
ATOM 2961 O O . ASP A 1 371 ? -1.646 2.324 19.919 1.00 74.81 371 ASP A O 1
ATOM 2965 N N . GLY A 1 372 ? -0.517 3.679 18.539 1.00 86.12 372 GLY A N 1
ATOM 2966 C CA . GLY A 1 372 ? -1.055 3.090 17.311 1.00 86.12 372 GLY A CA 1
ATOM 2967 C C . GLY A 1 372 ? -1.635 4.108 16.337 1.00 86.12 372 GLY A C 1
ATOM 2968 O O . GLY A 1 372 ? -1.234 5.270 16.315 1.00 86.12 372 GLY A O 1
ATOM 2969 N N . PHE A 1 373 ? -2.585 3.659 15.523 1.00 91.25 373 PHE A N 1
ATOM 2970 C CA . PHE A 1 373 ? -3.235 4.452 14.483 1.00 91.25 373 PHE A CA 1
ATOM 2971 C C . PHE A 1 373 ? -4.731 4.166 14.402 1.00 91.25 373 PHE A C 1
ATOM 2973 O O . PHE A 1 373 ? -5.239 3.182 14.942 1.00 91.25 373 PHE A O 1
ATOM 2980 N N . ILE A 1 374 ? -5.443 5.046 13.708 1.00 95.25 374 ILE A N 1
ATOM 2981 C CA . ILE A 1 374 ? -6.872 4.936 13.451 1.00 95.25 374 ILE A CA 1
ATOM 2982 C C . ILE A 1 374 ? -7.110 4.833 11.945 1.00 95.25 374 ILE A C 1
ATOM 2984 O O . ILE A 1 374 ? -6.624 5.648 11.164 1.00 95.25 374 ILE A O 1
ATOM 2988 N N . THR A 1 375 ? -7.933 3.871 11.548 1.00 95.88 375 THR A N 1
ATOM 2989 C CA . THR A 1 375 ? -8.495 3.757 10.192 1.00 95.88 375 THR A CA 1
ATOM 2990 C C . THR A 1 375 ? -9.997 4.038 10.223 1.00 95.88 375 THR A C 1
ATOM 2992 O O . THR A 1 375 ? -10.592 4.195 11.294 1.00 95.88 375 THR A O 1
ATOM 2995 N N . LEU A 1 376 ? -10.628 4.133 9.053 1.00 94.00 376 LEU A N 1
ATOM 2996 C CA . LEU A 1 376 ? -12.059 4.396 8.934 1.00 94.00 376 LEU A CA 1
ATOM 2997 C C . LEU A 1 376 ? -12.768 3.220 8.260 1.00 94.00 376 LEU A C 1
ATOM 2999 O O . LEU A 1 376 ? -12.499 2.894 7.105 1.00 94.00 376 LEU A O 1
ATOM 3003 N N . ASN A 1 377 ? -13.734 2.619 8.954 1.00 92.06 377 ASN A N 1
ATOM 3004 C CA . ASN A 1 377 ? -14.607 1.620 8.357 1.00 92.06 377 ASN A CA 1
ATOM 3005 C C . ASN A 1 377 ? -15.632 2.309 7.451 1.00 92.06 377 ASN A C 1
ATOM 3007 O O . ASN A 1 377 ? -16.641 2.848 7.915 1.00 92.06 377 ASN A O 1
ATOM 3011 N N . SER A 1 378 ? -15.392 2.259 6.143 1.00 89.19 378 SER A N 1
ATOM 3012 C CA . SER A 1 378 ? -16.238 2.929 5.155 1.00 89.19 378 SER A CA 1
ATOM 3013 C C . SER A 1 378 ? -17.662 2.384 5.083 1.00 89.19 378 SER A C 1
ATOM 3015 O O . SER A 1 378 ? -18.585 3.125 4.750 1.00 89.19 378 SER A O 1
ATOM 3017 N N . ALA A 1 379 ? -17.891 1.120 5.440 1.00 87.19 379 ALA A N 1
ATOM 3018 C CA . ALA A 1 379 ? -19.230 0.542 5.427 1.00 87.19 379 ALA A CA 1
ATOM 3019 C C . ALA A 1 379 ? -20.118 1.116 6.542 1.00 87.19 379 ALA A C 1
ATOM 3021 O O . ALA A 1 379 ? -21.332 1.226 6.365 1.00 87.19 379 ALA A O 1
ATOM 3022 N N . THR A 1 380 ? -19.527 1.491 7.680 1.00 88.38 380 THR A N 1
ATOM 3023 C CA . THR A 1 380 ? -20.276 1.871 8.887 1.00 88.38 380 THR A CA 1
ATOM 3024 C C . THR A 1 380 ? -20.098 3.326 9.303 1.00 88.38 380 THR A C 1
ATOM 3026 O O . THR A 1 380 ? -20.963 3.821 10.024 1.00 88.38 380 THR A O 1
ATOM 3029 N N . GLY A 1 381 ? -19.018 3.991 8.874 1.00 89.25 381 GLY A N 1
ATOM 3030 C CA . GLY A 1 381 ? -18.600 5.315 9.348 1.00 89.25 381 GLY A CA 1
ATOM 3031 C C . GLY A 1 381 ? -17.977 5.300 10.748 1.00 89.25 381 GLY A C 1
ATOM 3032 O O . GLY A 1 381 ? -18.022 6.317 11.442 1.00 89.25 381 GLY A O 1
ATOM 3033 N N . GLY A 1 382 ? -17.465 4.147 11.188 1.00 92.69 382 GLY A N 1
ATOM 3034 C CA . GLY A 1 382 ? -16.812 3.977 12.487 1.00 92.69 382 GLY A CA 1
ATOM 3035 C C . GLY A 1 382 ? -15.292 4.082 12.399 1.00 92.69 382 GLY A C 1
ATOM 3036 O O . GLY A 1 382 ? -14.688 3.530 11.478 1.00 92.69 382 GLY A O 1
ATOM 3037 N N . TYR A 1 383 ? -14.679 4.765 13.360 1.00 95.38 383 TYR A N 1
ATOM 3038 C CA . TYR A 1 383 ? -13.232 4.760 13.542 1.00 95.38 383 TYR A CA 1
ATOM 3039 C C . TYR A 1 383 ? -12.779 3.421 14.127 1.00 95.38 383 TYR A C 1
ATOM 3041 O O . TYR A 1 383 ? -13.413 2.885 15.032 1.00 95.38 383 TYR A O 1
ATOM 3049 N N . VAL A 1 384 ? -11.675 2.887 13.609 1.00 96.19 384 VAL A N 1
ATOM 3050 C CA . VAL A 1 384 ? -11.104 1.605 14.037 1.00 96.19 384 VAL A CA 1
ATOM 3051 C C . VAL A 1 384 ? -9.689 1.841 14.536 1.00 96.19 384 VAL A C 1
ATOM 3053 O O . VAL A 1 384 ? -8.850 2.352 13.798 1.00 96.19 384 VAL A O 1
ATOM 3056 N N . TYR A 1 385 ? -9.442 1.473 15.788 1.00 95.81 385 TYR A N 1
ATOM 3057 C CA . TYR A 1 385 ? -8.166 1.647 16.475 1.00 95.81 385 TYR A CA 1
ATOM 3058 C C . TYR A 1 385 ? -7.285 0.424 16.263 1.00 95.81 385 TYR A C 1
ATOM 3060 O O . TYR A 1 385 ? -7.750 -0.698 16.453 1.00 95.81 385 TYR A O 1
ATOM 3068 N N . ASN A 1 386 ? -6.019 0.639 15.921 1.00 93.62 386 ASN A N 1
ATOM 3069 C CA . ASN A 1 386 ? -5.068 -0.415 15.598 1.00 93.62 386 ASN A CA 1
ATOM 3070 C C . ASN A 1 386 ? -3.731 -0.154 16.297 1.00 93.62 386 ASN A C 1
ATOM 3072 O O . ASN A 1 386 ? -3.209 0.957 16.255 1.00 93.62 386 ASN A O 1
ATOM 3076 N N . VAL A 1 387 ? -3.160 -1.187 16.914 1.00 87.88 387 VAL A N 1
ATOM 3077 C CA . VAL A 1 387 ? -1.765 -1.188 17.410 1.00 87.88 387 VAL A CA 1
ATOM 3078 C C . VAL A 1 387 ? -0.820 -1.907 16.454 1.00 87.88 387 VAL A C 1
ATOM 3080 O O . VAL A 1 387 ? 0.403 -1.744 16.556 1.00 87.88 387 VAL A O 1
ATOM 3083 N N . GLU A 1 388 ? -1.415 -2.696 15.556 1.00 87.25 388 GLU A N 1
ATOM 3084 C CA . GLU A 1 388 ? -0.741 -3.417 14.502 1.00 87.25 388 GLU A CA 1
ATOM 3085 C C . GLU A 1 388 ? -1.574 -3.507 13.217 1.00 87.25 388 GLU A C 1
ATOM 3087 O O . GLU A 1 388 ? -2.799 -3.372 13.271 1.00 87.25 388 GLU A O 1
ATOM 3092 N N . GLY A 1 389 ? -0.926 -3.727 12.073 1.00 89.25 389 GLY A N 1
ATOM 3093 C CA . GLY A 1 389 ? -1.599 -4.014 10.809 1.00 89.25 389 GLY A CA 1
ATOM 3094 C C . GLY A 1 389 ? -0.955 -3.397 9.572 1.00 89.25 389 GLY A C 1
ATOM 3095 O O . GLY A 1 389 ? 0.142 -2.845 9.598 1.00 89.25 389 GLY A O 1
ATOM 3096 N N . VAL A 1 390 ? -1.682 -3.504 8.462 1.00 90.69 390 VAL A N 1
ATOM 3097 C CA . VAL A 1 390 ? -1.260 -3.022 7.144 1.00 90.69 390 VAL A CA 1
ATOM 3098 C C . VAL A 1 390 ? -2.057 -1.776 6.775 1.00 90.69 390 VAL A C 1
ATOM 3100 O O . VAL A 1 390 ? -3.285 -1.785 6.854 1.00 90.69 390 VAL A O 1
ATOM 3103 N N . ILE A 1 391 ? -1.363 -0.730 6.337 1.00 92.44 391 ILE A N 1
ATOM 3104 C CA . ILE A 1 391 ? -1.941 0.463 5.721 1.00 92.44 391 ILE A CA 1
ATOM 3105 C C . ILE A 1 391 ? -1.795 0.304 4.213 1.00 92.44 391 ILE A C 1
ATOM 3107 O O . ILE A 1 391 ? -0.678 0.309 3.682 1.00 92.44 391 ILE A O 1
ATOM 3111 N N . LYS A 1 392 ? -2.917 0.159 3.509 1.00 94.56 392 LYS A N 1
ATOM 3112 C CA . LYS A 1 392 ? -2.874 -0.154 2.082 1.00 94.56 392 LYS A CA 1
ATOM 3113 C C . LYS A 1 392 ? -2.361 1.009 1.246 1.00 94.56 392 LYS A C 1
ATOM 3115 O O . LYS A 1 392 ? -2.434 2.171 1.650 1.00 94.56 392 LYS A O 1
ATOM 3120 N N . SER A 1 393 ? -1.872 0.710 0.047 1.00 93.81 393 SER A N 1
ATOM 3121 C CA . SER A 1 393 ? -1.565 1.762 -0.921 1.00 93.81 393 SER A CA 1
ATOM 3122 C C . SER A 1 393 ? -2.789 2.655 -1.196 1.00 93.81 393 SER A C 1
ATOM 3124 O O . SER A 1 393 ? -3.924 2.185 -1.351 1.00 93.81 393 SER A O 1
ATOM 3126 N N . GLY A 1 394 ? -2.565 3.971 -1.214 1.00 94.62 394 GLY A N 1
ATOM 3127 C CA . GLY A 1 394 ? -3.617 4.972 -1.398 1.00 94.62 394 GLY A CA 1
ATOM 3128 C C . GLY A 1 394 ? -4.628 5.069 -0.244 1.00 94.62 394 GLY A C 1
ATOM 3129 O O . GLY A 1 394 ? -5.711 5.629 -0.433 1.00 94.62 394 GLY A O 1
ATOM 3130 N N . GLU A 1 395 ? -4.329 4.492 0.925 1.00 95.44 395 GLU A N 1
ATOM 3131 C CA . GLU A 1 395 ? -5.133 4.597 2.147 1.00 95.44 395 GLU A CA 1
ATOM 3132 C C . GLU A 1 395 ? -4.576 5.661 3.106 1.00 95.44 395 GLU A C 1
ATOM 3134 O O . GLU A 1 395 ? -3.366 5.783 3.318 1.00 95.44 395 GLU A O 1
ATOM 3139 N N . GLY A 1 396 ? -5.486 6.428 3.710 1.00 95.50 396 GLY A N 1
ATOM 3140 C CA . GLY A 1 396 ? -5.166 7.340 4.805 1.00 95.50 396 GLY A CA 1
ATOM 3141 C C . GLY A 1 396 ? -5.363 6.703 6.181 1.00 95.50 396 GLY A C 1
ATOM 3142 O O . GLY A 1 396 ? -6.184 5.805 6.359 1.00 95.50 396 GLY A O 1
ATOM 3143 N N . PHE A 1 397 ? -4.648 7.203 7.179 1.00 94.38 397 PHE A N 1
ATOM 3144 C CA . PHE A 1 397 ? -4.732 6.764 8.567 1.00 94.38 397 PHE A CA 1
ATOM 3145 C C . PHE A 1 397 ? -4.467 7.944 9.501 1.00 94.38 397 PHE A C 1
ATOM 3147 O O . PHE A 1 397 ? -3.655 8.819 9.217 1.00 94.38 397 PHE A O 1
ATOM 3154 N N . MET A 1 398 ? -5.172 7.995 10.624 1.00 93.06 398 MET A N 1
ATOM 3155 C CA . MET A 1 398 ? -5.021 9.068 11.599 1.00 93.06 398 MET A CA 1
ATOM 3156 C C . MET A 1 398 ? -4.091 8.624 12.725 1.00 93.06 398 MET A C 1
ATOM 3158 O O . MET A 1 398 ? -4.214 7.516 13.247 1.00 93.06 398 MET A O 1
ATOM 3162 N N . VAL A 1 399 ? -3.190 9.510 13.129 1.00 88.88 399 VAL A N 1
ATOM 3163 C CA . VAL A 1 399 ? -2.305 9.333 14.282 1.00 88.88 399 VAL A CA 1
ATOM 3164 C C . VAL A 1 399 ? -2.503 10.471 15.273 1.00 88.88 399 VAL A C 1
ATOM 3166 O O . VAL A 1 399 ? -3.081 11.510 14.947 1.00 88.88 399 VAL A O 1
ATOM 3169 N N . TYR A 1 400 ? -2.011 10.267 16.489 1.00 86.31 400 TYR A N 1
ATOM 3170 C CA . TYR A 1 400 ? -1.919 11.304 17.506 1.00 86.31 400 TYR A CA 1
ATOM 3171 C C . TYR A 1 400 ? -0.442 11.653 17.709 1.00 86.31 400 TYR A C 1
ATOM 3173 O O . TYR A 1 400 ? 0.388 10.761 17.864 1.00 86.31 400 TYR A O 1
ATOM 3181 N N . ALA A 1 401 ? -0.091 12.930 17.646 1.00 81.81 401 ALA A N 1
ATOM 3182 C CA . ALA A 1 401 ? 1.274 13.409 17.775 1.00 81.81 401 ALA A CA 1
ATOM 3183 C C . ALA A 1 401 ? 1.611 13.689 19.244 1.00 81.81 401 ALA A C 1
ATOM 3185 O O . ALA A 1 401 ? 0.871 14.388 19.933 1.00 81.81 401 ALA A O 1
ATOM 3186 N N . GLU A 1 402 ? 2.761 13.193 19.697 1.00 74.94 402 GLU A N 1
ATOM 3187 C CA . GLU A 1 402 ? 3.399 13.609 20.959 1.00 74.94 402 GLU A CA 1
ATOM 3188 C C . GLU A 1 402 ? 4.604 14.530 20.716 1.00 74.94 402 GLU A C 1
ATOM 3190 O O . GLU A 1 402 ? 5.171 15.111 21.639 1.00 74.94 402 GLU A O 1
ATOM 3195 N N . THR A 1 403 ? 5.011 14.676 19.452 1.00 69.38 403 THR A N 1
ATOM 3196 C CA . THR A 1 403 ? 6.104 15.549 19.032 1.00 69.38 403 THR A CA 1
ATOM 3197 C C . THR A 1 403 ? 5.779 16.206 17.687 1.00 69.38 403 THR A C 1
ATOM 3199 O O . THR A 1 403 ? 4.899 15.764 16.955 1.00 69.38 403 THR A O 1
ATOM 3202 N N . LYS A 1 404 ? 6.507 17.273 17.335 1.00 66.19 404 LYS A N 1
ATOM 3203 C CA . LYS A 1 404 ? 6.275 18.065 16.109 1.00 66.19 404 LYS A CA 1
ATOM 3204 C C . LYS A 1 404 ? 6.713 17.394 14.799 1.00 66.19 404 LYS A C 1
ATOM 3206 O O . LYS A 1 404 ? 6.448 17.937 13.732 1.00 66.19 404 LYS A O 1
ATOM 3211 N N . ARG A 1 405 ? 7.474 16.296 14.835 1.00 61.97 405 ARG A N 1
ATOM 3212 C CA . ARG A 1 405 ? 8.074 15.711 13.620 1.00 61.97 405 ARG A CA 1
ATOM 3213 C C . ARG A 1 405 ? 8.096 14.203 13.701 1.00 61.97 405 ARG A C 1
ATOM 3215 O O . ARG A 1 405 ? 8.557 13.670 14.703 1.00 61.97 405 ARG A O 1
ATOM 3222 N N . VAL A 1 406 ? 7.686 13.548 12.620 1.00 62.47 406 VAL A N 1
ATOM 3223 C CA . VAL A 1 406 ? 7.694 12.089 12.498 1.00 62.47 406 VAL A CA 1
ATOM 3224 C C . VAL A 1 406 ? 8.280 11.709 11.155 1.00 62.47 406 VAL A C 1
ATOM 3226 O O . VAL A 1 406 ? 7.894 12.252 10.129 1.00 62.47 406 VAL A O 1
ATOM 3229 N N . SER A 1 407 ? 9.194 10.749 11.165 1.00 61.06 407 SER A N 1
ATOM 3230 C CA . SER A 1 407 ? 9.745 10.156 9.950 1.00 61.06 407 SER A CA 1
ATOM 3231 C C . SER A 1 407 ? 9.132 8.760 9.804 1.00 61.06 407 SER A C 1
A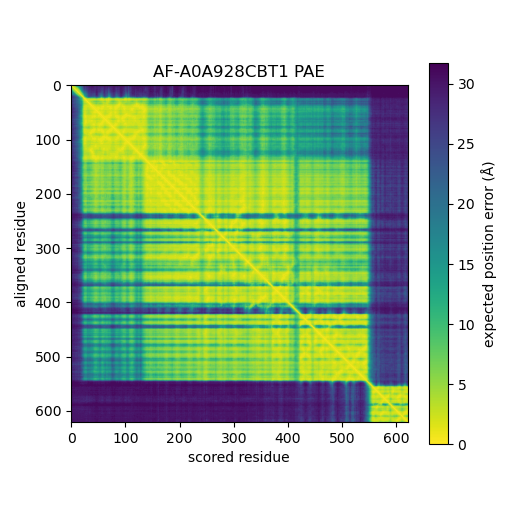TOM 3233 O O . SER A 1 407 ? 9.137 7.994 10.768 1.00 61.06 407 SER A O 1
ATOM 3235 N N . LEU A 1 408 ? 8.577 8.425 8.638 1.00 61.62 408 LEU A N 1
ATOM 3236 C CA . LEU A 1 408 ? 8.312 7.034 8.280 1.00 61.62 408 LEU A CA 1
ATOM 3237 C C . LEU A 1 408 ? 9.619 6.429 7.792 1.00 61.62 408 LEU A C 1
ATOM 3239 O O . LEU A 1 408 ? 10.133 6.809 6.746 1.00 61.62 408 LEU A O 1
ATOM 3243 N N . GLU A 1 409 ? 10.174 5.517 8.574 1.00 60.06 409 GLU A N 1
ATOM 3244 C CA . GLU A 1 409 ? 11.407 4.818 8.233 1.00 60.06 409 GLU A CA 1
ATOM 3245 C C . GLU A 1 409 ? 11.040 3.505 7.538 1.00 60.06 409 GLU A C 1
ATOM 3247 O O . GLU A 1 409 ? 10.473 2.592 8.137 1.00 60.06 409 GLU A O 1
ATOM 3252 N N . TYR A 1 410 ? 11.348 3.412 6.252 1.00 57.44 410 TYR A N 1
ATOM 3253 C CA . TYR A 1 410 ? 11.102 2.230 5.447 1.00 57.44 410 TYR A CA 1
ATOM 3254 C C . TYR A 1 410 ? 12.314 1.289 5.504 1.00 57.44 410 TYR A C 1
ATOM 3256 O O . TYR A 1 410 ? 13.371 1.545 4.936 1.00 57.44 410 TYR A O 1
ATOM 3264 N N . TYR A 1 411 ? 12.158 0.138 6.156 1.00 53.88 411 TYR A N 1
ATOM 3265 C CA . TYR A 1 411 ? 13.192 -0.895 6.211 1.00 53.88 411 TYR A CA 1
ATOM 3266 C C . TYR A 1 411 ? 12.839 -2.062 5.286 1.00 53.88 411 TYR A C 1
ATOM 3268 O O . TYR A 1 411 ? 11.870 -2.773 5.534 1.00 53.88 411 TYR A O 1
ATOM 3276 N N . LYS A 1 412 ? 13.659 -2.336 4.259 1.00 49.16 412 LYS A N 1
ATOM 3277 C CA . LYS A 1 412 ? 13.548 -3.589 3.478 1.00 49.16 412 LYS A CA 1
ATOM 3278 C C . LYS A 1 412 ? 14.462 -4.711 3.992 1.00 49.16 412 LYS A C 1
ATOM 3280 O O . LYS A 1 412 ? 14.226 -5.876 3.686 1.00 49.16 412 LYS A O 1
ATOM 3285 N N . THR A 1 413 ? 15.524 -4.404 4.741 1.00 35.47 413 THR A N 1
ATOM 3286 C CA . THR A 1 413 ? 16.622 -5.372 4.969 1.00 35.47 413 THR A CA 1
ATOM 3287 C C . THR A 1 413 ? 16.861 -5.780 6.419 1.00 35.47 413 THR A C 1
ATOM 3289 O O . THR A 1 413 ? 17.554 -6.769 6.658 1.00 35.47 413 THR A O 1
ATOM 3292 N N . SER A 1 414 ? 16.235 -5.121 7.389 1.00 37.78 414 SER A N 1
ATOM 3293 C CA . SER A 1 414 ? 16.162 -5.622 8.760 1.00 37.78 414 SER A CA 1
ATOM 3294 C C . SER A 1 414 ? 15.081 -4.868 9.509 1.00 37.78 414 SER A C 1
ATOM 3296 O O . SER A 1 414 ? 15.291 -3.714 9.876 1.00 37.78 414 SER A O 1
ATOM 3298 N N . ALA A 1 415 ? 13.945 -5.523 9.756 1.00 38.50 415 ALA A N 1
ATOM 3299 C CA . ALA A 1 415 ? 13.010 -5.061 10.765 1.00 38.50 415 ALA A CA 1
ATOM 3300 C C . ALA A 1 415 ? 13.815 -4.769 12.038 1.00 38.50 415 ALA A C 1
ATOM 3302 O O . ALA A 1 415 ? 14.511 -5.654 12.554 1.00 38.50 415 ALA A O 1
ATOM 3303 N N . LYS A 1 416 ? 13.744 -3.541 12.565 1.00 41.03 416 LYS A N 1
ATOM 3304 C CA . LYS A 1 416 ? 13.947 -3.392 14.005 1.00 41.03 416 LYS A CA 1
ATOM 3305 C C . LYS A 1 416 ? 12.887 -4.304 14.596 1.00 41.03 416 LYS A C 1
ATOM 3307 O O . LYS A 1 416 ? 11.706 -4.021 14.437 1.00 41.03 416 LYS A O 1
ATOM 3312 N N . SER A 1 417 ? 13.286 -5.429 15.194 1.00 40.91 417 SER A N 1
ATOM 3313 C CA . SER A 1 417 ? 12.337 -6.216 15.966 1.00 40.91 417 SER A CA 1
ATOM 3314 C C . SER A 1 417 ? 11.814 -5.252 17.018 1.00 40.91 417 SER A C 1
ATOM 3316 O O . SER A 1 417 ? 12.535 -4.906 17.964 1.00 40.91 417 SER A O 1
ATOM 3318 N N . ARG A 1 418 ? 10.590 -4.758 16.823 1.00 51.72 418 ARG A N 1
ATOM 3319 C CA . ARG A 1 418 ? 9.796 -4.221 17.915 1.00 51.72 418 ARG A CA 1
ATOM 3320 C C . ARG A 1 418 ? 9.915 -5.307 18.969 1.00 51.72 418 ARG A C 1
ATOM 3322 O O . ARG A 1 418 ? 9.674 -6.466 18.648 1.00 51.72 418 ARG A O 1
ATOM 3329 N N . SER A 1 419 ? 10.450 -4.988 20.146 1.00 46.41 419 SER A N 1
ATOM 3330 C CA . SER A 1 419 ? 10.572 -5.991 21.202 1.00 46.41 419 SER A CA 1
ATOM 3331 C C . SER A 1 419 ? 9.218 -6.689 21.300 1.00 46.41 419 SER A C 1
ATOM 3333 O O . SER A 1 419 ? 8.228 -5.998 21.541 1.00 46.41 419 SER A O 1
ATOM 3335 N N . ASP A 1 420 ? 9.190 -7.993 21.025 1.00 46.03 420 ASP A N 1
ATOM 3336 C CA . ASP A 1 420 ? 8.016 -8.810 20.674 1.00 46.03 420 ASP A CA 1
ATOM 3337 C C . ASP A 1 420 ? 6.844 -8.796 21.683 1.00 46.03 420 ASP A C 1
ATOM 3339 O O . ASP A 1 420 ? 5.856 -9.493 21.488 1.00 46.03 420 ASP A O 1
ATOM 3343 N N . ASN A 1 421 ? 6.893 -7.993 22.744 1.00 51.06 421 ASN A N 1
ATOM 3344 C CA . ASN A 1 421 ? 5.886 -7.937 23.793 1.00 51.06 421 ASN A CA 1
ATOM 3345 C C . ASN A 1 421 ? 5.301 -6.530 23.931 1.00 51.06 421 ASN A C 1
ATOM 3347 O O . ASN A 1 421 ? 5.761 -5.727 24.744 1.00 51.06 421 ASN A O 1
ATOM 3351 N N . SER A 1 422 ? 4.223 -6.239 23.208 1.00 68.31 422 SER A N 1
ATOM 3352 C CA . SER A 1 422 ? 3.188 -5.405 23.818 1.00 68.31 422 SER A CA 1
ATOM 3353 C C . SER A 1 422 ? 1.938 -6.242 23.940 1.00 68.31 422 SER A C 1
ATOM 3355 O O . SER A 1 422 ? 1.153 -6.314 22.994 1.00 68.31 422 SER A O 1
ATOM 3357 N N . ASP A 1 423 ? 1.808 -6.894 25.089 1.00 84.00 423 ASP A N 1
ATOM 3358 C CA . ASP A 1 423 ? 0.590 -7.586 25.464 1.00 84.00 423 ASP A CA 1
ATOM 3359 C C . ASP A 1 423 ? -0.571 -6.594 25.363 1.00 84.00 423 ASP A C 1
ATOM 3361 O O . ASP A 1 423 ? -0.481 -5.445 25.825 1.00 84.00 423 ASP A O 1
ATOM 3365 N N . TYR A 1 424 ? -1.645 -7.011 24.710 1.00 89.69 424 TYR A N 1
ATOM 3366 C CA . TYR A 1 424 ? -2.824 -6.190 24.541 1.00 89.69 424 TYR A CA 1
ATOM 3367 C C . TYR A 1 424 ? -4.105 -7.018 24.538 1.00 89.69 424 TYR A C 1
ATOM 3369 O O . TYR A 1 424 ? -4.128 -8.207 24.221 1.00 89.69 424 TYR A O 1
ATOM 3377 N N . ILE A 1 425 ? -5.205 -6.341 24.853 1.00 94.00 425 ILE A N 1
ATOM 3378 C CA . ILE A 1 425 ? -6.563 -6.851 24.700 1.00 94.00 425 ILE A CA 1
ATOM 3379 C C . ILE A 1 425 ? -7.309 -5.882 23.785 1.00 94.00 425 ILE A C 1
ATOM 3381 O O . ILE A 1 425 ? -7.570 -4.742 24.172 1.00 94.00 425 ILE A O 1
ATOM 3385 N N . ASN A 1 426 ? -7.657 -6.329 22.582 1.00 96.62 426 ASN A N 1
ATOM 3386 C CA . ASN A 1 426 ? -8.540 -5.605 21.677 1.00 96.62 426 ASN A CA 1
ATOM 3387 C C . ASN A 1 426 ? -9.981 -6.057 21.935 1.00 96.62 426 ASN A C 1
ATOM 3389 O O . ASN A 1 426 ? -10.333 -7.226 21.765 1.00 96.62 426 ASN A O 1
ATOM 3393 N N . ILE A 1 427 ? -10.806 -5.123 22.401 1.00 98.38 427 ILE A N 1
ATOM 3394 C CA . ILE A 1 427 ? -12.199 -5.360 22.764 1.00 98.38 427 ILE A CA 1
ATOM 3395 C C . ILE A 1 427 ? -13.072 -4.701 21.710 1.00 98.38 427 ILE A C 1
ATOM 3397 O O . ILE A 1 427 ? -13.121 -3.475 21.609 1.00 98.38 427 ILE A O 1
ATOM 3401 N N . ILE A 1 428 ? -13.789 -5.523 20.952 1.00 98.12 428 ILE A N 1
ATOM 3402 C CA . ILE A 1 428 ? -14.651 -5.080 19.861 1.00 98.12 428 ILE A CA 1
ATOM 3403 C C . ILE A 1 428 ? -16.097 -5.197 20.322 1.00 98.12 428 ILE A C 1
ATOM 3405 O O . ILE A 1 428 ? -16.596 -6.297 20.556 1.00 98.12 428 ILE A O 1
ATOM 3409 N N . ALA A 1 429 ? -16.789 -4.071 20.436 1.00 97.25 429 ALA A N 1
ATOM 3410 C CA . ALA A 1 429 ? -18.218 -4.044 20.690 1.00 97.25 429 ALA A CA 1
ATOM 3411 C C . ALA A 1 429 ? -18.964 -3.965 19.358 1.00 97.25 429 ALA A C 1
ATOM 3413 O O . ALA A 1 429 ? -18.803 -3.011 18.603 1.00 97.25 429 ALA A O 1
ATOM 3414 N N . SER A 1 430 ? -19.792 -4.963 19.063 1.00 95.19 430 SER A N 1
ATOM 3415 C CA . SER A 1 430 ? -20.525 -5.044 17.800 1.00 95.19 430 SER A CA 1
ATOM 3416 C C . SER A 1 430 ? -22.021 -5.234 18.005 1.00 95.19 430 SER A C 1
ATOM 3418 O O . SER A 1 430 ? -22.487 -5.771 19.012 1.00 95.19 430 SER A O 1
ATOM 3420 N N . ASN A 1 431 ? -22.791 -4.785 17.020 1.00 91.06 431 ASN A N 1
ATOM 3421 C CA . ASN A 1 431 ? -24.177 -5.175 16.818 1.00 91.06 431 ASN A CA 1
ATOM 3422 C C . ASN A 1 431 ? -24.375 -5.603 15.355 1.00 91.06 431 ASN A C 1
ATOM 3424 O O . ASN A 1 431 ? -23.437 -5.669 14.566 1.00 91.06 431 ASN A O 1
ATOM 3428 N N . LYS A 1 432 ? -25.622 -5.872 14.961 1.00 85.75 432 LYS A N 1
ATOM 3429 C CA . LYS A 1 432 ? -25.957 -6.282 13.586 1.00 85.75 432 LYS A CA 1
ATOM 3430 C C . LYS A 1 432 ? -25.595 -5.263 12.485 1.00 85.75 432 LYS A C 1
ATOM 3432 O O . LYS A 1 432 ? -25.689 -5.613 11.314 1.00 85.75 432 LYS A O 1
ATOM 3437 N N . ASN A 1 433 ? -25.303 -4.012 12.841 1.00 81.69 433 ASN A N 1
ATOM 3438 C CA . ASN A 1 433 ? -25.128 -2.900 11.908 1.00 81.69 433 ASN A CA 1
ATOM 3439 C C . ASN A 1 433 ? -23.683 -2.381 11.872 1.00 81.69 433 ASN A C 1
ATOM 3441 O O . ASN A 1 433 ? -23.236 -1.946 10.816 1.00 81.69 433 ASN A O 1
ATOM 3445 N N . ALA A 1 434 ? -22.988 -2.359 13.011 1.00 90.56 434 ALA A N 1
ATOM 3446 C CA . ALA A 1 434 ? -21.673 -1.743 13.138 1.00 90.56 434 ALA A CA 1
ATOM 3447 C C . ALA A 1 434 ? -20.895 -2.283 14.343 1.00 90.56 434 ALA A C 1
ATOM 3449 O O . ALA A 1 434 ? -21.449 -2.961 15.214 1.00 90.56 434 ALA A O 1
ATOM 3450 N N . SER A 1 435 ? -19.615 -1.930 14.395 1.00 93.94 435 SER A N 1
ATOM 3451 C CA . SER A 1 435 ? -18.718 -2.214 15.507 1.00 93.94 435 SER A CA 1
ATOM 3452 C C . SER A 1 435 ? -17.860 -1.003 15.842 1.00 93.94 435 SER A C 1
ATOM 3454 O O . SER A 1 435 ? -17.574 -0.185 14.969 1.00 93.94 435 SER A O 1
ATOM 3456 N N . ASP A 1 436 ? -17.417 -0.957 17.088 1.00 97.12 436 ASP A N 1
ATOM 3457 C CA . ASP A 1 436 ? -16.411 -0.044 17.616 1.00 97.12 436 ASP A CA 1
ATOM 3458 C C . ASP A 1 436 ? -15.407 -0.849 18.449 1.00 97.12 436 ASP A C 1
ATOM 3460 O O . ASP A 1 436 ? -15.738 -1.944 18.919 1.00 97.12 436 ASP A O 1
ATOM 3464 N N . ASN A 1 437 ? -14.193 -0.339 18.643 1.00 98.06 437 ASN A N 1
ATOM 3465 C CA . ASN A 1 437 ? -13.189 -1.042 19.434 1.00 98.06 437 ASN A CA 1
ATOM 3466 C C . ASN A 1 437 ? -12.386 -0.148 20.382 1.00 98.06 437 ASN A C 1
ATOM 3468 O O . ASN A 1 437 ? -12.264 1.066 20.201 1.00 98.06 437 ASN A O 1
ATOM 3472 N N . VAL A 1 438 ? -11.837 -0.789 21.412 1.00 97.69 438 VAL A N 1
ATOM 3473 C CA . VAL A 1 438 ? -10.848 -0.217 22.324 1.00 97.69 438 VAL A CA 1
ATOM 3474 C C . VAL A 1 438 ? -9.722 -1.218 22.537 1.00 97.69 438 VAL A C 1
ATOM 3476 O O . VAL A 1 438 ? -9.976 -2.414 22.681 1.00 97.69 438 VAL A O 1
ATOM 3479 N N . ILE A 1 439 ? -8.484 -0.734 22.586 1.00 95.56 439 ILE A N 1
ATOM 3480 C CA . ILE A 1 439 ? -7.306 -1.563 22.838 1.00 95.56 439 ILE A CA 1
ATOM 3481 C C . ILE A 1 439 ? -6.698 -1.192 24.189 1.00 95.56 439 ILE A C 1
ATOM 3483 O O . ILE A 1 439 ? -6.332 -0.043 24.438 1.00 95.56 439 ILE A O 1
ATOM 3487 N N . LEU A 1 440 ? -6.588 -2.183 25.068 1.00 92.94 440 LEU A N 1
ATOM 3488 C CA . LEU A 1 440 ? -5.904 -2.071 26.353 1.00 92.94 440 LEU A CA 1
ATOM 3489 C C . LEU A 1 440 ? -4.506 -2.650 26.186 1.00 92.94 440 LEU A C 1
ATOM 3491 O O . LEU A 1 440 ? -4.387 -3.812 25.809 1.00 92.94 440 LEU A O 1
ATOM 3495 N N . ARG A 1 441 ? -3.463 -1.869 26.453 1.00 88.25 441 ARG A N 1
ATOM 3496 C CA . ARG A 1 441 ? -2.069 -2.321 26.353 1.00 88.25 441 ARG A CA 1
ATOM 3497 C C . ARG A 1 441 ? -1.434 -2.425 27.726 1.00 88.25 441 ARG A C 1
ATOM 3499 O O . ARG A 1 441 ? -1.803 -1.679 28.633 1.00 88.25 441 ARG A O 1
ATOM 3506 N N . PHE A 1 442 ? -0.444 -3.301 27.850 1.00 83.31 442 PHE A N 1
ATOM 3507 C CA . PHE A 1 442 ? 0.283 -3.531 29.096 1.00 83.31 442 PHE A CA 1
ATOM 3508 C C . PHE A 1 442 ? 1.791 -3.479 28.856 1.00 83.31 442 PHE A C 1
ATOM 3510 O O . PHE A 1 442 ? 2.295 -4.011 27.867 1.00 83.31 442 PHE A O 1
ATOM 3517 N N . GLY A 1 443 ? 2.514 -2.807 29.754 1.00 73.56 443 GLY A N 1
ATOM 3518 C CA . GLY A 1 443 ? 3.974 -2.710 29.714 1.00 73.56 443 GLY A CA 1
ATOM 3519 C C . GLY A 1 443 ? 4.512 -1.411 30.315 1.00 73.56 443 GLY A C 1
ATOM 3520 O O . GLY A 1 443 ? 3.747 -0.534 30.714 1.00 73.56 443 GLY A O 1
ATOM 3521 N N . ASP A 1 444 ? 5.839 -1.287 30.352 1.00 60.28 444 ASP A N 1
ATOM 3522 C CA . ASP A 1 444 ? 6.549 -0.085 30.804 1.00 60.28 444 ASP A CA 1
ATOM 3523 C C . ASP A 1 444 ? 6.515 0.998 29.708 1.00 60.28 444 ASP A C 1
ATOM 3525 O O . ASP A 1 444 ? 7.511 1.252 29.033 1.00 60.28 444 ASP A O 1
ATOM 3529 N N . ARG A 1 445 ? 5.341 1.596 29.478 1.00 64.88 445 ARG A N 1
ATOM 3530 C CA . ARG A 1 445 ? 5.142 2.695 28.518 1.00 64.88 445 ARG A CA 1
ATOM 3531 C C . ARG A 1 445 ? 4.856 3.997 29.260 1.00 64.88 445 ARG A C 1
ATOM 3533 O O . ARG A 1 445 ? 4.069 4.006 30.204 1.00 64.88 445 ARG A O 1
ATOM 3540 N N . GLU A 1 446 ? 5.486 5.088 28.824 1.00 59.12 446 GLU A N 1
ATOM 3541 C CA . GLU A 1 446 ? 5.278 6.433 29.390 1.00 59.12 446 GLU A CA 1
ATOM 3542 C C . GLU A 1 446 ? 4.152 7.222 28.687 1.00 59.12 446 GLU A C 1
ATOM 3544 O O . GLU A 1 446 ? 3.777 8.292 29.165 1.00 59.12 446 GLU A O 1
ATOM 3549 N N . SER A 1 447 ? 3.586 6.702 27.588 1.00 66.75 447 SER A N 1
ATOM 3550 C CA . SER A 1 447 ? 2.518 7.370 26.829 1.00 66.75 447 SER A CA 1
ATOM 3551 C C . SER A 1 447 ? 1.141 7.246 27.496 1.00 66.75 447 SER A C 1
ATOM 3553 O O . SER A 1 447 ? 0.812 6.252 28.151 1.00 66.75 447 SER A O 1
ATOM 3555 N N . ALA A 1 448 ? 0.323 8.288 27.322 1.00 64.75 448 ALA A N 1
ATOM 3556 C CA . ALA A 1 448 ? -0.999 8.419 27.921 1.00 64.75 448 ALA A CA 1
ATOM 3557 C C . ALA A 1 448 ? -2.127 7.716 27.140 1.00 64.75 448 ALA A C 1
ATOM 3559 O O . ALA A 1 448 ? -3.261 7.753 27.618 1.00 64.75 448 ALA A O 1
ATOM 3560 N N . GLY A 1 449 ? -1.880 7.101 25.977 1.00 82.25 449 GLY A N 1
ATOM 3561 C CA . GLY A 1 449 ? -2.928 6.508 25.139 1.00 82.25 449 GLY A CA 1
ATOM 3562 C C . GLY A 1 449 ? -3.297 7.331 23.901 1.00 82.25 449 GLY A C 1
ATOM 3563 O O . GLY A 1 449 ? -3.023 8.526 23.797 1.00 82.25 449 GLY A O 1
ATOM 3564 N N . LEU A 1 450 ? -4.051 6.701 22.996 1.00 89.12 450 LEU A N 1
ATOM 3565 C CA . LEU A 1 450 ? -4.677 7.331 21.833 1.00 89.12 450 LEU A CA 1
ATOM 3566 C C . LEU A 1 450 ? -6.137 7.703 22.154 1.00 89.12 450 LEU A C 1
ATOM 3568 O O . LEU A 1 450 ? -6.972 6.845 22.477 1.00 89.12 450 LEU A O 1
ATOM 3572 N N . LEU A 1 451 ? -6.450 9.000 22.072 1.00 91.81 451 LEU A N 1
ATOM 3573 C CA . LEU A 1 451 ? -7.768 9.546 22.409 1.00 91.81 451 LEU A CA 1
ATOM 3574 C C . LEU A 1 451 ? -8.894 8.998 21.516 1.00 91.81 451 LEU A C 1
ATOM 3576 O O . LEU A 1 451 ? -8.727 8.726 20.326 1.00 91.81 451 LEU A O 1
ATOM 3580 N N . LYS A 1 452 ? -10.084 8.851 22.105 1.00 93.69 452 LYS A N 1
ATOM 3581 C CA . LYS A 1 452 ? -11.279 8.394 21.390 1.00 93.69 452 LYS A CA 1
ATOM 3582 C C . LYS A 1 452 ? -11.875 9.542 20.566 1.00 93.69 452 LYS A C 1
ATOM 3584 O O . LYS A 1 452 ? -12.206 10.584 21.128 1.00 93.69 452 LYS A O 1
ATOM 3589 N N . LEU A 1 453 ? -12.059 9.317 19.270 1.00 92.56 453 LEU A N 1
ATOM 3590 C CA . LEU A 1 453 ? -12.801 10.171 18.353 1.00 92.56 453 LEU A CA 1
ATOM 3591 C C . LEU A 1 453 ? -14.271 9.754 18.364 1.00 92.56 453 LEU A C 1
ATOM 3593 O O . LEU A 1 453 ? -14.592 8.572 18.504 1.00 92.56 453 LEU A O 1
ATOM 3597 N N . ASP A 1 454 ? -15.163 10.723 18.191 1.00 91.12 454 ASP A N 1
ATOM 3598 C CA . ASP A 1 454 ? -16.575 10.430 17.972 1.00 91.12 454 ASP A CA 1
ATOM 3599 C C . ASP A 1 454 ? -16.776 9.920 16.544 1.00 91.12 454 ASP A C 1
ATOM 3601 O O . ASP A 1 454 ? -16.357 10.563 15.585 1.00 91.12 454 ASP A O 1
ATOM 3605 N N . ASN A 1 455 ? -17.423 8.764 16.406 1.00 91.62 455 ASN A N 1
ATOM 3606 C CA . ASN A 1 455 ? -17.691 8.139 15.115 1.00 91.62 455 ASN A CA 1
ATOM 3607 C C . ASN A 1 455 ? -18.460 9.078 14.166 1.00 91.62 455 ASN A C 1
ATOM 3609 O O . ASN A 1 455 ? -19.388 9.773 14.589 1.00 91.62 455 ASN A O 1
ATOM 3613 N N . ILE A 1 456 ? -18.139 9.036 12.863 1.00 89.19 456 ILE A N 1
ATOM 3614 C CA . ILE A 1 456 ? -18.882 9.788 11.829 1.00 89.19 456 ILE A CA 1
ATOM 3615 C C . ILE A 1 456 ? -20.358 9.376 11.850 1.00 89.19 456 ILE A C 1
ATOM 3617 O O . ILE A 1 456 ? -21.254 10.206 11.699 1.00 89.19 456 ILE A O 1
ATOM 3621 N N . ASN A 1 457 ? -20.615 8.087 12.076 1.00 88.62 457 ASN A N 1
ATOM 3622 C CA . ASN A 1 457 ? -21.944 7.581 12.371 1.00 88.62 457 ASN A CA 1
ATOM 3623 C C . ASN A 1 457 ? -22.242 7.656 13.879 1.00 88.62 457 ASN A C 1
ATOM 3625 O O . ASN A 1 457 ? -21.762 6.808 14.636 1.00 88.62 457 ASN A O 1
ATOM 3629 N N . PRO A 1 458 ? -23.107 8.583 14.330 1.00 88.88 458 PRO A N 1
ATOM 3630 C CA . PRO A 1 458 ? -23.377 8.777 15.755 1.00 88.88 458 PRO A CA 1
ATOM 3631 C C . PRO A 1 458 ? -24.196 7.642 16.393 1.00 88.88 458 PRO A C 1
ATOM 3633 O O . PRO A 1 458 ? -24.396 7.646 17.607 1.00 88.88 458 PRO A O 1
ATOM 3636 N N . ASN A 1 459 ? -24.701 6.691 15.597 1.00 88.75 459 ASN A N 1
ATOM 3637 C CA . ASN A 1 459 ? -25.495 5.558 16.081 1.00 88.75 459 ASN A CA 1
ATOM 3638 C C . ASN A 1 459 ? -24.648 4.303 16.348 1.00 88.75 459 ASN A C 1
ATOM 3640 O O . ASN A 1 459 ? -25.195 3.272 16.743 1.00 88.75 459 ASN A O 1
ATOM 3644 N N . ILE A 1 460 ? -23.336 4.352 16.100 1.00 91.94 460 ILE A N 1
ATOM 3645 C CA . ILE A 1 460 ? -22.427 3.267 16.478 1.00 91.94 460 ILE A CA 1
ATOM 3646 C C . ILE A 1 460 ? -22.273 3.281 18.000 1.00 91.94 460 ILE A C 1
ATOM 3648 O O . ILE A 1 460 ? -22.044 4.333 18.595 1.00 91.94 460 ILE A O 1
ATOM 3652 N N . ALA A 1 461 ? -22.432 2.113 18.626 1.00 94.31 461 ALA A N 1
ATOM 3653 C CA . ALA A 1 461 ? -22.192 1.965 20.054 1.00 94.31 461 ALA A CA 1
ATOM 3654 C C . ALA A 1 461 ? -20.714 2.206 20.363 1.00 94.31 461 ALA A C 1
ATOM 3656 O O . ALA A 1 461 ? -19.862 1.645 19.684 1.00 94.31 461 ALA A O 1
ATOM 3657 N N . ASP A 1 462 ? -20.421 3.000 21.389 1.00 95.00 462 ASP A N 1
ATOM 3658 C CA . ASP A 1 462 ? -19.044 3.341 21.736 1.00 95.00 462 ASP A CA 1
ATOM 3659 C C . ASP A 1 462 ? -18.520 2.406 22.829 1.00 95.00 462 ASP A C 1
ATOM 3661 O O . ASP A 1 462 ? -19.171 2.223 23.861 1.00 95.00 462 ASP A O 1
ATOM 3665 N N . VAL A 1 463 ? -17.305 1.894 22.653 1.00 97.62 463 VAL A N 1
ATOM 3666 C CA . VAL A 1 463 ? -16.521 1.218 23.688 1.00 97.62 463 VAL A CA 1
ATOM 3667 C C . VAL A 1 463 ? -15.207 1.969 23.905 1.00 97.62 463 VAL A C 1
ATOM 3669 O O . VAL A 1 463 ? -14.516 2.354 22.958 1.00 97.62 463 VAL A O 1
ATOM 3672 N N . TYR A 1 464 ? -14.892 2.268 25.165 1.00 97.56 464 TYR A N 1
ATOM 3673 C CA . TYR A 1 464 ? -13.722 3.073 25.524 1.00 97.56 464 TYR A CA 1
ATOM 3674 C C . TYR A 1 464 ? -13.327 2.888 26.993 1.00 97.56 464 TYR A C 1
ATOM 3676 O O . TYR A 1 464 ? -14.081 2.352 27.808 1.00 97.56 464 TYR A O 1
ATOM 3684 N N . VAL A 1 465 ? -12.159 3.418 27.354 1.00 96.12 465 VAL A N 1
ATOM 3685 C CA . VAL A 1 465 ? -11.763 3.635 28.754 1.00 96.12 465 VAL A CA 1
ATOM 3686 C C . VAL A 1 465 ? -11.644 5.123 29.059 1.00 96.12 465 VAL A C 1
ATOM 3688 O O . VAL A 1 465 ? -11.579 5.958 28.150 1.00 96.12 465 VAL A O 1
ATOM 3691 N N . ARG A 1 466 ? -11.674 5.478 30.347 1.00 93.75 466 ARG A N 1
ATOM 3692 C CA . ARG A 1 466 ? -11.509 6.863 30.798 1.00 93.75 466 ARG A CA 1
ATOM 3693 C C . ARG A 1 466 ? -10.317 7.001 31.722 1.00 93.75 466 ARG A C 1
ATOM 3695 O O . ARG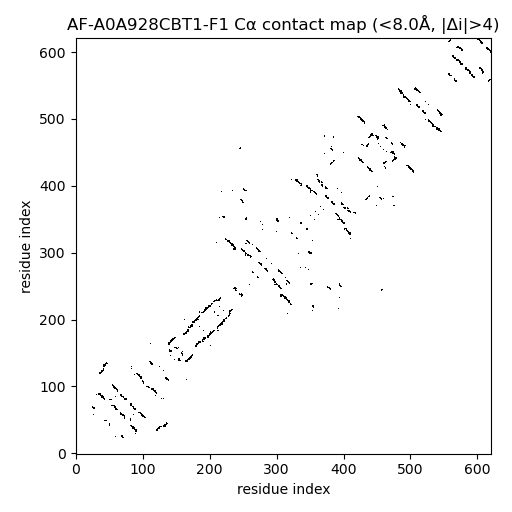 A 1 466 ? -10.192 6.240 32.676 1.00 93.75 466 ARG A O 1
ATOM 3702 N N . ASN A 1 467 ? -9.529 8.041 31.482 1.00 88.62 467 ASN A N 1
ATOM 3703 C CA . ASN A 1 467 ? -8.490 8.506 32.387 1.00 88.62 467 ASN A CA 1
ATOM 3704 C C . ASN A 1 467 ? -8.501 10.040 32.417 1.00 88.62 467 ASN A C 1
ATOM 3706 O O . ASN A 1 467 ? -8.709 10.670 31.385 1.00 88.62 467 ASN A O 1
ATOM 3710 N N . GLU A 1 468 ? -8.373 10.633 33.606 1.00 88.44 468 GLU A N 1
ATOM 3711 C CA . GLU A 1 468 ? -8.358 12.096 33.819 1.00 88.44 468 GLU A CA 1
ATOM 3712 C C . GLU A 1 468 ? -9.477 12.886 33.098 1.00 88.44 468 GLU A C 1
ATOM 3714 O O . GLU A 1 468 ? -9.313 14.033 32.695 1.00 88.44 468 GLU A O 1
ATOM 3719 N N . GLY A 1 469 ? -10.657 12.275 32.946 1.00 87.50 469 GLY A N 1
ATOM 3720 C CA . GLY A 1 469 ? -11.814 12.892 32.285 1.00 87.50 469 GLY A CA 1
ATOM 3721 C C . GLY A 1 469 ? -11.818 12.808 30.754 1.00 87.50 469 GLY A C 1
ATOM 3722 O O . GLY A 1 469 ? -12.809 13.212 30.147 1.00 87.50 469 GLY A O 1
ATOM 3723 N N . LYS A 1 470 ? -10.780 12.240 30.132 1.00 90.44 470 LYS A N 1
ATOM 3724 C CA . LYS A 1 470 ? -10.702 11.985 28.687 1.00 90.44 470 LYS A CA 1
ATOM 3725 C C . LYS A 1 470 ? -11.133 10.553 28.347 1.00 90.44 470 LYS A C 1
ATOM 3727 O O . LYS A 1 470 ? -11.095 9.664 29.200 1.00 90.44 470 LYS A O 1
ATOM 3732 N N . ARG A 1 471 ? -11.588 10.339 27.107 1.00 94.44 471 ARG A N 1
ATOM 3733 C CA . ARG A 1 471 ? -11.937 9.020 26.548 1.00 94.44 471 ARG A CA 1
ATOM 3734 C C . ARG A 1 471 ? -10.787 8.526 25.679 1.00 94.44 471 ARG A C 1
ATOM 3736 O O . ARG A 1 471 ? -10.252 9.308 24.900 1.00 94.44 471 ARG A O 1
ATOM 3743 N N . TYR A 1 472 ? -10.484 7.237 25.754 1.00 94.12 472 TYR A N 1
ATOM 3744 C CA . TYR A 1 472 ? -9.402 6.617 24.993 1.00 94.12 472 TYR A CA 1
ATOM 3745 C C . TYR A 1 472 ? -9.904 5.425 24.183 1.00 94.12 472 TYR A C 1
ATOM 3747 O O . TYR A 1 472 ? -10.679 4.608 24.691 1.00 94.12 472 TYR A O 1
ATOM 3755 N N . GLY A 1 473 ? -9.469 5.359 22.924 1.00 95.06 473 GLY A N 1
ATOM 3756 C CA . GLY A 1 473 ? -9.622 4.188 22.060 1.00 95.06 473 GLY A CA 1
ATOM 3757 C C . GLY A 1 473 ? -8.422 3.247 22.153 1.00 95.06 473 GLY A C 1
ATOM 3758 O O . GLY A 1 473 ? -8.571 2.051 21.938 1.00 95.06 473 GLY A O 1
ATOM 3759 N N . ILE A 1 474 ? -7.257 3.754 22.561 1.00 93.38 474 ILE A N 1
ATOM 3760 C CA . ILE A 1 474 ? -6.119 2.932 22.981 1.00 93.38 474 ILE A CA 1
ATOM 3761 C C . ILE A 1 474 ? -5.591 3.501 24.287 1.00 93.38 474 ILE A C 1
ATOM 3763 O O . ILE A 1 474 ? -5.438 4.714 24.403 1.00 93.38 474 ILE A O 1
ATOM 3767 N N . PHE A 1 475 ? -5.327 2.656 25.275 1.00 90.12 475 PHE A N 1
ATOM 3768 C CA . PHE A 1 475 ? -4.756 3.112 26.537 1.00 90.12 475 PHE A CA 1
ATOM 3769 C C . PHE A 1 475 ? -3.748 2.109 27.080 1.00 90.12 475 PHE A C 1
ATOM 3771 O O . PHE A 1 475 ? -4.025 0.908 27.149 1.00 90.12 475 PHE A O 1
ATOM 3778 N N . SER A 1 476 ? -2.592 2.626 27.484 1.00 86.81 476 SER A N 1
ATOM 3779 C CA . SER A 1 476 ? -1.520 1.855 28.099 1.00 86.81 476 SER A CA 1
ATOM 3780 C C . SER A 1 476 ? -1.681 1.864 29.620 1.00 86.81 476 SER A C 1
ATOM 3782 O O . SER A 1 476 ? -1.698 2.914 30.260 1.00 86.81 476 SER A O 1
ATOM 3784 N N . TYR A 1 477 ? -1.831 0.681 30.208 1.00 85.50 477 TYR A N 1
ATOM 3785 C CA . TYR A 1 477 ? -1.903 0.492 31.651 1.00 85.50 477 TYR A CA 1
ATOM 3786 C C . TYR A 1 477 ? -0.585 -0.043 32.210 1.00 85.50 477 TYR A C 1
ATOM 3788 O O . TYR A 1 477 ? 0.125 -0.819 31.568 1.00 85.50 477 TYR A O 1
ATOM 3796 N N . ASN A 1 478 ? -0.310 0.310 33.468 1.00 80.06 478 ASN A N 1
ATOM 3797 C CA . ASN A 1 478 ? 0.748 -0.330 34.241 1.00 80.06 478 ASN A CA 1
ATOM 3798 C C . ASN A 1 478 ? 0.458 -1.846 34.381 1.00 80.06 478 ASN A C 1
ATOM 3800 O O . ASN A 1 478 ? -0.696 -2.200 34.647 1.00 80.06 478 ASN A O 1
ATOM 3804 N N . PRO A 1 479 ? 1.471 -2.728 34.263 1.00 75.25 479 PRO A N 1
ATOM 3805 C CA . PRO A 1 479 ? 1.314 -4.179 34.425 1.00 75.25 479 PRO A CA 1
ATOM 3806 C C . PRO A 1 479 ? 0.664 -4.640 35.743 1.00 75.25 479 PRO A C 1
ATOM 3808 O O . PRO A 1 479 ? 0.095 -5.729 35.794 1.00 75.25 479 PRO A O 1
ATOM 3811 N N . ASP A 1 480 ? 0.727 -3.827 36.801 1.00 78.31 480 ASP A N 1
ATOM 3812 C CA . ASP A 1 480 ? 0.147 -4.123 38.117 1.00 78.31 480 ASP A CA 1
ATOM 3813 C C . ASP A 1 480 ? -1.355 -3.792 38.214 1.00 78.31 480 ASP A C 1
ATOM 3815 O O . ASP A 1 480 ? -1.979 -4.002 39.262 1.00 78.31 480 ASP A O 1
ATOM 3819 N N . VAL A 1 481 ? -1.964 -3.230 37.162 1.00 84.50 481 VAL A N 1
ATOM 3820 C CA . VAL A 1 481 ? -3.404 -2.956 37.174 1.00 84.50 481 VAL A CA 1
ATOM 3821 C C . VAL A 1 481 ? -4.176 -4.277 37.255 1.00 84.50 481 VAL A C 1
ATOM 3823 O O . VAL A 1 481 ? -3.919 -5.219 36.515 1.00 84.50 481 VAL A O 1
ATOM 3826 N N . THR A 1 482 ? -5.145 -4.356 38.164 1.00 86.25 482 THR A N 1
ATOM 3827 C CA . THR A 1 482 ? -5.948 -5.576 38.381 1.00 86.25 482 THR A CA 1
ATOM 3828 C C . THR A 1 482 ? -7.412 -5.394 38.006 1.00 86.25 482 THR A C 1
ATOM 3830 O O . THR A 1 482 ? -8.113 -6.369 37.741 1.00 86.25 482 THR A O 1
ATOM 3833 N N . GLU A 1 483 ? -7.890 -4.149 37.944 1.00 92.12 483 GLU A N 1
ATOM 3834 C CA . GLU A 1 483 ? -9.257 -3.812 37.556 1.00 92.12 483 GLU A CA 1
ATOM 3835 C C . GLU A 1 483 ? -9.260 -2.605 36.621 1.00 92.12 483 GLU A C 1
ATOM 3837 O O . GLU A 1 483 ? -8.758 -1.534 36.963 1.00 92.12 483 GLU A O 1
ATOM 3842 N N . ILE A 1 484 ? -9.865 -2.776 35.448 1.00 94.19 484 ILE A N 1
ATOM 3843 C CA . ILE A 1 484 ? -9.998 -1.739 34.429 1.00 94.19 484 ILE A CA 1
ATOM 3844 C C . ILE A 1 484 ? -11.488 -1.526 34.152 1.00 94.19 484 ILE A C 1
ATOM 3846 O O . ILE A 1 484 ? -12.148 -2.433 33.632 1.00 94.19 484 ILE A O 1
ATOM 3850 N N . PRO A 1 485 ? -12.051 -0.351 34.484 1.00 95.81 485 PRO A N 1
ATOM 3851 C CA . PRO A 1 485 ? -13.408 0.001 34.091 1.00 95.81 485 PRO A CA 1
ATOM 3852 C C . PRO A 1 485 ? -13.500 0.128 32.569 1.00 95.81 485 PRO A C 1
ATOM 3854 O O . PRO A 1 485 ? -12.814 0.954 31.964 1.00 95.81 485 PRO A O 1
ATOM 3857 N N . LEU A 1 486 ? -14.378 -0.667 31.967 1.00 97.69 486 LEU A N 1
ATOM 3858 C CA . LEU A 1 486 ? -14.674 -0.624 30.544 1.00 97.69 486 LEU A CA 1
ATOM 3859 C C . LEU A 1 486 ? -16.033 0.046 30.348 1.00 97.69 486 LEU A C 1
ATOM 3861 O O . LEU A 1 486 ? -17.054 -0.400 30.885 1.00 97.69 486 LEU A O 1
ATOM 3865 N N . TYR A 1 487 ? -16.036 1.124 29.572 1.00 97.94 487 TYR A N 1
ATOM 3866 C CA . TYR A 1 487 ? -17.238 1.886 29.294 1.00 97.94 487 TYR A CA 1
ATOM 3867 C C . TYR A 1 487 ? -17.856 1.434 27.977 1.00 97.94 487 TYR A C 1
ATOM 3869 O O . TYR A 1 487 ? -17.149 1.216 26.996 1.00 97.94 487 TYR A O 1
ATOM 3877 N N . PHE A 1 488 ? -19.178 1.329 27.967 1.00 97.62 488 PHE A N 1
ATOM 3878 C CA . PHE A 1 488 ? -19.975 0.949 26.817 1.00 97.62 488 PHE A CA 1
ATOM 3879 C C . PHE A 1 488 ? -21.227 1.828 26.731 1.00 97.62 488 PHE A C 1
ATOM 3881 O O . PHE A 1 488 ? -22.071 1.799 27.626 1.00 97.62 488 PHE A O 1
ATOM 3888 N N . ASP A 1 489 ? -21.360 2.597 25.654 1.00 95.75 489 ASP A N 1
ATOM 3889 C CA . ASP A 1 489 ? -22.549 3.394 25.350 1.00 95.75 489 ASP A CA 1
ATOM 3890 C C . ASP A 1 489 ? -23.281 2.782 24.155 1.00 95.75 489 ASP A C 1
ATOM 3892 O O . ASP A 1 489 ? -22.829 2.872 23.017 1.00 95.75 489 ASP A O 1
ATOM 3896 N N . ALA A 1 490 ? -24.432 2.164 24.419 1.00 93.00 490 ALA A N 1
ATOM 3897 C CA . ALA A 1 490 ? -25.183 1.421 23.417 1.00 93.00 490 ALA A CA 1
ATOM 3898 C C . ALA A 1 490 ? -25.731 2.297 22.275 1.00 93.00 490 ALA A C 1
ATOM 3900 O O . ALA A 1 490 ? -26.000 1.759 21.207 1.00 93.00 490 ALA A O 1
ATOM 3901 N N . LYS A 1 491 ? -25.950 3.606 22.490 1.00 91.56 491 LYS A N 1
ATOM 3902 C CA . LYS A 1 491 ? -26.724 4.542 21.631 1.00 91.56 491 LYS A CA 1
ATOM 3903 C C . LYS A 1 491 ? -28.181 4.151 21.343 1.00 91.56 491 LYS A C 1
ATOM 3905 O O . LYS A 1 491 ? -29.060 5.007 21.379 1.00 91.56 491 LYS A O 1
ATOM 3910 N N . G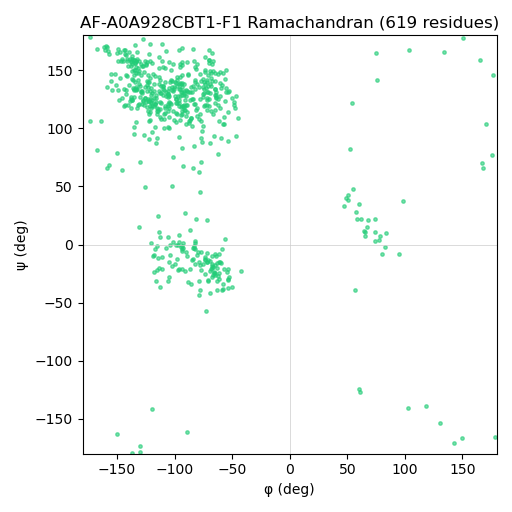LU A 1 492 ? -28.473 2.875 21.119 1.00 90.94 492 GLU A N 1
ATOM 3911 C CA . GLU A 1 492 ? -29.800 2.324 20.856 1.00 90.94 492 GLU A CA 1
ATOM 3912 C C . GLU A 1 492 ? -30.050 1.041 21.662 1.00 90.94 492 GLU A C 1
ATOM 3914 O O . GLU A 1 492 ? -29.129 0.351 22.105 1.00 90.94 492 GLU A O 1
ATOM 3919 N N . MET A 1 493 ? -31.326 0.693 21.857 1.00 92.50 493 MET A N 1
ATOM 3920 C CA . MET A 1 493 ? -31.692 -0.583 22.474 1.00 92.50 493 MET A CA 1
ATOM 3921 C C . MET A 1 493 ? -31.426 -1.741 21.512 1.00 92.50 493 MET A C 1
ATOM 3923 O O . MET A 1 493 ? -31.974 -1.773 20.410 1.00 92.50 493 MET A O 1
ATOM 3927 N N . GLY A 1 494 ? -30.662 -2.736 21.951 1.00 93.31 494 GLY A N 1
ATOM 3928 C CA . GLY A 1 494 ? -30.327 -3.869 21.102 1.00 93.31 494 GLY A CA 1
ATOM 3929 C C . GLY A 1 494 ? -29.575 -4.981 21.813 1.00 93.31 494 GLY A C 1
ATOM 3930 O O . GLY A 1 494 ? -29.281 -4.907 23.007 1.00 93.31 494 GLY A O 1
ATOM 3931 N N . THR A 1 495 ? -29.291 -6.027 21.044 1.00 95.81 495 THR A N 1
ATOM 3932 C CA . THR A 1 495 ? -28.331 -7.065 21.414 1.00 95.81 495 THR A CA 1
ATOM 3933 C C . THR A 1 495 ? -26.969 -6.677 20.862 1.00 95.81 495 THR A C 1
ATOM 3935 O O . THR A 1 495 ? -26.861 -6.324 19.686 1.00 95.81 495 THR A O 1
ATOM 3938 N N . TYR A 1 496 ? -25.964 -6.768 21.721 1.00 97.06 496 TYR A N 1
ATOM 3939 C CA . TYR A 1 496 ? -24.574 -6.457 21.436 1.00 97.06 496 TYR A CA 1
ATOM 3940 C C . TYR A 1 496 ? -23.702 -7.656 21.784 1.00 97.06 496 TYR A C 1
ATOM 3942 O O . TYR A 1 496 ? -24.062 -8.456 22.652 1.00 97.06 496 TYR A O 1
ATOM 3950 N N . THR A 1 497 ? -22.551 -7.740 21.132 1.00 98.06 497 THR A N 1
ATOM 3951 C CA . THR A 1 497 ? -21.532 -8.753 21.395 1.00 98.06 497 THR A CA 1
ATOM 3952 C C . THR A 1 497 ? -20.200 -8.052 21.623 1.00 98.06 497 THR A C 1
ATOM 3954 O O . THR A 1 497 ? -19.755 -7.289 20.765 1.00 98.06 497 THR A O 1
ATOM 3957 N N . LEU A 1 498 ? -19.575 -8.297 22.777 1.00 98.31 498 LEU A N 1
ATOM 3958 C CA . LEU A 1 498 ? -18.156 -8.006 22.975 1.00 98.31 498 LEU A CA 1
ATOM 3959 C C . LEU A 1 498 ? -17.359 -9.189 22.437 1.00 98.31 498 LEU A C 1
ATOM 3961 O O . LEU A 1 498 ? -17.616 -10.316 22.848 1.00 98.31 498 LEU A O 1
ATOM 3965 N N . THR A 1 499 ? -16.423 -8.928 21.534 1.00 98.25 499 THR A N 1
ATOM 3966 C CA . THR A 1 499 ? -15.415 -9.890 21.073 1.00 98.25 499 THR A CA 1
ATOM 3967 C C . THR A 1 499 ? -14.065 -9.483 21.643 1.00 98.25 499 THR A C 1
ATOM 3969 O O . THR A 1 499 ? -13.759 -8.291 21.703 1.00 98.25 499 THR A O 1
ATOM 3972 N N . PHE A 1 500 ? -13.279 -10.462 22.071 1.00 96.81 500 PHE A N 1
ATOM 3973 C CA . PHE A 1 500 ? -11.996 -10.265 22.729 1.00 96.81 500 PHE A CA 1
ATOM 3974 C C . PHE A 1 500 ? -10.900 -10.926 21.905 1.00 96.81 500 PHE A C 1
ATOM 3976 O O . PHE A 1 500 ? -10.917 -12.141 21.704 1.00 96.81 500 PHE A O 1
ATOM 3983 N N . ASP A 1 501 ? -9.950 -10.118 21.455 1.00 94.94 501 ASP A N 1
ATOM 3984 C CA . ASP A 1 501 ? -8.699 -10.579 20.868 1.00 94.94 501 ASP A CA 1
ATOM 3985 C C . ASP A 1 501 ? -7.568 -10.267 21.851 1.00 94.94 501 ASP A C 1
ATOM 3987 O O . ASP A 1 501 ? -7.310 -9.109 22.187 1.00 94.94 501 ASP A O 1
ATOM 3991 N N . VAL A 1 502 ? -6.991 -11.327 22.413 1.00 92.25 502 VAL A N 1
ATOM 3992 C CA . VAL A 1 502 ? -6.070 -11.274 23.549 1.00 92.25 502 VAL A CA 1
ATOM 3993 C C . VAL A 1 502 ? -4.701 -11.737 23.074 1.00 92.25 502 VAL A C 1
ATOM 3995 O O . VAL A 1 502 ? -4.524 -12.902 22.716 1.00 92.25 502 VAL A O 1
ATOM 3998 N N . LYS A 1 503 ? -3.725 -10.834 23.125 1.00 89.19 503 LYS A N 1
ATOM 3999 C CA . LYS A 1 503 ? -2.322 -11.105 22.820 1.00 89.19 503 LYS A CA 1
ATOM 4000 C C . LYS A 1 503 ? -1.504 -10.906 24.088 1.00 89.19 503 LYS A C 1
ATOM 4002 O O . LYS A 1 503 ? -1.479 -9.806 24.625 1.00 89.19 503 LYS A O 1
ATOM 4007 N N . GLY A 1 504 ? -0.860 -11.960 24.569 1.00 84.00 504 GLY A N 1
ATOM 4008 C CA . GLY A 1 504 ? -0.060 -11.933 25.794 1.00 84.00 504 GLY A CA 1
ATOM 4009 C C . GLY A 1 504 ? -0.336 -13.125 26.702 1.00 84.00 504 GLY A C 1
ATOM 4010 O O . GLY A 1 504 ? -1.326 -13.842 26.534 1.00 84.00 504 GLY A O 1
ATOM 4011 N N . ASP A 1 505 ? 0.550 -13.328 27.673 1.00 81.44 505 ASP A N 1
ATOM 4012 C CA . ASP A 1 505 ? 0.474 -14.440 28.619 1.00 81.44 505 ASP A CA 1
ATOM 4013 C C . ASP A 1 505 ? -0.199 -13.989 29.922 1.00 81.44 505 ASP A C 1
ATOM 4015 O O . ASP A 1 505 ? 0.442 -13.503 30.853 1.00 81.44 505 ASP A O 1
ATOM 4019 N N . TYR A 1 506 ? -1.517 -14.177 30.000 1.00 83.19 506 TYR A N 1
ATOM 4020 C CA . TYR A 1 506 ? -2.314 -13.843 31.181 1.00 83.19 506 TYR A CA 1
ATOM 4021 C C . TYR A 1 506 ? -2.658 -15.099 31.991 1.00 83.19 506 TYR A C 1
ATOM 4023 O O . TYR A 1 506 ? -3.149 -16.087 31.447 1.00 83.19 506 TYR A O 1
ATOM 4031 N N . GLU A 1 507 ? -2.471 -15.058 33.314 1.00 80.94 507 GLU A N 1
ATOM 4032 C CA . GLU A 1 507 ? -2.868 -16.170 34.196 1.00 80.94 507 GLU A CA 1
ATOM 4033 C C . GLU A 1 507 ? -4.377 -16.184 34.471 1.00 80.94 507 GLU A C 1
ATOM 4035 O O . GLU A 1 507 ? -5.008 -17.240 34.535 1.00 80.94 507 GLU A O 1
ATOM 4040 N N . ASN A 1 508 ? -4.956 -14.999 34.657 1.00 83.69 508 ASN A N 1
ATOM 4041 C CA . ASN A 1 508 ? -6.360 -14.796 34.980 1.00 83.69 508 ASN A CA 1
ATOM 4042 C C . ASN A 1 508 ? -6.850 -13.541 34.276 1.00 83.69 508 ASN A C 1
ATOM 4044 O O . ASN A 1 508 ? -6.361 -12.451 34.567 1.00 83.69 508 ASN A O 1
ATOM 4048 N N . LEU A 1 509 ? -7.844 -13.691 33.403 1.00 90.88 509 LEU A N 1
ATOM 4049 C CA . LEU A 1 509 ? -8.444 -12.579 32.681 1.00 90.88 509 LEU A CA 1
ATOM 4050 C C . LEU A 1 509 ? -9.959 -12.779 32.583 1.00 90.88 509 LEU A C 1
ATOM 4052 O O . LEU A 1 509 ? -10.433 -13.771 32.028 1.00 90.88 509 LEU A O 1
ATOM 4056 N N . TYR A 1 510 ? -10.726 -11.839 33.137 1.00 93.81 510 TYR A N 1
ATOM 4057 C CA . TYR A 1 510 ? -12.183 -11.931 33.196 1.00 93.81 510 TYR A CA 1
ATOM 4058 C C . TYR A 1 510 ? -12.864 -10.622 32.817 1.00 93.81 510 TYR A C 1
ATOM 4060 O O . TYR A 1 510 ? -12.422 -9.546 33.210 1.00 93.81 510 TYR A O 1
ATOM 4068 N N . LEU A 1 511 ? -14.019 -10.726 32.169 1.00 96.75 511 LEU A N 1
ATOM 4069 C CA . LEU A 1 511 ? -15.004 -9.652 32.101 1.00 96.75 511 LEU A CA 1
ATOM 4070 C C . LEU A 1 511 ? -16.029 -9.846 33.223 1.00 96.75 511 LEU A C 1
ATOM 4072 O O . LEU A 1 511 ? -16.588 -10.931 33.379 1.00 96.75 511 LEU A O 1
ATOM 4076 N N . LEU A 1 512 ? -16.313 -8.790 33.981 1.00 96.25 512 LEU A N 1
ATOM 4077 C CA . LEU A 1 512 ? -17.450 -8.707 34.895 1.00 96.25 512 LEU A CA 1
ATOM 4078 C C . LEU A 1 512 ? -18.495 -7.741 34.327 1.00 96.25 512 LEU A C 1
ATOM 4080 O O . LEU A 1 512 ? -18.226 -6.548 34.189 1.00 96.25 512 LEU A O 1
ATOM 4084 N N . ASP A 1 513 ? -19.703 -8.238 34.069 1.00 95.69 513 ASP A N 1
ATOM 4085 C CA . ASP A 1 513 ? -20.871 -7.410 33.758 1.00 95.69 513 ASP A CA 1
ATOM 4086 C C . ASP A 1 513 ? -21.541 -6.967 35.067 1.00 95.69 513 ASP A C 1
ATOM 4088 O O . ASP A 1 513 ? -22.157 -7.771 35.769 1.00 95.69 513 ASP A O 1
ATOM 4092 N N . LYS A 1 514 ? -21.433 -5.682 35.426 1.00 92.06 514 LYS A N 1
ATOM 4093 C CA . LYS A 1 514 ? -22.004 -5.154 36.679 1.00 92.06 514 LYS A CA 1
ATOM 4094 C C . LYS A 1 514 ? -23.532 -5.160 36.689 1.00 92.06 514 LYS A C 1
ATOM 4096 O O . LYS A 1 514 ? -24.124 -5.112 37.767 1.00 92.06 514 LYS A O 1
ATOM 4101 N N . MET A 1 515 ? -24.172 -5.216 35.522 1.00 86.69 515 MET A N 1
ATOM 4102 C CA . MET A 1 515 ? -25.629 -5.210 35.417 1.00 86.69 515 MET A CA 1
ATOM 4103 C C . MET A 1 515 ? -26.219 -6.588 35.731 1.00 86.69 515 MET A C 1
ATOM 4105 O O . MET A 1 515 ? -27.221 -6.682 36.440 1.00 86.69 515 MET A O 1
ATOM 4109 N N . THR A 1 516 ? -25.608 -7.656 35.211 1.00 88.00 516 THR A N 1
ATOM 4110 C CA . THR A 1 516 ? -26.088 -9.039 35.387 1.00 88.00 516 THR A CA 1
ATOM 4111 C C . THR A 1 516 ? -25.375 -9.777 36.523 1.00 88.00 516 THR A C 1
ATOM 4113 O O . THR A 1 516 ? -25.925 -10.729 37.079 1.00 88.00 516 THR A O 1
ATOM 4116 N N . GLY A 1 517 ? -24.172 -9.331 36.896 1.00 85.19 517 GLY A N 1
ATOM 4117 C CA . GLY A 1 517 ? -23.258 -10.026 37.802 1.00 85.19 517 GLY A CA 1
ATOM 4118 C C . GLY A 1 517 ? -22.491 -11.177 37.141 1.00 85.19 517 GLY A C 1
ATOM 4119 O O . GLY A 1 517 ? -21.820 -11.936 37.843 1.00 85.19 517 GLY A O 1
ATOM 4120 N N . GLU A 1 518 ? -22.609 -11.333 35.821 1.00 87.88 518 GLU A N 1
ATOM 4121 C CA . GLU A 1 518 ? -21.975 -12.408 35.062 1.00 87.88 518 GLU A CA 1
ATOM 4122 C C . GLU A 1 518 ? -20.460 -12.210 34.961 1.00 87.88 518 GLU A C 1
ATOM 4124 O O . GLU A 1 518 ? -19.969 -11.086 34.831 1.00 87.88 518 GLU A O 1
ATOM 4129 N N . LYS A 1 519 ? -19.721 -13.319 35.059 1.00 92.19 519 LYS A N 1
ATOM 4130 C CA . LYS A 1 519 ? -18.262 -13.365 34.958 1.00 92.19 519 LYS A CA 1
ATOM 4131 C C . LYS A 1 519 ? -17.877 -14.268 33.797 1.00 92.19 519 LYS A C 1
ATOM 4133 O O . LYS A 1 519 ? -18.143 -15.465 33.865 1.00 92.19 519 LYS A O 1
ATOM 4138 N N . VAL A 1 520 ? -17.221 -13.701 32.794 1.00 91.81 520 VAL A N 1
ATOM 4139 C CA . VAL A 1 520 ? -16.771 -14.408 31.589 1.00 91.81 520 VAL A CA 1
ATOM 4140 C C . VAL A 1 520 ? -15.260 -14.564 31.659 1.00 91.81 520 VAL A C 1
ATOM 4142 O O . VAL A 1 520 ? -14.562 -13.583 31.908 1.00 91.81 520 VAL A O 1
ATOM 4145 N N . ASN A 1 521 ? -14.750 -15.785 31.489 1.00 91.50 521 ASN A N 1
ATOM 4146 C CA . ASN A 1 521 ? -13.310 -16.043 31.447 1.00 91.50 521 ASN A CA 1
ATOM 4147 C C . ASN A 1 521 ? -12.796 -15.824 30.022 1.00 91.50 521 ASN A C 1
ATOM 4149 O O . ASN A 1 521 ? -13.059 -16.645 29.145 1.00 91.50 521 ASN A O 1
ATOM 4153 N N . LEU A 1 522 ? -12.036 -14.750 29.813 1.00 92.62 522 LEU A N 1
ATOM 4154 C CA . LEU A 1 522 ? -11.596 -14.322 28.483 1.00 92.62 522 LEU A CA 1
ATOM 4155 C C . LEU A 1 522 ? -10.496 -15.215 27.887 1.00 92.62 522 LEU A C 1
ATOM 4157 O O . LEU A 1 522 ? -10.193 -15.110 26.705 1.00 92.62 522 LEU A O 1
ATOM 4161 N N . LEU A 1 523 ? -9.916 -16.119 28.685 1.00 87.69 523 LEU A N 1
ATOM 4162 C CA . LEU A 1 523 ? -8.953 -17.126 28.218 1.00 87.69 523 LEU A CA 1
ATOM 4163 C C . LEU A 1 523 ? -9.635 -18.388 27.669 1.00 87.69 523 LEU A C 1
ATOM 4165 O O . LEU A 1 523 ? -8.979 -19.238 27.069 1.00 87.69 523 LEU A O 1
ATOM 4169 N N . LEU A 1 524 ? -10.939 -18.545 27.915 1.00 87.00 524 LEU A N 1
ATOM 4170 C CA . LEU A 1 524 ? -11.739 -19.691 27.471 1.00 87.00 524 LEU A CA 1
ATOM 4171 C C . LEU A 1 524 ? -12.841 -19.285 26.491 1.00 87.00 524 LEU A C 1
ATOM 4173 O O . LEU A 1 524 ? -13.216 -20.077 25.628 1.00 87.00 524 LEU A O 1
ATOM 4177 N N . GLU A 1 525 ? -13.366 -18.072 26.644 1.00 89.62 525 GLU A N 1
ATOM 4178 C CA . GLU A 1 525 ? -14.454 -17.511 25.855 1.00 89.62 525 GLU A CA 1
ATOM 4179 C C . GLU A 1 525 ? -13.991 -16.188 25.248 1.00 89.62 525 GLU A C 1
ATOM 4181 O O . GLU A 1 525 ? -13.610 -15.266 25.963 1.00 89.62 525 GLU A O 1
ATOM 4186 N N . ASN A 1 526 ? -14.037 -16.083 23.923 1.00 92.94 526 ASN A N 1
ATOM 4187 C CA . ASN A 1 526 ? -13.626 -14.883 23.196 1.00 92.94 526 ASN A CA 1
ATOM 4188 C C . ASN A 1 526 ? -14.804 -13.962 22.845 1.00 92.94 526 ASN A C 1
ATOM 4190 O O . ASN A 1 526 ? -14.603 -12.942 22.194 1.00 92.94 526 ASN A O 1
ATOM 4194 N N . GLU A 1 527 ? -16.028 -14.299 23.259 1.00 96.38 527 GLU A N 1
ATOM 4195 C CA . GLU A 1 527 ? -17.234 -13.526 22.965 1.00 96.38 527 GLU A CA 1
ATOM 4196 C C . GLU A 1 527 ? -18.198 -13.498 24.158 1.00 96.38 527 GLU A C 1
ATOM 4198 O O . GLU A 1 527 ? -18.372 -14.492 24.858 1.00 96.38 527 GLU A O 1
ATOM 4203 N N . TYR A 1 528 ? -18.890 -12.373 24.354 1.00 97.06 528 TYR A N 1
ATOM 4204 C CA . TYR A 1 528 ? -19.976 -12.231 25.327 1.00 97.06 528 TYR A CA 1
ATOM 4205 C C . TYR A 1 528 ? -21.133 -11.423 24.737 1.00 97.06 528 TYR A C 1
ATOM 4207 O O . TYR A 1 528 ? -20.956 -10.280 24.315 1.00 97.06 528 TYR A O 1
ATOM 4215 N N . SER A 1 529 ? -22.335 -12.007 24.720 1.00 96.56 529 SER A N 1
ATOM 4216 C CA . SER A 1 529 ? -23.538 -11.376 24.164 1.00 96.56 529 SER A CA 1
ATOM 4217 C C . SER A 1 529 ? -24.485 -10.888 25.255 1.00 96.56 529 SER A C 1
ATOM 4219 O O . SER A 1 529 ? -24.808 -11.617 26.189 1.00 96.56 529 SER A O 1
ATOM 4221 N N . PHE A 1 530 ? -24.996 -9.669 25.104 1.00 95.31 530 PHE A N 1
ATOM 4222 C CA . PHE A 1 530 ? -25.821 -9.012 26.113 1.00 95.31 530 PHE A CA 1
ATOM 4223 C C . PHE A 1 530 ? -26.839 -8.054 25.485 1.00 95.31 530 PHE A C 1
ATOM 4225 O O . PHE A 1 530 ? -26.754 -7.690 24.314 1.00 95.31 530 PHE A O 1
ATOM 4232 N N . ILE A 1 531 ? -27.839 -7.645 26.267 1.00 92.44 531 ILE A N 1
ATOM 4233 C CA . ILE A 1 531 ? -28.805 -6.609 25.873 1.00 92.44 531 ILE A CA 1
ATOM 4234 C C . ILE A 1 531 ? -28.430 -5.307 26.572 1.00 92.44 531 ILE A C 1
ATOM 4236 O O . ILE A 1 531 ? -28.150 -5.323 27.774 1.00 92.44 531 ILE A O 1
ATOM 4240 N N . ALA A 1 532 ? -28.450 -4.199 25.836 1.00 94.12 532 ALA A N 1
ATOM 4241 C CA . ALA A 1 532 ? -28.219 -2.859 26.366 1.00 94.12 532 ALA A CA 1
ATOM 4242 C C . ALA A 1 532 ? -29.121 -1.818 25.691 1.00 94.12 532 ALA A C 1
ATOM 4244 O O . ALA A 1 532 ? -29.703 -2.083 24.637 1.00 94.12 532 ALA A O 1
ATOM 4245 N N . ASN A 1 533 ? -29.257 -0.646 26.306 1.00 93.12 533 ASN A N 1
ATOM 4246 C CA . ASN A 1 533 ? -29.954 0.519 25.764 1.00 93.12 533 ASN A CA 1
ATOM 4247 C C . ASN A 1 533 ? -29.265 1.835 26.161 1.00 93.12 533 ASN A C 1
ATOM 4249 O O . ASN A 1 533 ? -28.429 1.863 27.057 1.00 93.12 533 ASN A O 1
ATOM 4253 N N . SER A 1 534 ? -29.661 2.938 25.523 1.00 92.25 534 SER A N 1
ATOM 4254 C CA . SER A 1 534 ? -29.040 4.264 25.678 1.00 92.25 534 SER A CA 1
ATOM 4255 C C . SER A 1 534 ? -29.152 4.895 27.074 1.00 92.25 534 SER A C 1
ATOM 4257 O O . SER A 1 534 ? -28.564 5.945 27.305 1.00 92.25 534 SER A O 1
ATOM 4259 N N . ASN A 1 535 ? -29.956 4.328 27.981 1.00 91.19 535 ASN A N 1
ATOM 4260 C CA . ASN A 1 535 ? -30.093 4.815 29.359 1.00 91.19 535 ASN A CA 1
ATOM 4261 C C . ASN A 1 535 ? -29.358 3.933 30.376 1.00 91.19 535 ASN A C 1
ATOM 4263 O O . ASN A 1 535 ? -29.441 4.213 31.574 1.00 91.19 535 ASN A O 1
ATOM 4267 N N . ASP A 1 536 ? -28.707 2.856 29.929 1.00 91.88 536 ASP A N 1
ATOM 4268 C CA . ASP A 1 536 ? -27.908 2.019 30.817 1.00 91.88 536 ASP A CA 1
ATOM 4269 C C . ASP A 1 536 ? -26.679 2.789 31.311 1.00 91.88 536 ASP A C 1
ATOM 4271 O O . ASP A 1 536 ? -26.212 3.739 30.678 1.00 91.88 536 ASP A O 1
ATOM 4275 N N . ASP A 1 537 ? -26.157 2.387 32.470 1.00 91.62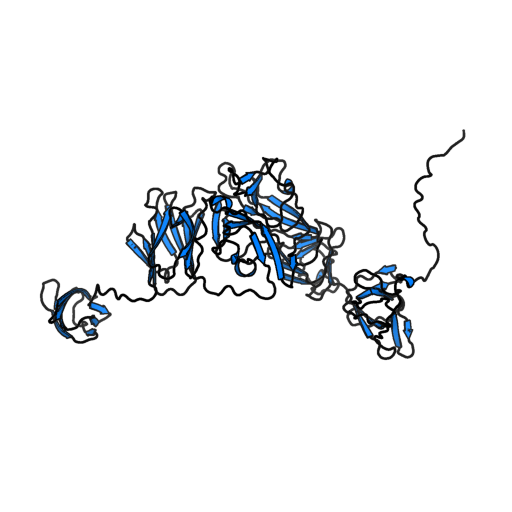 537 ASP A N 1
ATOM 4276 C CA . ASP A 1 537 ? -24.904 2.943 32.970 1.00 91.62 537 ASP A CA 1
ATOM 4277 C C . ASP A 1 537 ? -23.778 2.613 31.987 1.00 91.62 537 ASP A C 1
ATOM 4279 O O . ASP A 1 537 ? -23.491 1.442 31.732 1.00 91.62 537 ASP A O 1
ATOM 4283 N N . THR A 1 538 ? -23.144 3.655 31.445 1.00 94.25 538 THR A N 1
ATOM 4284 C CA . THR A 1 538 ? -22.029 3.486 30.512 1.00 94.25 538 THR A CA 1
ATOM 4285 C C . THR A 1 538 ? -20.863 2.752 31.154 1.00 94.25 538 THR A C 1
ATOM 4287 O O . THR A 1 538 ? -20.154 2.031 30.469 1.00 94.25 538 THR A O 1
ATOM 4290 N N . GLU A 1 539 ? -20.656 2.874 32.465 1.00 94.44 539 GLU A N 1
ATOM 4291 C CA . GLU A 1 539 ? -19.639 2.107 33.172 1.00 94.44 539 GLU A CA 1
ATOM 4292 C C . GLU A 1 539 ? -20.218 0.730 33.525 1.00 94.44 539 GLU A C 1
ATOM 4294 O O . GLU A 1 539 ? -20.453 0.431 34.689 1.00 94.44 539 GLU A O 1
ATOM 4299 N N . ARG A 1 540 ? -20.523 -0.115 32.538 1.00 94.12 540 ARG A N 1
ATOM 4300 C CA . ARG A 1 540 ? -21.166 -1.418 32.784 1.00 94.12 540 ARG A CA 1
ATOM 4301 C C . ARG A 1 540 ? -20.176 -2.532 33.103 1.00 94.12 540 ARG A C 1
ATOM 4303 O O . ARG A 1 540 ? -20.493 -3.427 33.887 1.00 94.12 540 ARG A O 1
ATOM 4310 N N . PHE A 1 541 ? -18.996 -2.490 32.503 1.00 98.06 541 PHE A N 1
ATOM 4311 C CA . PHE A 1 541 ? -18.080 -3.621 32.476 1.00 98.06 541 PHE A CA 1
ATOM 4312 C C . PHE A 1 541 ? -16.809 -3.341 33.275 1.00 98.06 541 PHE A C 1
ATOM 4314 O O . PHE A 1 541 ? -16.378 -2.197 33.416 1.00 98.06 541 PHE A O 1
ATOM 4321 N N . ILE A 1 542 ? -16.204 -4.399 33.808 1.00 96.81 542 ILE A N 1
ATOM 4322 C CA . ILE A 1 542 ? -14.866 -4.358 34.404 1.00 96.81 542 ILE A CA 1
ATOM 4323 C C . ILE A 1 542 ? -14.051 -5.498 33.805 1.00 96.81 542 ILE A C 1
ATOM 4325 O O . ILE A 1 542 ? -14.479 -6.650 33.871 1.00 96.81 542 ILE A O 1
ATOM 4329 N N . ILE A 1 543 ? -12.874 -5.185 33.273 1.00 96.19 543 ILE A N 1
ATOM 4330 C CA . ILE A 1 543 ? -11.851 -6.184 32.966 1.00 96.19 543 ILE A CA 1
ATOM 4331 C C . ILE A 1 543 ? -11.044 -6.423 34.238 1.00 96.19 543 ILE A C 1
ATOM 4333 O O . ILE A 1 543 ? -10.550 -5.476 34.851 1.00 96.19 543 ILE A O 1
ATOM 4337 N N . LYS A 1 544 ? -10.952 -7.681 34.663 1.00 92.44 544 LYS A N 1
ATOM 4338 C CA . LYS A 1 544 ? -10.169 -8.103 35.822 1.00 92.44 544 LYS A CA 1
ATOM 4339 C C . LYS A 1 544 ? -8.999 -8.958 35.388 1.00 92.44 544 LYS A C 1
ATOM 4341 O O . LYS A 1 544 ? -9.197 -9.939 34.674 1.00 92.44 544 LYS A O 1
ATOM 4346 N N . MET A 1 545 ? -7.823 -8.607 35.885 1.00 86.12 545 MET A N 1
ATOM 4347 C CA . MET A 1 545 ? -6.586 -9.349 35.697 1.00 86.12 545 MET A CA 1
ATOM 4348 C C . MET A 1 545 ? -6.027 -9.727 37.058 1.00 86.12 545 MET A C 1
ATOM 4350 O O . MET A 1 545 ? -6.084 -8.929 37.994 1.00 86.12 545 MET A O 1
ATOM 4354 N N . ASP A 1 546 ? -5.501 -10.940 37.172 1.00 70.69 546 ASP A N 1
ATOM 4355 C CA . ASP A 1 546 ? -4.763 -11.359 38.361 1.00 70.69 546 ASP A CA 1
ATOM 4356 C C . ASP A 1 546 ? -3.403 -11.890 37.908 1.00 70.69 546 ASP A C 1
ATOM 4358 O O . ASP A 1 546 ? -3.273 -13.042 37.488 1.00 70.69 546 ASP A O 1
ATOM 4362 N N . ASN A 1 547 ? -2.408 -11.001 37.921 1.00 51.84 547 ASN A N 1
ATOM 4363 C CA . ASN A 1 547 ? -1.021 -11.315 37.606 1.00 51.84 547 ASN A CA 1
ATOM 4364 C C . ASN A 1 547 ? -0.360 -11.888 38.859 1.00 51.84 547 ASN A C 1
ATOM 4366 O O . ASN A 1 547 ? 0.251 -11.159 39.637 1.00 51.84 547 ASN A O 1
ATOM 4370 N N . GLY A 1 548 ? -0.504 -13.195 39.082 1.00 43.84 548 GLY A N 1
ATOM 4371 C CA . GLY A 1 548 ? 0.459 -13.954 39.874 1.00 43.84 548 GLY A CA 1
ATOM 4372 C C . GLY A 1 548 ? 0.829 -13.391 41.250 1.00 43.84 548 GLY A C 1
ATOM 4373 O O . GLY A 1 548 ? 1.985 -13.475 41.658 1.00 43.84 548 GLY A O 1
ATOM 4374 N N . GLN A 1 549 ? -0.129 -12.905 42.037 1.00 31.59 549 GLN A N 1
ATOM 4375 C CA . GLN A 1 549 ? -0.132 -13.263 43.449 1.00 31.59 549 GLN A CA 1
ATOM 4376 C C . GLN A 1 549 ? -1.457 -13.931 43.737 1.00 31.59 549 GLN A C 1
ATOM 4378 O O . GLN A 1 549 ? -2.478 -13.270 43.878 1.00 31.59 549 GLN A O 1
ATOM 4383 N N . GLN A 1 550 ? -1.414 -15.251 43.936 1.00 30.45 550 GLN A N 1
ATOM 4384 C CA . GLN A 1 550 ? -2.385 -15.879 44.814 1.00 30.45 550 GLN A CA 1
ATOM 4385 C C . GLN A 1 550 ? -2.328 -15.152 46.166 1.00 30.45 550 GLN A C 1
ATOM 4387 O O . GLN A 1 550 ? -1.679 -15.591 47.114 1.00 30.45 550 GLN A O 1
ATOM 4392 N N . THR A 1 551 ? -3.117 -14.095 46.317 1.00 31.16 551 THR A N 1
ATOM 4393 C CA . THR A 1 551 ? -3.990 -14.106 47.465 1.00 31.16 551 THR A CA 1
ATOM 4394 C C . THR A 1 551 ? -4.928 -15.256 47.161 1.00 31.16 551 THR A C 1
ATOM 4396 O O . THR A 1 551 ? -5.890 -15.141 46.413 1.00 31.16 551 THR A O 1
ATOM 4399 N N . THR A 1 552 ? -4.582 -16.444 47.668 1.00 33.81 552 THR A N 1
ATOM 4400 C CA . THR A 1 552 ? -5.624 -17.406 47.988 1.00 33.81 552 THR A CA 1
ATOM 4401 C C . THR A 1 552 ? -6.668 -16.571 48.696 1.00 33.81 552 THR A C 1
ATOM 4403 O O . THR A 1 552 ? -6.385 -16.055 49.786 1.00 33.81 552 THR A O 1
ATOM 4406 N N . ASP A 1 553 ? -7.803 -16.342 48.046 1.00 35.91 553 ASP A N 1
ATOM 4407 C CA . ASP A 1 553 ? -8.961 -15.828 48.728 1.00 35.91 553 ASP A CA 1
ATOM 4408 C C . ASP A 1 553 ? -9.265 -16.883 49.793 1.00 35.91 553 ASP A C 1
ATOM 4410 O O . ASP A 1 553 ? -9.907 -17.905 49.567 1.00 35.91 553 ASP A O 1
ATOM 4414 N N . ASN A 1 554 ? -8.683 -16.675 50.973 1.00 41.12 554 ASN A N 1
ATOM 4415 C CA . ASN A 1 554 ? -8.849 -17.491 52.162 1.00 41.12 554 ASN A CA 1
ATOM 4416 C C . ASN A 1 554 ? -10.257 -17.264 52.742 1.00 41.12 554 ASN A C 1
ATOM 4418 O O . ASN A 1 554 ? -10.494 -17.535 53.920 1.00 41.12 554 ASN A O 1
ATOM 4422 N N . SER A 1 555 ? -11.207 -16.769 51.937 1.00 50.88 555 SER A N 1
ATOM 4423 C CA . SER A 1 555 ? -12.624 -16.722 52.273 1.00 50.88 555 SER A CA 1
ATOM 4424 C C . SER A 1 555 ? -13.197 -18.126 52.484 1.00 50.88 555 SER A C 1
ATOM 4426 O O . SER A 1 555 ? -14.149 -18.284 53.252 1.00 50.88 555 SER A O 1
ATOM 4428 N N . HIS A 1 556 ? -12.585 -19.165 51.898 1.00 64.50 556 HIS A N 1
ATOM 4429 C CA . HIS A 1 556 ? -12.987 -20.558 52.083 1.00 64.50 556 HIS A CA 1
ATOM 4430 C C . HIS A 1 556 ? -11.842 -21.420 52.627 1.00 64.50 556 HIS A C 1
ATOM 4432 O O . HIS A 1 556 ? -10.928 -21.809 51.909 1.00 64.50 556 HIS A O 1
ATOM 4438 N N . PHE A 1 557 ? -11.923 -21.795 53.908 1.00 80.94 557 PHE A N 1
ATOM 4439 C CA . PHE A 1 557 ? -10.964 -22.733 54.513 1.00 80.94 557 PHE A CA 1
ATOM 4440 C C . PHE A 1 557 ? -11.290 -24.211 54.223 1.00 80.94 557 PHE A C 1
ATOM 4442 O O . PHE A 1 557 ? -10.540 -25.084 54.653 1.00 80.94 557 PHE A O 1
ATOM 4449 N N . ALA A 1 558 ? -12.409 -24.511 53.551 1.00 83.19 558 ALA A N 1
ATOM 4450 C CA . ALA A 1 558 ? -12.801 -25.875 53.196 1.00 83.19 558 ALA A CA 1
ATOM 4451 C C . ALA A 1 558 ? -13.646 -25.927 51.908 1.00 83.19 558 ALA A C 1
ATOM 4453 O O . ALA A 1 558 ? -14.574 -25.130 51.756 1.00 83.19 558 ALA A O 1
ATOM 4454 N N . TYR A 1 559 ? -13.380 -26.884 51.014 1.00 84.56 559 TYR A N 1
ATOM 4455 C CA . TYR A 1 559 ? -14.174 -27.127 49.797 1.00 84.56 559 TYR A CA 1
ATOM 4456 C C . TYR A 1 559 ? -14.163 -28.609 49.386 1.00 84.56 559 TYR A C 1
ATOM 4458 O O . TYR A 1 559 ? -13.282 -29.365 49.784 1.00 84.56 559 TYR A O 1
ATOM 4466 N N . VAL A 1 560 ? -15.159 -29.040 48.608 1.00 83.25 560 VAL A N 1
ATOM 4467 C CA . VAL A 1 560 ? -15.311 -30.441 48.171 1.00 83.25 560 VAL A CA 1
ATOM 4468 C C . VAL A 1 560 ? -14.703 -30.636 46.783 1.00 83.25 560 VAL A C 1
ATOM 4470 O O . VAL A 1 560 ? -14.984 -29.855 45.877 1.00 83.25 560 VAL A O 1
ATOM 4473 N N . SER A 1 561 ? -13.915 -31.695 46.613 1.00 78.69 561 SER A N 1
ATOM 4474 C CA . SER A 1 561 ? -13.367 -32.166 45.341 1.00 78.69 561 SER A CA 1
ATOM 4475 C C . SER A 1 561 ? -13.569 -33.681 45.237 1.00 78.69 561 SER A C 1
ATOM 4477 O O . SER A 1 561 ? -12.908 -34.461 45.921 1.00 78.69 561 SER A O 1
ATOM 4479 N N . GLY A 1 562 ? -14.530 -34.120 44.419 1.00 81.69 562 GLY A N 1
ATOM 4480 C CA . GLY A 1 562 ? -14.905 -35.536 44.326 1.00 81.69 562 GLY A CA 1
ATOM 4481 C C . GLY A 1 562 ? -15.421 -36.097 45.659 1.00 81.69 562 GLY A C 1
ATOM 4482 O O . GLY A 1 562 ? -16.320 -35.527 46.270 1.00 81.69 562 GLY A O 1
ATOM 4483 N N . GLU A 1 563 ? -14.843 -37.211 46.117 1.00 84.19 563 GLU A N 1
ATOM 4484 C CA . GLU A 1 563 ? -15.146 -37.813 47.427 1.00 84.19 563 GLU A CA 1
ATOM 4485 C C . GLU A 1 563 ? -14.299 -37.229 48.570 1.00 84.19 563 GLU A C 1
ATOM 4487 O O . GLU A 1 563 ? -14.265 -37.791 49.667 1.00 84.19 563 GLU A O 1
ATOM 4492 N N . GLU A 1 564 ? -13.601 -36.118 48.335 1.00 86.00 564 GLU A N 1
ATOM 4493 C CA . GLU A 1 564 ? -12.685 -35.514 49.294 1.00 86.00 564 GLU A CA 1
ATOM 4494 C C . GLU A 1 564 ? -13.120 -34.103 49.701 1.00 86.00 564 GLU A C 1
ATOM 4496 O O . GLU A 1 564 ? -13.538 -33.281 48.889 1.00 86.00 564 GLU A O 1
ATOM 4501 N N . LEU A 1 565 ? -13.005 -33.811 50.993 1.00 85.94 565 LEU A N 1
ATOM 4502 C CA . LEU A 1 565 ? -13.096 -32.473 51.558 1.00 85.94 565 LEU A CA 1
ATOM 4503 C C . LEU A 1 565 ? -11.674 -31.945 51.754 1.00 85.94 565 LEU A C 1
ATOM 4505 O O . LEU A 1 565 ? -10.943 -32.459 52.599 1.00 85.94 565 LEU A O 1
ATOM 4509 N N . ILE A 1 566 ? -11.290 -30.929 50.989 1.00 85.06 566 ILE A N 1
ATOM 4510 C CA . ILE A 1 566 ? -9.998 -30.251 51.113 1.00 85.06 566 ILE A CA 1
ATOM 4511 C C . ILE A 1 566 ? -10.108 -29.183 52.197 1.00 85.06 566 ILE A C 1
ATOM 4513 O O . ILE A 1 566 ? -11.067 -28.406 52.192 1.00 85.06 566 ILE A O 1
ATOM 4517 N N . ILE A 1 567 ? -9.155 -29.152 53.133 1.00 82.44 567 ILE A N 1
ATOM 4518 C CA . ILE A 1 567 ? -9.202 -28.276 54.310 1.00 82.44 567 ILE A CA 1
ATOM 4519 C C . ILE A 1 567 ? -7.884 -27.522 54.472 1.00 82.44 567 ILE A C 1
ATOM 4521 O O . ILE A 1 567 ? -6.836 -28.113 54.709 1.00 82.44 567 ILE A O 1
ATOM 4525 N N . ASN A 1 568 ? -7.977 -26.196 54.450 1.00 75.81 568 ASN A N 1
ATOM 4526 C CA . ASN A 1 568 ? -6.876 -25.255 54.644 1.00 75.81 568 ASN A CA 1
ATOM 4527 C C . ASN A 1 568 ? -6.915 -24.662 56.068 1.00 75.81 568 ASN A C 1
ATOM 4529 O O . ASN A 1 568 ? -6.927 -23.444 56.262 1.00 75.81 568 ASN A O 1
ATOM 4533 N N . ALA A 1 569 ? -7.015 -25.529 57.079 1.00 74.56 569 ALA A N 1
ATOM 4534 C CA . ALA A 1 569 ? -7.001 -25.164 58.496 1.00 74.56 569 ALA A CA 1
ATOM 4535 C C . ALA A 1 569 ? -6.526 -26.339 59.368 1.00 74.56 569 ALA A C 1
ATOM 4537 O O . ALA A 1 569 ? -6.831 -27.494 59.079 1.00 74.56 569 ALA A O 1
ATOM 4538 N N . GLU A 1 570 ? -5.830 -26.032 60.463 1.00 81.94 570 GLU A N 1
ATOM 4539 C CA . GLU A 1 570 ? -5.425 -27.009 61.481 1.00 81.94 570 GLU A CA 1
ATOM 4540 C C . GLU A 1 570 ? -6.365 -26.935 62.691 1.00 81.94 570 GLU A C 1
ATOM 4542 O O . GLU A 1 570 ? -6.666 -25.841 63.191 1.00 81.94 570 GLU A O 1
ATOM 4547 N N . GLY A 1 571 ? -6.820 -28.094 63.173 1.00 86.38 571 GLY A N 1
ATOM 4548 C CA . GLY A 1 571 ? -7.705 -28.199 64.333 1.00 86.38 571 GLY A CA 1
ATOM 4549 C C . GLY A 1 571 ? -8.653 -29.396 64.282 1.00 86.38 571 GLY A C 1
ATOM 4550 O O . GLY A 1 571 ? -8.511 -30.309 63.473 1.00 86.38 571 GLY A O 1
ATOM 4551 N N . ILE A 1 572 ? -9.653 -29.391 65.163 1.00 89.00 572 ILE A N 1
ATOM 4552 C CA . ILE A 1 572 ? -10.727 -30.386 65.157 1.00 89.00 572 ILE A CA 1
ATOM 4553 C C . ILE A 1 572 ? -11.754 -29.974 64.103 1.00 89.00 572 ILE A C 1
ATOM 4555 O O . ILE A 1 572 ? -12.425 -28.946 64.246 1.00 89.00 572 ILE A O 1
ATOM 4559 N N . ILE A 1 573 ? -11.900 -30.797 63.069 1.00 91.38 573 ILE A N 1
ATOM 4560 C CA . ILE A 1 573 ? -12.875 -30.624 61.998 1.00 91.38 573 ILE A CA 1
ATOM 4561 C C . ILE A 1 573 ? -14.151 -31.372 62.348 1.00 91.38 573 ILE A C 1
ATOM 4563 O O . ILE A 1 573 ? -14.132 -32.552 62.688 1.00 91.38 573 ILE A O 1
ATOM 4567 N N . GLN A 1 574 ? -15.282 -30.688 62.228 1.00 92.75 574 GLN A N 1
ATOM 4568 C CA . GLN A 1 574 ? -16.613 -31.250 62.405 1.00 92.75 574 GLN A CA 1
ATOM 4569 C C . GLN A 1 574 ? -17.459 -30.967 61.173 1.00 92.75 574 GLN A C 1
ATOM 4571 O O . GLN A 1 574 ? -17.633 -29.811 60.794 1.00 92.75 574 GLN A O 1
ATOM 4576 N N . ILE A 1 575 ? -18.029 -32.014 60.584 1.00 91.94 575 ILE A N 1
ATOM 4577 C CA . ILE A 1 575 ? -19.033 -31.882 59.526 1.00 91.94 575 ILE A CA 1
ATOM 4578 C C . ILE A 1 575 ? -20.401 -31.984 60.190 1.00 91.94 575 ILE A C 1
ATOM 4580 O O . ILE A 1 575 ? -20.685 -32.945 60.909 1.00 91.94 575 ILE A O 1
ATOM 4584 N N . ILE A 1 576 ? -21.232 -30.969 59.984 1.00 92.94 576 ILE A N 1
ATOM 4585 C CA . ILE A 1 576 ? -22.518 -30.792 60.653 1.00 92.94 576 ILE A CA 1
ATOM 4586 C C . ILE A 1 576 ? -23.607 -30.759 59.584 1.00 92.94 576 ILE A C 1
ATOM 4588 O O . ILE A 1 576 ? -23.504 -30.009 58.614 1.00 92.94 576 ILE A O 1
ATOM 4592 N N . ASP A 1 577 ? -24.647 -31.575 59.739 1.00 91.88 577 ASP A N 1
ATOM 4593 C CA . ASP A 1 577 ? -25.804 -31.517 58.847 1.00 91.88 577 ASP A CA 1
ATOM 4594 C C . ASP A 1 577 ? -26.626 -30.230 59.063 1.00 91.88 577 ASP A C 1
ATOM 4596 O O . ASP A 1 577 ? -26.475 -29.516 60.057 1.00 91.88 577 ASP A O 1
ATOM 4600 N N . MET A 1 578 ? -27.545 -29.928 58.143 1.00 87.31 578 MET A N 1
ATOM 4601 C CA . MET A 1 578 ? -28.404 -28.736 58.246 1.00 87.31 578 MET A CA 1
ATOM 4602 C C . MET A 1 578 ? -29.370 -28.762 59.448 1.00 87.31 578 MET A C 1
ATOM 4604 O O . MET A 1 578 ? -30.019 -27.757 59.728 1.00 87.31 578 MET A O 1
ATOM 4608 N N . MET A 1 579 ? -29.475 -29.887 60.167 1.00 86.69 579 MET A N 1
ATOM 4609 C CA . MET A 1 579 ? -30.246 -30.017 61.409 1.00 86.69 579 MET A CA 1
ATOM 4610 C C . MET A 1 579 ? -29.383 -29.770 62.660 1.00 86.69 579 MET A C 1
ATOM 4612 O O . MET A 1 579 ? -29.886 -29.875 63.779 1.00 86.69 579 MET A O 1
ATOM 4616 N N . GLY A 1 580 ? -28.096 -29.446 62.491 1.00 85.12 580 GLY A N 1
ATOM 4617 C CA . GLY A 1 580 ? -27.157 -29.174 63.578 1.00 85.12 580 GLY A CA 1
ATOM 4618 C C . GLY A 1 580 ? -26.525 -30.424 64.198 1.00 85.12 580 GLY A C 1
ATOM 4619 O O . GLY A 1 580 ? -25.869 -30.316 65.235 1.00 85.12 580 GLY A O 1
ATOM 4620 N N . ARG A 1 581 ? -26.705 -31.612 63.606 1.00 89.44 581 ARG A N 1
ATOM 4621 C CA . ARG A 1 581 ? -26.091 -32.853 64.097 1.00 89.44 581 ARG A CA 1
ATOM 4622 C C . ARG A 1 581 ? -24.699 -33.011 63.501 1.00 89.44 581 ARG A C 1
ATOM 4624 O O . ARG A 1 581 ? -24.523 -32.918 62.290 1.00 89.44 581 ARG A O 1
ATOM 4631 N N . VAL A 1 582 ? -23.715 -33.298 64.348 1.00 92.31 582 VAL A N 1
ATOM 4632 C CA . VAL A 1 582 ? -22.359 -33.640 63.903 1.00 92.31 582 VAL A CA 1
ATOM 4633 C C . VAL A 1 582 ? -22.394 -35.034 63.278 1.00 92.31 582 VAL A C 1
ATOM 4635 O O . VAL A 1 582 ? -22.708 -36.008 63.962 1.00 92.31 582 VAL A O 1
ATOM 4638 N N . VAL A 1 583 ? -22.104 -35.120 61.982 1.00 92.31 583 VAL A N 1
ATOM 4639 C CA . VAL A 1 583 ? -22.090 -36.377 61.215 1.00 92.31 583 VAL A CA 1
ATOM 4640 C C . VAL A 1 583 ? -20.689 -36.973 61.094 1.00 92.31 583 VAL A C 1
ATOM 4642 O O . VAL A 1 583 ? -20.557 -38.174 60.878 1.00 92.31 583 VAL A O 1
ATOM 4645 N N . MET A 1 584 ? -19.647 -36.158 61.270 1.00 87.19 584 MET A N 1
ATOM 4646 C CA . MET A 1 584 ? -18.249 -36.587 61.240 1.00 87.19 584 MET A CA 1
ATOM 4647 C C . MET A 1 584 ? -17.395 -35.671 62.124 1.00 87.19 584 MET A C 1
ATOM 4649 O O . MET A 1 584 ? -17.683 -34.478 62.250 1.00 87.19 584 MET A O 1
ATOM 4653 N N . THR A 1 585 ? -16.360 -36.219 62.762 1.00 90.88 585 THR A N 1
ATOM 4654 C CA . THR A 1 585 ? -15.343 -35.455 63.496 1.00 90.88 585 THR A CA 1
ATOM 4655 C C . THR A 1 585 ? -13.977 -36.088 63.283 1.00 90.88 585 THR A C 1
ATOM 4657 O O . THR A 1 585 ? -13.844 -37.287 63.512 1.00 90.88 585 THR A O 1
ATOM 4660 N N . GLU A 1 586 ? -12.986 -35.287 62.902 1.00 85.25 586 GLU A N 1
ATOM 4661 C CA . GLU A 1 586 ? -11.582 -35.697 62.805 1.00 85.25 586 GLU A CA 1
ATOM 4662 C C . GLU A 1 586 ? -10.650 -34.623 63.372 1.00 85.25 586 GLU A C 1
ATOM 4664 O O . GLU A 1 586 ? -10.952 -33.430 63.333 1.00 85.25 586 GLU A O 1
ATOM 4669 N N . GLU A 1 587 ? -9.515 -35.057 63.915 1.00 80.69 587 GLU A N 1
ATOM 4670 C CA . GLU A 1 587 ? -8.410 -34.180 64.298 1.00 80.69 587 GLU A CA 1
ATOM 4671 C C . GLU A 1 587 ? -7.486 -34.028 63.091 1.00 80.69 587 GLU A C 1
ATOM 4673 O O . GLU A 1 587 ? -7.007 -35.023 62.545 1.00 80.69 587 GLU A O 1
ATOM 4678 N N . TYR A 1 588 ? -7.308 -32.791 62.631 1.00 70.31 588 TYR A N 1
ATOM 4679 C CA . TYR A 1 588 ? -6.779 -32.524 61.305 1.00 70.31 588 TYR A CA 1
ATOM 4680 C C . TYR A 1 588 ? -5.527 -31.659 61.338 1.00 70.31 588 TYR A C 1
ATOM 4682 O O . TYR A 1 588 ? -5.533 -30.558 61.894 1.00 70.31 588 TYR A O 1
ATOM 4690 N N . HIS A 1 589 ? -4.463 -32.165 60.710 1.00 55.72 589 HIS A N 1
ATOM 4691 C CA . HIS A 1 589 ? -3.153 -31.518 60.706 1.00 55.72 589 HIS A CA 1
ATOM 4692 C C . HIS A 1 589 ? -2.653 -31.104 59.309 1.00 55.72 589 HIS A C 1
ATOM 4694 O O . HIS A 1 589 ? -1.853 -30.180 59.271 1.00 55.72 589 HIS A O 1
ATOM 4700 N N . ASN A 1 590 ? -3.107 -31.709 58.191 1.00 55.59 590 ASN A N 1
ATOM 4701 C CA . ASN A 1 590 ? -2.989 -31.176 56.808 1.00 55.59 590 ASN A CA 1
ATOM 4702 C C . ASN A 1 590 ? -3.530 -32.164 55.734 1.00 55.59 590 ASN A C 1
ATOM 4704 O O . ASN A 1 590 ? -3.294 -33.364 55.891 1.00 55.59 590 ASN A O 1
ATOM 4708 N N . GLY A 1 591 ? -4.133 -31.680 54.625 1.00 66.88 591 GLY A N 1
ATOM 4709 C CA . GLY A 1 591 ? -4.539 -32.476 53.430 1.00 66.88 591 GLY A CA 1
ATOM 4710 C C . GLY A 1 591 ? -6.055 -32.510 53.073 1.00 66.88 591 GLY A C 1
ATOM 4711 O O . GLY A 1 591 ? -6.760 -31.508 53.207 1.00 66.88 591 GLY A O 1
ATOM 4712 N N . SER A 1 592 ? -6.573 -33.692 52.683 1.00 79.94 592 SER A N 1
ATOM 4713 C CA . SER A 1 592 ? -8.009 -33.988 52.504 1.00 79.94 592 SER A CA 1
ATOM 4714 C C . SER A 1 592 ? -8.639 -34.959 53.535 1.00 79.94 592 SER A C 1
ATOM 4716 O O . SER A 1 592 ? -7.944 -35.752 54.173 1.00 79.94 592 SER A O 1
ATOM 4718 N N . ILE A 1 593 ? -9.973 -34.901 53.699 1.00 84.44 593 ILE A N 1
ATOM 4719 C CA . ILE A 1 593 ? -10.814 -35.875 54.434 1.00 84.44 593 ILE A CA 1
ATOM 4720 C C . ILE A 1 593 ? -11.713 -36.611 53.435 1.00 84.44 593 ILE A C 1
ATOM 4722 O O . ILE A 1 593 ? -12.428 -35.970 52.668 1.00 84.44 593 ILE A O 1
ATOM 4726 N N . ASN A 1 594 ? -11.761 -37.946 53.473 1.00 84.88 594 ASN A N 1
ATOM 4727 C CA . ASN A 1 594 ? -12.698 -38.702 52.636 1.00 84.88 594 ASN A CA 1
ATOM 4728 C C . ASN A 1 594 ? -14.141 -38.570 53.163 1.00 84.88 594 ASN A C 1
ATOM 4730 O O . ASN A 1 594 ? -14.461 -38.978 54.282 1.00 84.88 594 ASN A O 1
ATOM 4734 N N . ILE A 1 595 ? -15.021 -38.042 52.318 1.00 87.44 595 ILE A N 1
ATOM 4735 C CA . ILE A 1 595 ? -16.437 -37.804 52.590 1.00 87.44 595 ILE A CA 1
ATOM 4736 C C . ILE A 1 595 ? -17.375 -38.676 51.743 1.00 87.44 595 ILE A C 1
ATOM 4738 O O . ILE A 1 595 ? -18.585 -38.477 51.803 1.00 87.44 595 ILE A O 1
ATOM 4742 N N . GLY A 1 596 ? -16.873 -39.691 51.030 1.00 82.50 596 GLY A N 1
ATOM 4743 C CA . GLY A 1 596 ? -17.674 -40.566 50.151 1.00 82.50 596 GLY A CA 1
ATOM 4744 C C . GLY A 1 596 ? -18.776 -41.376 50.857 1.00 82.50 596 GLY A C 1
ATOM 4745 O O . GLY A 1 596 ? -19.604 -42.016 50.218 1.00 82.50 596 GLY A O 1
ATOM 4746 N N . LYS A 1 597 ? -18.818 -41.353 52.197 1.00 84.38 597 LYS A N 1
ATOM 4747 C CA . LYS A 1 597 ? -19.894 -41.952 53.012 1.00 84.38 597 LYS A CA 1
ATOM 4748 C C . LYS A 1 597 ? -21.010 -40.970 53.384 1.00 84.38 597 LYS A C 1
ATOM 4750 O O . LYS A 1 597 ? -21.977 -41.384 54.026 1.00 84.38 597 LYS A O 1
ATOM 4755 N N . LEU A 1 598 ? -20.865 -39.685 53.063 1.00 87.50 598 LEU A N 1
ATOM 4756 C CA . LEU A 1 598 ? -21.900 -38.683 53.295 1.00 87.50 598 LEU A CA 1
ATOM 4757 C C . LEU A 1 598 ? -22.932 -38.729 52.166 1.00 87.50 598 LEU A C 1
ATOM 4759 O O . LEU A 1 598 ? -22.592 -38.919 51.005 1.00 87.50 598 LEU A O 1
ATOM 4763 N N . ASN A 1 599 ? -24.204 -38.546 52.517 1.00 85.25 599 ASN A N 1
ATOM 4764 C CA . ASN A 1 599 ? -25.269 -38.424 51.524 1.00 85.25 599 ASN A CA 1
ATOM 4765 C C . ASN A 1 599 ? -25.193 -37.062 50.826 1.00 85.25 599 ASN A C 1
ATOM 4767 O O . ASN A 1 599 ? -24.843 -36.069 51.467 1.00 85.25 599 ASN A O 1
ATOM 4771 N N . ASN A 1 600 ? -25.635 -37.010 49.569 1.00 86.88 600 ASN A N 1
ATOM 4772 C CA . ASN A 1 600 ? -25.674 -35.793 48.761 1.00 86.88 600 ASN A CA 1
ATOM 4773 C C . ASN A 1 600 ? -26.595 -34.763 49.435 1.00 86.88 600 ASN A C 1
ATOM 4775 O O . ASN A 1 600 ? -27.818 -34.929 49.494 1.00 86.88 600 ASN A O 1
ATOM 4779 N N . ALA A 1 601 ? -25.990 -33.740 50.032 1.00 88.50 601 ALA A N 1
ATOM 4780 C CA . ALA A 1 601 ? -26.650 -32.729 50.845 1.00 88.50 601 ALA A CA 1
ATOM 4781 C C . ALA A 1 601 ? -25.701 -31.550 51.110 1.00 88.50 601 ALA A C 1
ATOM 4783 O O . ALA A 1 601 ? -24.493 -31.617 50.877 1.00 88.50 601 ALA A O 1
ATOM 4784 N N . ALA A 1 602 ? -26.253 -30.457 51.640 1.00 88.50 602 ALA A N 1
ATOM 4785 C CA . ALA A 1 602 ? -25.455 -29.368 52.187 1.00 88.50 602 ALA A CA 1
ATOM 4786 C C . ALA A 1 602 ? -25.018 -29.682 53.627 1.00 88.50 602 ALA A C 1
ATOM 4788 O O . ALA A 1 602 ? -25.814 -30.175 54.429 1.00 88.50 602 ALA A O 1
ATOM 4789 N N . PHE A 1 603 ? -23.778 -29.331 53.959 1.00 91.94 603 PHE A N 1
ATOM 4790 C CA . PHE A 1 603 ? -23.210 -29.459 55.300 1.00 91.94 603 PHE A CA 1
ATOM 4791 C C . PHE A 1 603 ? -22.505 -28.165 55.711 1.00 91.94 603 PHE A C 1
ATOM 4793 O O . PHE A 1 603 ? -22.120 -27.349 54.872 1.00 91.94 603 PHE A O 1
ATOM 4800 N N . ILE A 1 604 ? -22.312 -27.991 57.015 1.00 93.44 604 ILE A N 1
ATOM 4801 C CA . ILE A 1 604 ? -21.434 -26.972 57.587 1.00 93.44 604 ILE A CA 1
ATOM 4802 C C . ILE A 1 604 ? -20.171 -27.663 58.092 1.00 93.44 604 ILE A C 1
ATOM 4804 O O . ILE A 1 604 ? -20.238 -28.529 58.962 1.00 93.44 604 ILE A O 1
ATOM 4808 N N . VAL A 1 605 ? -19.019 -27.257 57.572 1.00 91.81 605 VAL A N 1
ATOM 4809 C CA . VAL A 1 605 ? -17.707 -27.621 58.103 1.00 91.81 605 VAL A CA 1
ATOM 4810 C C . VAL A 1 605 ? -17.353 -26.616 59.183 1.00 91.81 605 VAL A C 1
ATOM 4812 O O . VAL A 1 605 ? -17.356 -25.413 58.935 1.00 91.81 605 VAL A O 1
ATOM 4815 N N . ARG A 1 606 ? -17.057 -27.099 60.386 1.00 92.19 606 ARG A N 1
ATOM 4816 C CA . ARG A 1 606 ? -16.577 -26.296 61.510 1.00 92.19 606 ARG A CA 1
ATOM 4817 C C . ARG A 1 606 ? -15.171 -26.746 61.884 1.00 92.19 606 ARG A C 1
ATOM 4819 O O . ARG A 1 606 ? -14.993 -27.908 62.224 1.00 92.19 606 ARG A O 1
ATOM 4826 N N . CYS A 1 607 ? -14.210 -25.830 61.867 1.00 88.94 607 CYS A N 1
ATOM 4827 C CA . CYS A 1 607 ? -12.860 -26.055 62.382 1.00 88.94 607 CYS A CA 1
ATOM 4828 C C . CYS A 1 607 ? -12.705 -25.347 63.727 1.00 88.94 607 CYS A C 1
ATOM 4830 O O . CYS A 1 607 ? -13.001 -24.155 63.829 1.00 88.94 607 CYS A O 1
ATOM 4832 N N . VAL A 1 608 ? -12.253 -26.070 64.751 1.00 87.94 608 VAL A N 1
ATOM 4833 C CA . VAL A 1 608 ? -11.992 -25.536 66.094 1.00 87.94 608 VAL A CA 1
ATOM 4834 C C . VAL A 1 608 ? -10.527 -25.763 66.446 1.00 87.94 608 VAL A C 1
ATOM 4836 O O . VAL A 1 608 ? -10.078 -26.907 66.484 1.00 87.94 608 VAL A O 1
ATOM 4839 N N . ASN A 1 609 ? -9.796 -24.692 66.749 1.00 84.25 609 ASN A N 1
ATOM 4840 C CA . ASN A 1 609 ? -8.453 -24.768 67.325 1.00 84.25 609 ASN A CA 1
ATOM 4841 C C . ASN A 1 609 ? -8.336 -23.854 68.558 1.00 84.25 609 ASN A C 1
ATOM 4843 O O . ASN A 1 609 ? -9.311 -23.231 68.975 1.00 84.25 609 ASN A O 1
ATOM 4847 N N . GLU A 1 610 ? -7.154 -23.787 69.176 1.00 78.94 610 GLU A N 1
ATOM 4848 C CA . GLU A 1 610 ? -6.936 -22.992 70.398 1.00 78.94 610 GLU A CA 1
ATOM 4849 C C . GLU A 1 610 ? -7.107 -21.474 70.197 1.00 78.94 610 GLU A C 1
ATOM 4851 O O . GLU A 1 610 ? -7.262 -20.741 71.174 1.00 78.94 610 GLU A O 1
ATOM 4856 N N . LYS A 1 611 ? -7.064 -20.989 68.949 1.00 75.75 611 LYS A N 1
ATOM 4857 C CA . LYS A 1 611 ? -7.052 -19.560 68.607 1.00 75.75 611 LYS A CA 1
ATOM 4858 C C . LYS A 1 611 ? -8.384 -19.065 68.047 1.00 75.75 611 LYS A C 1
ATOM 4860 O O . LYS A 1 611 ? -8.719 -17.902 68.255 1.00 75.75 611 LYS A O 1
ATOM 4865 N N . GLU A 1 612 ? -9.137 -19.909 67.343 1.00 78.88 612 GLU A N 1
ATOM 4866 C CA . GLU A 1 612 ? -10.349 -19.502 66.630 1.00 78.88 612 GLU A CA 1
ATOM 4867 C C . GLU A 1 612 ? -11.304 -20.665 66.300 1.00 78.88 612 GLU A C 1
ATOM 4869 O O . GLU A 1 612 ? -10.961 -21.849 66.367 1.00 78.88 612 GLU A O 1
ATOM 4874 N N . VAL A 1 613 ? -12.523 -20.294 65.895 1.00 86.81 613 VAL A N 1
ATOM 4875 C CA . VAL A 1 613 ? -13.519 -21.194 65.303 1.00 86.81 613 VAL A CA 1
ATOM 4876 C C . VAL A 1 613 ? -13.894 -20.659 63.926 1.00 86.81 613 VAL A C 1
ATOM 4878 O O . VAL A 1 613 ? -14.367 -19.529 63.822 1.00 86.81 613 VAL A O 1
ATOM 4881 N N . ARG A 1 614 ? -13.737 -21.480 62.882 1.00 85.50 614 ARG A N 1
ATOM 4882 C CA . ARG A 1 614 ? -14.134 -21.149 61.503 1.00 85.50 614 ARG A CA 1
ATOM 4883 C C . ARG A 1 614 ? -15.282 -22.042 61.044 1.00 85.50 614 ARG A C 1
ATOM 4885 O O . ARG A 1 614 ? -15.327 -23.220 61.400 1.00 85.50 614 ARG A O 1
ATOM 4892 N N . THR A 1 615 ? -16.206 -21.501 60.249 1.00 87.88 615 THR A N 1
ATOM 4893 C CA . THR A 1 615 ? -17.335 -22.259 59.678 1.00 87.88 615 THR A CA 1
ATOM 4894 C C . THR A 1 615 ? -17.514 -21.987 58.191 1.00 87.88 615 THR A C 1
ATOM 4896 O O . THR A 1 615 ? -17.509 -20.827 57.796 1.00 87.88 615 THR A O 1
ATOM 4899 N N . GLN A 1 616 ? -17.700 -23.035 57.388 1.00 88.44 616 GLN A N 1
ATOM 4900 C CA . GLN A 1 616 ? -17.854 -22.959 55.935 1.00 88.44 616 GLN A CA 1
ATOM 4901 C C . GLN A 1 616 ? -18.990 -23.876 55.484 1.00 88.44 616 GLN A C 1
ATOM 4903 O O . GLN A 1 616 ? -19.076 -25.024 55.917 1.00 88.44 616 GLN A O 1
ATOM 4908 N N . LYS A 1 617 ? -19.870 -23.387 54.608 1.00 89.44 617 LYS A N 1
ATOM 4909 C CA . LYS A 1 617 ? -20.890 -24.233 53.980 1.00 89.44 617 LYS A CA 1
ATOM 4910 C C . LYS A 1 617 ? -20.271 -24.974 52.797 1.00 89.44 617 LYS A C 1
ATOM 4912 O O . LYS A 1 617 ? -19.617 -24.347 51.968 1.00 89.44 617 LYS A O 1
ATOM 4917 N N . ILE A 1 618 ? -20.541 -26.272 52.702 1.00 85.81 618 ILE A N 1
ATOM 4918 C CA . ILE A 1 618 ? -20.182 -27.123 51.563 1.00 85.81 618 ILE A CA 1
ATOM 4919 C C . ILE A 1 618 ? -21.424 -27.838 51.023 1.00 85.81 618 ILE A C 1
ATOM 4921 O O . ILE A 1 618 ? -22.415 -28.011 51.739 1.00 85.81 618 ILE A O 1
ATOM 4925 N N . VAL A 1 619 ? -21.370 -28.268 49.765 1.00 86.38 619 VAL A N 1
ATOM 4926 C CA . VAL A 1 619 ? -22.387 -29.123 49.143 1.00 86.38 619 VAL A CA 1
ATOM 4927 C C . VAL A 1 619 ? -21.687 -30.377 48.638 1.00 86.38 619 VAL A C 1
ATOM 4929 O O . VAL A 1 619 ? -20.724 -30.274 47.887 1.00 86.38 619 VAL A O 1
ATOM 4932 N N . VAL A 1 620 ? -22.155 -31.541 49.085 1.00 83.81 620 VAL A N 1
ATOM 4933 C CA . VAL A 1 620 ? -21.714 -32.851 48.590 1.00 83.81 620 VAL A CA 1
ATOM 4934 C C . VAL A 1 620 ? -22.721 -33.278 47.529 1.00 83.81 620 VAL A C 1
ATOM 4936 O O . VAL A 1 620 ? -23.923 -33.297 47.819 1.00 83.81 620 VAL A O 1
ATOM 4939 N N . LEU A 1 621 ? -22.245 -33.524 46.307 1.00 77.62 621 LEU A N 1
ATOM 4940 C CA . LEU A 1 621 ? -23.075 -33.788 45.127 1.00 77.62 621 LEU A CA 1
ATOM 4941 C C . LEU A 1 621 ? -23.205 -35.260 44.784 1.00 77.62 621 LEU A C 1
ATOM 4943 O O . LEU A 1 621 ? -22.263 -36.032 45.054 1.00 77.62 621 LEU A O 1
#

Secondary structure (DSSP, 8-state):
---------S-----------TT--S----GGG-S-B-EEEEEEEETTEE---SSEEEEEEETTEE-S--EE-EEETTTTEEEEEE--B-SS--EEEEEEEETTTTEEE--EE---EE--TT-EE-BTTB-EEEEEE--EEE-SEEETT-GGGBTTSS---TT-EEEE-SEEEE-SEEEESEEEE-TT-EEEE-TT-EEEE-S-EE---TTTEEE-TT-EEE---TT-EEEEEEEEPP-S-TTS-SS--EEEE-SEES-BGGGG--TT--EEEEEE-TTSSSSEEETTSGGGS-SBPPTTBEEEEEESS-EEEEEEEEEP--EEETTEEEEEEEPP--SS-TTTTEEEEE--SSS-EEHHHH--TTSB-TT-EEEEETTTTEEEEESS-EE-TT-EEEEEBSSSEEEEEE-SS------S---EEEEEEE-SS-EEEEEEEESS-----EEPPPPSSTTSPEEEEEETTEEEEEEEEPTT--EEEEEEE-SSSEEEEEEEEEES--S-EEEEETTT--EEETTT-SEEEEEE-TTS-S--EEEEE--S-----TT-SEEEETTEEEE---EEEEEEETTS-EEEEEEESSEEEE-TTS-SEEEEEEEE-SS-EEEEEEEE-